Protein 8CP3 (pdb70)

InterPro domains:
  IPR005232 Pyridinium-3,5-bisthiocarboxylic acid mononucleotide synthase LarE-like [PIRSF006661] (9-256)
  IPR005232 Pyridinium-3,5-bisthiocarboxylic acid mononucleotide synthase LarE-like [TIGR00268] (10-256)
  IPR005232 Pyridinium-3,5-bisthiocarboxylic acid mononucleotide synthase LarE-like [cd01990] (23-239)
  IPR014729 Rossmann-like alpha/beta/alpha sandwich fold [G3DSA:3.40.50.620] (5-169)
  IPR022310 NAD/GMP synthase [PF02540] (20-117)
  IPR052188 Pyridinium-3,5-bisthiocarboxylic acid mononucleotide synthase-like [PTHR43169] (10-255)

Nearest PDB structures (foldseek):
  8cp3-assembly1_B  TM=1.004E+00  e=4.522E-49  Methanococcus maripaludis S2
  8cp3-assembly1_A  TM=7.289E-01  e=1.580E-40  Methanococcus maripaludis S2
  8cnz-assembly3_C  TM=6.609E-01  e=1.778E-40  Methanococcus maripaludis
  8cnz-assembly3_E  TM=6.463E-01  e=8.719E-40  Methanococcus maripaludis
  6utr-assembly1_F  TM=5.889E-01  e=3.364E-17  Lactiplantibacillus plantarum

Foldseek 3Di:
DPDVLLVVLLVVLLVVLAPFQEEEAFQQALQSLLSLLSNQVRHNYEYEYEAAPPDDPVSVVNSVVLCVVSVRHYDYHYDPCVVDDDADDPLRVQQVVLLVVLVVSLVVCVVVVGDAYEYRDALVNVPDDRNNVVSNVVSVHHYSNNVSHPDPVSSVVSCVVVVNDRDDADPPHDDPLVVVLFVVLQVVCCVPQVQVDDWGWDADPLETEIDHDPVSVVRQPDPVNVVVSVVVSCVSPGYYYDPPD/DPDDDDPLLVVLLVVLLVVLAPFQEEEAFQQALQSLLSLLSNVVRHNYEYEYEPQPPDDPVSVVNSVVLCVVSVRHYDYHYDPVVVVQQDDCVSQQRVLLVVLVVSLVVCVVVVGDAYEYRDALVNVVDDRNSVVSNVVSVHHHSNNVSRPDVVSSVVSCVSVPRDRDDDPPPDDDDDCLQVVLQVVLVVVCCVPLVQPFDWFHDPLETEIAAADVSVVSCPPVVNVVVSAVVSCVSPRPYYYYDPPHDD

Organism: Methanococcus maripaludis (strain DSM 14266 / JCM 13030 / NBRC 101832 / S2 / LL) (NCBI:txid267377)

Sequence (495 aa):
IMEKGLLEKYNSLLEFFKNKKVIVAYSGGVDSTLISKIASDNAQTLAVTIDNGFFSENVIKKAENRAKKYNIPQKTIKIDYLNEITSKDLENRCYNCKKRIAEELKRIKNELNYDIIVDGTIYDDIFEDRPGIKAFNESNIISPLSNLKFSKNDVFELSNYLKIDIPKKDTCMISKENMAKSNLAEEFIKLNFHIESYLRVRYLENIAIIELTKNESEKIFDNDSIERINTELKKIGFVVLDLNFPMIIMEKGLLEKYNSLLEFFKNKKVIVAYSGGVDSTLISKIASDNAQTLAVTIDNGFFSENVIKKAENRAKKYNIPQKTIKIDYLNEITDLENRCYNCKKRIAEELKRIKNELNYDIIVDGTIYDDIFEDRPGIKAFNESNIISPLSNLKFSKNDVFELSNYLKIDIPKKDTCTRIPISENMAKSNLAEEFIKLNFHIESYLVRLENIAIIELTKNESEKIFDNDSIERINTELKKIGFEKVVLDLNFKG

Solvent-accessible surface area: 25808 Å² total; per-residue (Å²): 60,167,77,181,41,12,74,123,48,44,58,39,1,47,134,69,0,142,136,60,82,0,0,0,13,5,55,10,34,30,26,6,2,0,0,0,28,2,0,24,90,54,21,99,8,26,0,2,7,10,19,5,3,60,76,11,83,15,55,17,99,73,1,53,85,54,1,170,122,21,126,6,69,20,124,40,54,134,14,116,20,50,134,46,164,83,31,204,43,94,56,81,56,1,42,27,13,77,66,59,21,0,49,24,1,70,115,17,47,95,138,83,114,34,76,25,5,0,7,12,23,1,65,53,12,74,136,44,100,114,28,4,38,126,0,28,85,102,7,126,4,50,15,5,0,10,107,51,121,0,28,84,59,29,0,72,51,0,0,85,71,44,177,6,83,69,45,165,58,47,39,58,101,171,45,114,131,53,50,48,51,20,20,102,6,10,55,38,10,59,132,106,46,68,2,93,40,15,9,16,7,86,56,58,90,78,39,4,45,14,39,22,24,143,85,8,24,80,86,32,44,74,56,115,8,18,60,46,16,16,84,102,7,50,80,52,38,36,30,14,40,23,15,112,88,131,189,53,160,12,130,136,38,9,27,96,47,33,72,51,0,49,119,65,0,117,139,65,74,0,0,0,14,5,58,12,34,14,26,7,0,0,0,0,31,2,0,26,90,61,20,100,7,26,0,2,10,10,20,2,2,53,71,10,72,16,57,17,94,80,4,54,95,24,0,168,126,17,127,6,68,21,123,41,60,128,10,104,18,50,91,54,91,91,92,160,68,73,33,2,52,25,9,68,59,54,20,0,60,25,0,92,111,18,42,87,132,78,112,32,73,25,2,0,7,10,24,1,52,6,12,85,79,43,136,110,44,6,41,133,0,27,85,101,9,123,4,56,17,6,0,12,104,47,117,0,18,32,10,18,0,28,51,0,0,109,79,33,175,6,76,36,46,70,31,45,93,62,111,68,114,157,72,89,124,41,57,66,61,33,97,48,12,52,51,40,42,115,86,131,56,90,12,103,53,85,50,16,64,85,109,65,28,8,48,28,89,19,21,44,96,26,5,71,63,43,35,63,35,70,34,29,98,59,33,16,90,49,15,43,90,60,37,11,92,35,3,10,35,21,12,102,44,61,123

B-factor: mean 102.15, std 39.98, range [51.73, 219.01]

Secondary structure (DSSP, 8-state):
---HHHHHHHHHHHHHHTT-EEEEE--SSHHHHHHHHHHHHHSEEEEEEEE-SSS-HHHHHHHHHHHHHTT--EEEEE---TT-----SHHHHHHHHHHHHHHHHHHHHHHTT-SEEE----GGGGGS--THHHHHHTTT-B-HHHHTT--HHHHHHHHHHTTPPPP-PPTT---HHHHHHHHHHHHHHHHHHT--S-EEEEEETTEEEEEE-HHHHHHH-SHHHHHHHHHHHHHTT--EEES--/--S---HHHHHHHHHHHHHHTT-EEEEE--SSHHHHHHHHHHHHHSEEEEEEEE-SSS-HHHHHHHHHHHHHTT--EEEEE--TTTS---TTHHHHHHHHHHHHHHHHHHHHTT-SEEE----GGGGGS--THHHHHHTTT-B-HHHHTT--HHHHHHHHHHTTPPPPPP----------HHHHHHHHHHHHHHHHT--S-----TTEEEE--BHHHHHHHTSHHHHHHHHHHHHHTT-SEEEEES--B-

Radius of gyration: 25.43 Å; Cα contacts (8 Å, |Δi|>4): 821; chains: 2; bounding box: 72×48×63 Å

Structure (mmCIF, N/CA/C/O backbone):
data_8CP3
#
_entry.id   8CP3
#
_cell.length_a   144.810
_cell.length_b   144.810
_cell.length_c   193.640
_cell.angle_alpha   90.000
_cell.angle_beta   90.000
_cell.angle_gamma   120.000
#
_symmetry.space_group_name_H-M   'H 3 2'
#
loop_
_entity.id
_entity.type
_entity.pdbx_description
1 polymer 'NAD_synthase domain-containing protein'
2 non-polymer 'PHOSPHOAMINOPHOSPHONIC ACID-ADENYLATE ESTER'
3 non-polymer BETA-MERCAPTOETHANOL
4 non-polymer 'SULFATE ION'
5 non-polymer GLYCEROL
6 water water
#
loop_
_atom_site.group_PDB
_atom_site.id
_atom_site.type_symbol
_atom_site.label_atom_id
_atom_site.label_alt_id
_atom_site.label_comp_id
_atom_site.label_asym_id
_atom_site.label_entity_id
_atom_site.label_seq_id
_atom_site.pdbx_PDB_ins_code
_atom_site.Cartn_x
_atom_site.Cartn_y
_atom_site.Cartn_z
_atom_site.occupancy
_atom_site.B_iso_or_equiv
_atom_site.auth_seq_id
_atom_site.auth_comp_id
_atom_site.auth_asym_id
_atom_site.auth_atom_id
_atom_site.pdbx_PDB_model_num
ATOM 1 N N . ILE A 1 14 ? -96.85596 4.21000 31.83628 1.000 107.56844 3 ILE A N 1
ATOM 2 C CA . ILE A 1 14 ? -96.11473 5.44362 32.07961 1.000 96.58557 3 ILE A CA 1
ATOM 3 C C . ILE A 1 14 ? -96.69812 6.10842 33.29299 1.000 103.49963 3 ILE A C 1
ATOM 4 O O . ILE A 1 14 ? -97.88092 6.46071 33.29616 1.000 97.21020 3 ILE A O 1
ATOM 9 N N . MET A 1 15 ? -95.86267 6.30728 34.31006 1.000 115.07857 4 MET A N 1
ATOM 10 C CA . MET A 1 15 ? -96.31381 6.90583 35.55763 1.000 119.40857 4 MET A CA 1
ATOM 11 C C . MET A 1 15 ? -96.62805 8.38817 35.43631 1.000 116.64877 4 MET A C 1
ATOM 12 O O . MET A 1 15 ? -97.11268 8.97891 36.41882 1.000 111.55960 4 MET A O 1
ATOM 17 N N . GLU A 1 16 ? -96.38726 9.01109 34.28464 1.000 92.02103 5 GLU A N 1
ATOM 18 C CA . GLU A 1 16 ? -96.60092 10.44624 34.14849 1.000 92.53406 5 GLU A CA 1
ATOM 19 C C . GLU A 1 16 ? -97.61217 10.71917 33.04182 1.000 84.02052 5 GLU A C 1
ATOM 20 O O . GLU A 1 16 ? -97.38586 10.34960 31.88000 1.000 77.28584 5 GLU A O 1
ATOM 26 N N . LYS A 1 17 ? -98.68018 11.44077 33.39410 1.000 79.25193 6 LYS A N 1
ATOM 27 C CA . LYS A 1 17 ? -99.74565 11.74546 32.44260 1.000 81.07779 6 LYS A CA 1
ATOM 28 C C . LYS A 1 17 ? -99.23378 12.60052 31.27591 1.000 74.20020 6 LYS A C 1
ATOM 29 O O . LYS A 1 17 ? -99.67113 12.42891 30.13084 1.000 72.30225 6 LYS A O 1
ATOM 35 N N . GLY A 1 18 ? -98.31932 13.53268 31.54461 1.000 74.42980 7 GLY A N 1
ATOM 36 C CA . GLY A 1 18 ? -97.74897 14.32469 30.46048 1.000 72.36105 7 GLY A CA 1
ATOM 37 C C . GLY A 1 18 ? -97.09461 13.46763 29.39722 1.000 70.35821 7 GLY A C 1
ATOM 38 O O . GLY A 1 18 ? -97.36897 13.60829 28.19961 1.000 68.51431 7 GLY A O 1
ATOM 39 N N . LEU A 1 19 ? -96.24801 12.53537 29.82243 1.000 70.04625 8 LEU A N 1
ATOM 40 C CA . LEU A 1 19 ? -95.57704 11.67301 28.85901 1.000 70.08130 8 LEU A CA 1
ATOM 41 C C . LEU A 1 19 ? -96.57125 10.69879 28.23235 1.000 67.09915 8 LEU A C 1
ATOM 42 O O . LEU A 1 19 ? -96.49247 10.39753 27.04179 1.000 66.33623 8 LEU A O 1
ATOM 47 N N . LEU A 1 20 ? -97.54661 10.24124 29.00551 1.000 68.84868 9 LEU A N 1
ATOM 48 C CA . LEU A 1 20 ? -98.57328 9.36989 28.45032 1.000 69.07109 9 LEU A CA 1
ATOM 49 C C . LEU A 1 20 ? -99.34965 10.06627 27.33557 1.000 70.47603 9 LEU A C 1
ATOM 50 O O . LEU A 1 20 ? -99.62993 9.46072 26.29443 1.000 67.55795 9 LEU A O 1
ATOM 55 N N . GLU A 1 21 ? -99.67277 11.35005 27.51636 1.000 67.71181 10 GLU A N 1
ATOM 56 C CA . GLU A 1 21 ? -100.38106 12.09179 26.47957 1.000 66.83432 10 GLU A CA 1
ATOM 57 C C . GLU A 1 21 ? -99.55912 12.20223 25.20356 1.000 65.59049 10 GLU A C 1
ATOM 58 O O . GLU A 1 21 ? -100.07096 11.97358 24.10499 1.000 64.39663 10 GLU A O 1
ATOM 64 N N . LYS A 1 22 ? -98.27055 12.53137 25.32312 1.000 64.69164 11 LYS A N 1
ATOM 65 C CA . LYS A 1 22 ? -97.42879 12.58079 24.13349 1.000 63.74518 11 LYS A CA 1
ATOM 66 C C . LYS A 1 22 ? -97.42085 11.23338 23.43516 1.000 66.90215 11 LYS A C 1
ATOM 67 O O . LYS A 1 22 ? -97.59078 11.14468 22.21291 1.000 62.43460 11 LYS A O 1
ATOM 73 N N . TYR A 1 23 ? -97.26313 10.16326 24.20536 1.000 63.50824 12 TYR A N 1
ATOM 74 C CA . TYR A 1 23 ? -97.22691 8.84170 23.60145 1.000 65.51801 12 TYR A CA 1
ATOM 75 C C . TYR A 1 23 ? -98.52985 8.54892 22.87106 1.000 62.76208 12 TYR A C 1
ATOM 76 O O . TYR A 1 23 ? -98.53036 8.08788 21.71994 1.000 61.79495 12 TYR A O 1
ATOM 85 N N . ASN A 1 24 ? -99.65586 8.80720 23.53522 1.000 62.10160 13 ASN A N 1
ATOM 86 C CA . ASN A 1 24 ? -100.95872 8.59211 22.91706 1.000 64.37481 13 ASN A CA 1
ATOM 87 C C . ASN A 1 24 ? -101.16501 9.46537 21.68594 1.000 67.63247 13 ASN A C 1
ATOM 88 O O . ASN A 1 24 ? -101.81572 9.03035 20.72488 1.000 68.05337 13 ASN A O 1
ATOM 93 N N . SER A 1 25 ? -100.69230 10.71748 21.71769 1.000 61.14137 14 SER A N 1
ATOM 94 C CA . SER A 1 25 ? -100.78807 11.54974 20.52245 1.000 64.68605 14 SER A CA 1
ATOM 95 C C . SER A 1 25 ? -100.06853 10.88914 19.34628 1.000 63.60685 14 SER A C 1
ATOM 96 O O . SER A 1 25 ? -100.57052 10.89232 18.21884 1.000 61.74332 14 SER A O 1
ATOM 99 N N . LEU A 1 26 ? -98.88535 10.31997 19.59687 1.000 61.73026 15 LEU A N 1
ATOM 100 C CA . LEU A 1 26 ? -98.15019 9.59387 18.56679 1.000 62.44188 15 LEU A CA 1
ATOM 101 C C . LEU A 1 26 ? -98.93539 8.38009 18.06199 1.000 69.33862 15 LEU A C 1
ATOM 102 O O . LEU A 1 26 ? -99.04813 8.16380 16.84740 1.000 64.24602 15 LEU A O 1
ATOM 107 N N . LEU A 1 27 ? -99.49132 7.57089 18.97752 1.000 63.55870 16 LEU A N 1
ATOM 108 C CA . LEU A 1 27 ? -100.21085 6.38396 18.52188 1.000 68.75784 16 LEU A CA 1
ATOM 109 C C . LEU A 1 27 ? -101.37039 6.77496 17.62517 1.000 67.87775 16 LEU A C 1
ATOM 110 O O . LEU A 1 27 ? -101.61092 6.14325 16.58987 1.000 69.51311 16 LEU A O 1
ATOM 115 N N . GLU A 1 28 ? -102.10346 7.81099 18.02351 1.000 66.45662 17 GLU A N 1
ATOM 116 C CA . GLU A 1 28 ? -103.27204 8.27084 17.28394 1.000 70.99607 17 GLU A CA 1
ATOM 117 C C . GLU A 1 28 ? -102.88534 8.82495 15.91263 1.000 67.60457 17 GLU A C 1
ATOM 118 O O . GLU A 1 28 ? -103.60555 8.63028 14.92642 1.000 69.01546 17 GLU A O 1
ATOM 124 N N . PHE A 1 29 ? -101.76145 9.52986 15.83518 1.000 63.64796 18 PHE A N 1
ATOM 125 C CA . PHE A 1 29 ? -101.35321 10.13460 14.57955 1.000 66.35013 18 PHE A CA 1
ATOM 126 C C . PHE A 1 29 ? -100.86536 9.08102 13.59577 1.000 68.44319 18 PHE A C 1
ATOM 127 O O . PHE A 1 29 ? -101.05886 9.23381 12.38722 1.000 63.10734 18 PHE A O 1
ATOM 135 N N . PHE A 1 30 ? -100.20484 8.02052 14.08666 1.000 68.15461 19 PHE A N 1
ATOM 136 C CA . PHE A 1 30 ? -99.61980 7.03034 13.18823 1.000 66.20978 19 PHE A CA 1
ATOM 137 C C . PHE A 1 30 ? -100.62840 5.99334 12.70278 1.000 70.70033 19 PHE A C 1
ATOM 138 O O . PHE A 1 30 ? -100.35959 5.32036 11.70290 1.000 69.16241 19 PHE A O 1
ATOM 146 N N . LYS A 1 31 ? -101.76853 5.84874 13.37386 1.000 62.68937 20 LYS A N 1
ATOM 147 C CA . LYS A 1 31 ? -102.71361 4.78848 13.04200 1.000 68.34982 20 LYS A CA 1
ATOM 148 C C . LYS A 1 31 ? -103.15285 4.90440 11.58368 1.000 70.52608 20 LYS A C 1
ATOM 149 O O . LYS A 1 31 ? -103.55888 5.97563 11.13323 1.000 67.71620 20 LYS A O 1
ATOM 155 N N . ASN A 1 32 ? -103.04847 3.80136 10.84276 1.000 69.10330 21 ASN A N 1
ATOM 156 C CA . ASN A 1 32 ? -103.50935 3.70123 9.45946 1.000 68.41917 21 ASN A CA 1
ATOM 157 C C . ASN A 1 32 ? -102.65978 4.50787 8.47930 1.000 66.75784 21 ASN A C 1
ATOM 158 O O . ASN A 1 32 ? -103.07697 4.74344 7.34755 1.000 72.59502 21 ASN A O 1
ATOM 163 N N . LYS A 1 33 ? -101.45314 4.90540 8.84064 1.000 63.39079 22 LYS A N 1
ATOM 164 C CA . LYS A 1 33 ? -100.59676 5.60485 7.89760 1.000 68.25238 22 LYS A CA 1
ATOM 165 C C . LYS A 1 33 ? -99.43089 4.72156 7.50378 1.000 63.74759 22 LYS A C 1
ATOM 166 O O . LYS A 1 33 ? -99.01727 3.83928 8.25626 1.000 62.33062 22 LYS A O 1
ATOM 172 N N . LYS A 1 34 ? -98.91851 4.95793 6.30031 1.000 63.80417 23 LYS A N 1
ATOM 173 C CA . LYS A 1 34 ? -97.67166 4.35449 5.85971 1.000 64.57675 23 LYS A CA 1
ATOM 174 C C . LYS A 1 34 ? -96.58565 5.37966 6.10609 1.000 63.72571 23 LYS A C 1
ATOM 175 O O . LYS A 1 34 ? -96.68261 6.51307 5.63362 1.000 66.10006 23 LYS A O 1
ATOM 181 N N . VAL A 1 35 ? -95.59611 5.00457 6.90381 1.000 60.09371 24 VAL A N 1
ATOM 182 C CA . VAL A 1 35 ? -94.70232 5.95954 7.52936 1.000 60.46390 24 VAL A CA 1
ATOM 183 C C . VAL A 1 35 ? -93.27744 5.65456 7.09078 1.000 60.17091 24 VAL A C 1
ATOM 184 O O . VAL A 1 35 ? -92.78389 4.53381 7.28919 1.000 57.81544 24 VAL A O 1
ATOM 188 N N . ILE A 1 36 ? -92.62423 6.64653 6.49904 1.000 60.54717 25 ILE A N 1
ATOM 189 C CA . ILE A 1 36 ? -91.19384 6.62596 6.25473 1.000 57.20495 25 ILE A CA 1
ATOM 190 C C . ILE A 1 36 ? -90.53806 7.35146 7.41306 1.000 59.55787 25 ILE A C 1
ATOM 191 O O . ILE A 1 36 ? -90.91200 8.48949 7.73151 1.000 63.78900 25 ILE A O 1
ATOM 196 N N . VAL A 1 37 ? -89.56967 6.71285 8.05077 1.000 56.68077 26 VAL A N 1
ATOM 197 C CA . VAL A 1 37 ? -88.84096 7.33860 9.14192 1.000 55.98375 26 VAL A CA 1
ATOM 198 C C . VAL A 1 37 ? -87.41158 7.59688 8.70932 1.000 61.30615 26 VAL A C 1
ATOM 199 O O . VAL A 1 37 ? -86.67491 6.66520 8.32387 1.000 57.16653 26 VAL A O 1
ATOM 203 N N . ALA A 1 38 ? -87.00726 8.86126 8.82432 1.000 55.06399 27 ALA A N 1
ATOM 204 C CA . ALA A 1 38 ? -85.62288 9.24908 8.61428 1.000 59.30125 27 ALA A CA 1
ATOM 205 C C . ALA A 1 38 ? -84.85008 8.76779 9.83601 1.000 59.32451 27 ALA A C 1
ATOM 206 O O . ALA A 1 38 ? -84.94619 9.36008 10.91336 1.000 60.95287 27 ALA A O 1
ATOM 208 N N . TYR A 1 39 ? -84.09697 7.67690 9.69378 1.000 62.38606 28 TYR A N 1
ATOM 209 C CA . TYR A 1 39 ? -83.52691 6.94890 10.83548 1.000 58.81979 28 TYR A CA 1
ATOM 210 C C . TYR A 1 39 ? -82.00452 7.00168 10.78578 1.000 66.01927 28 TYR A C 1
ATOM 211 O O . TYR A 1 39 ? -81.38713 6.54851 9.80855 1.000 61.91808 28 TYR A O 1
ATOM 220 N N . SER A 1 40 ? -81.39619 7.50918 11.85622 1.000 65.59250 29 SER A N 1
ATOM 221 C CA . SER A 1 40 ? -79.95082 7.62698 11.93444 1.000 67.59563 29 SER A CA 1
ATOM 222 C C . SER A 1 40 ? -79.32325 6.64107 12.90648 1.000 67.08506 29 SER A C 1
ATOM 223 O O . SER A 1 40 ? -78.09548 6.58169 12.98509 1.000 68.79438 29 SER A O 1
ATOM 226 N N . GLY A 1 41 ? -80.12589 5.88568 13.65909 1.000 65.19182 30 GLY A N 1
ATOM 227 C CA . GLY A 1 41 ? -79.62320 5.03172 14.70645 1.000 64.49008 30 GLY A CA 1
ATOM 228 C C . GLY A 1 41 ? -79.50079 5.69445 16.05359 1.000 66.89251 30 GLY A C 1
ATOM 229 O O . GLY A 1 41 ? -79.29813 4.99449 17.05505 1.000 63.82735 30 GLY A O 1
ATOM 230 N N . GLY A 1 42 ? -79.58650 7.01834 16.12079 1.000 63.93299 31 GLY A N 1
ATOM 231 C CA . GLY A 1 42 ? -79.48019 7.67151 17.40569 1.000 61.85175 31 GLY A CA 1
ATOM 232 C C . GLY A 1 42 ? -80.73556 7.42823 18.21773 1.000 65.33990 31 GLY A C 1
ATOM 233 O O . GLY A 1 42 ? -81.76369 6.95766 17.71841 1.000 61.15955 31 GLY A O 1
ATOM 234 N N . VAL A 1 43 ? -80.63792 7.78700 19.49601 1.000 62.16587 32 VAL A N 1
ATOM 235 C CA . VAL A 1 43 ? -81.72597 7.57168 20.43905 1.000 67.04790 32 VAL A CA 1
ATOM 236 C C . VAL A 1 43 ? -83.03777 8.17674 19.92884 1.000 67.04328 32 VAL A C 1
ATOM 237 O O . VAL A 1 43 ? -84.09533 7.54347 20.00743 1.000 65.42799 32 VAL A O 1
ATOM 241 N N . ASP A 1 44 ? -82.99236 9.39784 19.38803 1.000 62.36006 33 ASP A N 1
ATOM 242 C CA . ASP A 1 44 ? -84.22841 10.11645 19.08513 1.000 64.55494 33 ASP A CA 1
ATOM 243 C C . ASP A 1 44 ? -85.00497 9.45331 17.96252 1.000 65.93504 33 ASP A C 1
ATOM 244 O O . ASP A 1 44 ? -86.20806 9.18200 18.10177 1.000 64.22834 33 ASP A O 1
ATOM 249 N N . SER A 1 45 ? -84.34126 9.19326 16.83326 1.000 63.53957 34 SER A N 1
ATOM 250 C CA . SER A 1 45 ? -85.01481 8.57510 15.69970 1.000 63.03233 34 SER A CA 1
ATOM 251 C C . SER A 1 45 ? -85.25014 7.08877 15.91578 1.000 62.06690 34 SER A C 1
ATOM 252 O O . SER A 1 45 ? -86.15901 6.52787 15.29346 1.000 60.75362 34 SER A O 1
ATOM 255 N N . THR A 1 46 ? -84.48053 6.43564 16.78921 1.000 62.47186 35 THR A N 1
ATOM 256 C CA . THR A 1 46 ? -84.87377 5.08215 17.18612 1.000 67.76976 35 THR A CA 1
ATOM 257 C C . THR A 1 46 ? -86.20166 5.12281 17.92645 1.000 67.82398 35 THR A C 1
ATOM 258 O O . THR A 1 46 ? -87.08128 4.29058 17.67705 1.000 64.90612 35 THR A O 1
ATOM 262 N N . LEU A 1 47 ? -86.38764 6.11591 18.80990 1.000 58.60041 36 LEU A N 1
ATOM 263 C CA . LEU A 1 47 ? -87.61708 6.15771 19.60199 1.000 65.73503 36 LEU A CA 1
ATOM 264 C C . LEU A 1 47 ? -88.83537 6.27223 18.69213 1.000 63.80677 36 LEU A C 1
ATOM 265 O O . LEU A 1 47 ? -89.80037 5.50698 18.81798 1.000 63.33070 36 LEU A O 1
ATOM 270 N N . ILE A 1 48 ? -88.80311 7.21225 17.75210 1.000 61.78487 37 ILE A N 1
ATOM 271 C CA . ILE A 1 48 ? -89.98614 7.37930 16.93447 1.000 59.04424 37 ILE A CA 1
ATOM 272 C C . ILE A 1 48 ? -90.11138 6.25821 15.89329 1.000 63.70599 37 ILE A C 1
ATOM 273 O O . ILE A 1 48 ? -91.23321 5.89744 15.50726 1.000 64.13991 37 ILE A O 1
ATOM 278 N N . SER A 1 49 ? -88.99622 5.65384 15.44825 1.000 59.34070 38 SER A N 1
ATOM 279 C CA . SER A 1 49 ? -89.12056 4.50604 14.55057 1.000 62.46422 38 SER A CA 1
ATOM 280 C C . SER A 1 49 ? -89.85833 3.37179 15.23577 1.000 64.37389 38 SER A C 1
ATOM 281 O O . SER A 1 49 ? -90.74285 2.74467 14.64252 1.000 62.51467 38 SER A O 1
ATOM 284 N N . LYS A 1 50 ? -89.49439 3.09616 16.48961 1.000 63.53120 39 LYS A N 1
ATOM 285 C CA . LYS A 1 50 ? -90.08477 1.99157 17.23139 1.000 64.40112 39 LYS A CA 1
ATOM 286 C C . LYS A 1 50 ? -91.57780 2.23332 17.47740 1.000 62.79533 39 LYS A C 1
ATOM 287 O O . LYS A 1 50 ? -92.39329 1.32041 17.33193 1.000 64.79044 39 LYS A O 1
ATOM 293 N N . ILE A 1 51 ? -91.95899 3.46461 17.80664 1.000 61.60541 40 ILE A N 1
ATOM 294 C CA . ILE A 1 51 ? -93.36739 3.74682 18.04433 1.000 65.14891 40 ILE A CA 1
ATOM 295 C C . ILE A 1 51 ? -94.13711 3.66360 16.73332 1.000 67.26151 40 ILE A C 1
ATOM 296 O O . ILE A 1 51 ? -95.21713 3.07015 16.66658 1.000 68.38417 40 ILE A O 1
ATOM 301 N N . ALA A 1 52 ? -93.59494 4.25061 15.66301 1.000 64.08093 41 ALA A N 1
ATOM 302 C CA . ALA A 1 52 ? -94.23902 4.10234 14.36307 1.000 65.90839 41 ALA A CA 1
ATOM 303 C C . ALA A 1 52 ? -94.36183 2.62848 14.00075 1.000 63.02418 41 ALA A C 1
ATOM 304 O O . ALA A 1 52 ? -95.43428 2.14407 13.63324 1.000 64.89120 41 ALA A O 1
ATOM 306 N N . SER A 1 53 ? -93.26676 1.89607 14.12438 1.000 65.03658 42 SER A N 1
ATOM 307 C CA . SER A 1 53 ? -93.23115 0.52055 13.66191 1.000 68.24735 42 SER A CA 1
ATOM 308 C C . SER A 1 53 ? -94.17645 -0.38833 14.44675 1.000 67.15402 42 SER A C 1
ATOM 309 O O . SER A 1 53 ? -94.73292 -1.32499 13.87357 1.000 65.50261 42 SER A O 1
ATOM 312 N N . ASP A 1 54 ? -94.38073 -0.14314 15.74754 1.000 68.00181 43 ASP A N 1
ATOM 313 C CA . ASP A 1 54 ? -95.28687 -1.01193 16.50565 1.000 71.98588 43 ASP A CA 1
ATOM 314 C C . ASP A 1 54 ? -96.75283 -0.78476 16.14726 1.000 74.35153 43 ASP A C 1
ATOM 315 O O . ASP A 1 54 ? -97.58693 -1.64669 16.45996 1.000 70.38554 43 ASP A O 1
ATOM 320 N N . ASN A 1 55 ? -97.07908 0.35830 15.51387 1.000 66.90840 44 ASN A N 1
ATOM 321 C CA . ASN A 1 55 ? -98.45163 0.82614 15.34315 1.000 74.50543 44 ASN A CA 1
ATOM 322 C C . ASN A 1 55 ? -98.86540 1.14434 13.91579 1.000 76.47268 44 ASN A C 1
ATOM 323 O O . ASN A 1 55 ? -100.00618 1.57771 13.70688 1.000 67.57389 44 ASN A O 1
ATOM 328 N N . ALA A 1 56 ? -97.97445 0.99932 12.94393 1.000 70.73216 45 ALA A N 1
ATOM 329 C CA . ALA A 1 56 ? -98.29512 1.37870 11.58114 1.000 64.11055 45 ALA A CA 1
ATOM 330 C C . ALA A 1 56 ? -97.30113 0.71227 10.66494 1.000 66.59424 45 ALA A C 1
ATOM 331 O O . ALA A 1 56 ? -96.24300 0.25842 11.10077 1.000 63.52079 45 ALA A O 1
ATOM 333 N N . GLN A 1 57 ? -97.66936 0.64401 9.38757 1.000 63.82827 46 GLN A N 1
ATOM 334 C CA . GLN A 1 57 ? -96.76594 0.14944 8.36863 1.000 60.91022 46 GLN A CA 1
ATOM 335 C C . GLN A 1 57 ? -95.63234 1.16152 8.23030 1.000 63.10747 46 GLN A C 1
ATOM 336 O O . GLN A 1 57 ? -95.87449 2.33022 7.92004 1.000 62.06134 46 GLN A O 1
ATOM 342 N N . THR A 1 58 ? -94.40125 0.73226 8.49897 1.000 57.28378 47 THR A N 1
ATOM 343 C CA . THR A 1 58 ? -93.32104 1.67516 8.73339 1.000 59.45652 47 THR A CA 1
ATOM 344 C C . THR A 1 58 ? -92.07784 1.19768 8.01883 1.000 62.24251 47 THR A C 1
ATOM 345 O O . THR A 1 58 ? -91.83839 -0.00724 7.96549 1.000 59.28282 47 THR A O 1
ATOM 349 N N . LEU A 1 59 ? -91.30321 2.13301 7.43703 1.000 60.28685 48 LEU A N 1
ATOM 350 C CA . LEU A 1 59 ? -89.97711 1.79641 6.93124 1.000 58.42133 48 LEU A CA 1
ATOM 351 C C . LEU A 1 59 ? -88.99210 2.85764 7.41177 1.000 63.00447 48 LEU A C 1
ATOM 352 O O . LEU A 1 59 ? -89.13482 4.05505 7.08797 1.000 56.48025 48 LEU A O 1
ATOM 357 N N . ALA A 1 60 ? -87.99491 2.41756 8.18188 1.000 51.72945 49 ALA A N 1
ATOM 358 C CA . ALA A 1 60 ? -86.94705 3.30374 8.66323 1.000 55.48055 49 ALA A CA 1
ATOM 359 C C . ALA A 1 60 ? -85.88875 3.40019 7.57721 1.000 54.51370 49 ALA A C 1
ATOM 360 O O . ALA A 1 60 ? -85.37606 2.38033 7.12306 1.000 62.06979 49 ALA A O 1
ATOM 362 N N . VAL A 1 61 ? -85.56772 4.60505 7.13983 1.000 55.30498 50 VAL A N 1
ATOM 363 C CA . VAL A 1 61 ? -84.66235 4.78047 6.00966 1.000 64.43961 50 VAL A CA 1
ATOM 364 C C . VAL A 1 61 ? -83.41463 5.49927 6.50924 1.000 61.46061 50 VAL A C 1
ATOM 365 O O . VAL A 1 61 ? -83.50922 6.57867 7.10858 1.000 62.40569 50 VAL A O 1
ATOM 369 N N . THR A 1 62 ? -82.24866 4.86753 6.32755 1.000 61.39413 51 THR A N 1
ATOM 370 C CA . THR A 1 62 ? -80.96029 5.47377 6.66866 1.000 59.22518 51 THR A CA 1
ATOM 371 C C . THR A 1 62 ? -80.26818 5.82666 5.36359 1.000 60.34526 51 THR A C 1
ATOM 372 O O . THR A 1 62 ? -80.07712 4.94992 4.51189 1.000 65.95077 51 THR A O 1
ATOM 376 N N . ILE A 1 63 ? -79.92764 7.10553 5.18177 1.000 61.04535 52 ILE A N 1
ATOM 377 C CA . ILE A 1 63 ? -79.22481 7.55559 3.98652 1.000 61.98253 52 ILE A CA 1
ATOM 378 C C . ILE A 1 63 ? -77.73330 7.52599 4.26348 1.000 67.76782 52 ILE A C 1
ATOM 379 O O . ILE A 1 63 ? -77.22840 8.27257 5.11382 1.000 66.33221 52 ILE A O 1
ATOM 384 N N . ASP A 1 64 ? -77.01731 6.73362 3.48272 1.000 65.89814 53 ASP A N 1
ATOM 385 C CA . ASP A 1 64 ? -75.56514 6.63351 3.55792 1.000 68.47636 53 ASP A CA 1
ATOM 386 C C . ASP A 1 64 ? -74.94415 7.57857 2.52523 1.000 72.09990 53 ASP A C 1
ATOM 387 O O . ASP A 1 64 ? -74.84064 7.25853 1.34063 1.000 66.49103 53 ASP A O 1
ATOM 392 N N . ASN A 1 65 ? -74.57164 8.77700 2.97539 1.000 69.93017 54 ASN A N 1
ATOM 393 C CA . ASN A 1 65 ? -74.00926 9.80963 2.11015 1.000 73.73512 54 ASN A CA 1
ATOM 394 C C . ASN A 1 65 ? -72.50033 9.96116 2.24001 1.000 78.66665 54 ASN A C 1
ATOM 395 O O . ASN A 1 65 ? -71.95645 10.93021 1.71592 1.000 75.72280 54 ASN A O 1
ATOM 400 N N . GLY A 1 66 ? -71.83005 9.08247 2.97906 1.000 76.86316 55 GLY A N 1
ATOM 401 C CA . GLY A 1 66 ? -70.40791 9.17013 3.22904 1.000 82.71797 55 GLY A CA 1
ATOM 402 C C . GLY A 1 66 ? -69.98800 9.94180 4.46900 1.000 83.81888 55 GLY A C 1
ATOM 403 O O . GLY A 1 66 ? -68.79324 9.97790 4.77785 1.000 84.22468 55 GLY A O 1
ATOM 404 N N . PHE A 1 67 ? -70.91900 10.50402 5.23039 1.000 85.30390 56 PHE A N 1
ATOM 405 C CA . PHE A 1 67 ? -70.54119 11.17586 6.46718 1.000 84.72736 56 PHE A CA 1
ATOM 406 C C . PHE A 1 67 ? -70.74120 10.30580 7.69861 1.000 83.47610 56 PHE A C 1
ATOM 407 O O . PHE A 1 67 ? -70.38312 10.72578 8.80114 1.000 86.38122 56 PHE A O 1
ATOM 415 N N . PHE A 1 68 ? -71.23758 9.08781 7.53078 1.000 77.68002 57 PHE A N 1
ATOM 416 C CA . PHE A 1 68 ? -71.37961 8.12927 8.61485 1.000 80.75869 57 PHE A CA 1
ATOM 417 C C . PHE A 1 68 ? -70.48691 6.92574 8.34905 1.000 79.74475 57 PHE A C 1
ATOM 418 O O . PHE A 1 68 ? -70.51884 6.36656 7.25133 1.000 80.47062 57 PHE A O 1
ATOM 426 N N . SER A 1 69 ? -69.72214 6.50872 9.35749 1.000 86.29223 58 SER A N 1
ATOM 427 C CA . SER A 1 69 ? -68.85117 5.35728 9.19555 1.000 74.24638 58 SER A CA 1
ATOM 428 C C . SER A 1 69 ? -69.67240 4.08818 9.01646 1.000 81.34537 58 SER A C 1
ATOM 429 O O . SER A 1 69 ? -70.85848 4.02620 9.35093 1.000 77.35204 58 SER A O 1
ATOM 432 N N . GLU A 1 70 ? -69.01195 3.05934 8.49084 1.000 74.38613 59 GLU A N 1
ATOM 433 C CA . GLU A 1 70 ? -69.63815 1.75042 8.37084 1.000 80.79229 59 GLU A CA 1
ATOM 434 C C . GLU A 1 70 ? -70.12868 1.25835 9.72912 1.000 83.34042 59 GLU A C 1
ATOM 435 O O . GLU A 1 70 ? -71.22846 0.70273 9.84210 1.000 81.97601 59 GLU A O 1
ATOM 441 N N . ASN A 1 71 ? -69.31560 1.45014 10.77112 1.000 84.50704 60 ASN A N 1
ATOM 442 C CA . ASN A 1 71 ? -69.67998 1.00305 12.11390 1.000 83.80177 60 ASN A CA 1
ATOM 443 C C . ASN A 1 71 ? -70.99742 1.62125 12.56440 1.000 79.18766 60 ASN A C 1
ATOM 444 O O . ASN A 1 71 ? -71.85507 0.93244 13.11985 1.000 81.77039 60 ASN A O 1
ATOM 449 N N . VAL A 1 72 ? -71.17592 2.91715 12.32403 1.000 85.59619 61 VAL A N 1
ATOM 450 C CA . VAL A 1 72 ? -72.42797 3.59592 12.65784 1.000 80.61096 61 VAL A CA 1
ATOM 451 C C . VAL A 1 72 ? -73.59464 3.02753 11.84549 1.000 82.57872 61 VAL A C 1
ATOM 452 O O . VAL A 1 72 ? -74.69831 2.82785 12.37279 1.000 80.63446 61 VAL A O 1
ATOM 456 N N . ILE A 1 73 ? -73.38954 2.80605 10.53931 1.000 79.43679 62 ILE A N 1
ATOM 457 C CA . ILE A 1 73 ? -74.45093 2.22159 9.71571 1.000 80.87518 62 ILE A CA 1
ATOM 458 C C . ILE A 1 73 ? -74.80418 0.83420 10.23508 1.000 77.16024 62 ILE A C 1
ATOM 459 O O . ILE A 1 73 ? -75.97611 0.50002 10.42898 1.000 72.73318 62 ILE A O 1
ATOM 464 N N . LYS A 1 74 ? -73.78586 0.01126 10.48937 1.000 78.26841 63 LYS A N 1
ATOM 465 C CA . LYS A 1 74 ? -74.04649 -1.33544 10.98139 1.000 77.33710 63 LYS A CA 1
ATOM 466 C C . LYS A 1 74 ? -74.79557 -1.29796 12.30130 1.000 76.17115 63 LYS A C 1
ATOM 467 O O . LYS A 1 74 ? -75.75375 -2.05071 12.49686 1.000 77.66959 63 LYS A O 1
ATOM 473 N N . LYS A 1 75 ? -74.40911 -0.39627 13.20425 1.000 77.74211 64 LYS A N 1
ATOM 474 C CA . LYS A 1 75 ? -75.09376 -0.34269 14.48887 1.000 76.71849 64 LYS A CA 1
ATOM 475 C C . LYS A 1 75 ? -76.53635 0.10845 14.32866 1.000 75.23165 64 LYS A C 1
ATOM 476 O O . LYS A 1 75 ? -77.41479 -0.37102 15.05273 1.000 79.50199 64 LYS A O 1
ATOM 482 N N . ALA A 1 76 ? -76.81439 1.01886 13.38826 1.000 69.30711 65 ALA A N 1
ATOM 483 C CA . ALA A 1 76 ? -78.19786 1.41418 13.18578 1.000 72.62069 65 ALA A CA 1
ATOM 484 C C . ALA A 1 76 ? -79.00328 0.25802 12.61036 1.000 74.10154 65 ALA A C 1
ATOM 485 O O . ALA A 1 76 ? -80.13416 -0.00062 13.05129 1.000 71.65942 65 ALA A O 1
ATOM 487 N N . GLU A 1 77 ? -78.42937 -0.45681 11.63617 1.000 68.34546 66 GLU A N 1
ATOM 488 C CA . GLU A 1 77 ? -79.11822 -1.60216 11.05133 1.000 70.65574 66 GLU A CA 1
ATOM 489 C C . GLU A 1 77 ? -79.36953 -2.67455 12.10550 1.000 73.24082 66 GLU A C 1
ATOM 490 O O . GLU A 1 77 ? -80.46901 -3.23524 12.18640 1.000 68.66255 66 GLU A O 1
ATOM 496 N N . ASN A 1 78 ? -78.34801 -2.99930 12.91012 1.000 68.35815 67 ASN A N 1
ATOM 497 C CA . ASN A 1 78 ? -78.54165 -4.02577 13.93778 1.000 71.98619 67 ASN A CA 1
ATOM 498 C C . ASN A 1 78 ? -79.53533 -3.58378 15.00518 1.000 74.55059 67 ASN A C 1
ATOM 499 O O . ASN A 1 78 ? -80.26292 -4.41513 15.56103 1.000 73.26920 67 ASN A O 1
ATOM 504 N N . ARG A 1 79 ? -79.57188 -2.29201 15.30385 1.000 68.50188 68 ARG A N 1
ATOM 505 C CA . ARG A 1 79 ? -80.49928 -1.77564 16.29769 1.000 71.52670 68 ARG A CA 1
ATOM 506 C C . ARG A 1 79 ? -81.93448 -1.84345 15.76726 1.000 70.64952 68 ARG A C 1
ATOM 507 O O . ARG A 1 79 ? -82.87484 -2.13379 16.52398 1.000 67.31188 68 ARG A O 1
ATOM 515 N N . ALA A 1 80 ? -82.12360 -1.60520 14.46263 1.000 66.84890 69 ALA A N 1
ATOM 516 C CA . ALA A 1 80 ? -83.44877 -1.79843 13.86983 1.000 68.78316 69 ALA A CA 1
ATOM 517 C C . ALA A 1 80 ? -83.87001 -3.26226 13.92182 1.000 68.75218 69 ALA A C 1
ATOM 518 O O . ALA A 1 80 ? -85.01038 -3.56823 14.27222 1.000 65.63048 69 ALA A O 1
ATOM 520 N N . LYS A 1 81 ? -82.96916 -4.18462 13.57458 1.000 65.86073 70 LYS A N 1
ATOM 521 C CA . LYS A 1 81 ? -83.34317 -5.59001 13.61767 1.000 72.37518 70 LYS A CA 1
ATOM 522 C C . LYS A 1 81 ? -83.73897 -6.00524 15.02772 1.000 76.42583 70 LYS A C 1
ATOM 523 O O . LYS A 1 81 ? -84.71619 -6.73533 15.21798 1.000 80.18921 70 LYS A O 1
ATOM 529 N N . LYS A 1 82 ? -83.01834 -5.50495 16.02780 1.000 74.54577 71 LYS A N 1
ATOM 530 C CA . LYS A 1 82 ? -83.26808 -5.88719 17.40924 1.000 70.97286 71 LYS A CA 1
ATOM 531 C C . LYS A 1 82 ? -84.67735 -5.51158 17.86614 1.000 74.97284 71 LYS A C 1
ATOM 532 O O . LYS A 1 82 ? -85.29917 -6.24350 18.64509 1.000 75.90527 71 LYS A O 1
ATOM 538 N N . TYR A 1 83 ? -85.19008 -4.36609 17.42416 1.000 68.84707 72 TYR A N 1
ATOM 539 C CA . TYR A 1 83 ? -86.49734 -3.89770 17.87082 1.000 73.06374 72 TYR A CA 1
ATOM 540 C C . TYR A 1 83 ? -87.60225 -4.14574 16.83272 1.000 75.25953 72 TYR A C 1
ATOM 541 O O . TYR A 1 83 ? -88.65952 -3.51146 16.90826 1.000 67.66547 72 TYR A O 1
ATOM 550 N N . ASN A 1 84 ? -87.36328 -5.06587 15.87820 1.000 70.22215 73 ASN A N 1
ATOM 551 C CA . ASN A 1 84 ? -88.29751 -5.43054 14.80201 1.000 70.97824 73 ASN A CA 1
ATOM 552 C C . ASN A 1 84 ? -88.76907 -4.23574 13.97168 1.000 76.62244 73 ASN A C 1
ATOM 553 O O . ASN A 1 84 ? -89.91246 -4.21644 13.50606 1.000 70.52226 73 ASN A O 1
ATOM 558 N N . ILE A 1 85 ? -87.87853 -3.27516 13.72290 1.000 64.26245 74 ILE A N 1
ATOM 559 C CA . ILE A 1 85 ? -88.17530 -2.12982 12.86787 1.000 67.07046 74 ILE A CA 1
ATOM 560 C C . ILE A 1 85 ? -87.69785 -2.44749 11.45006 1.000 65.12860 74 ILE A C 1
ATOM 561 O O . ILE A 1 85 ? -86.49207 -2.58050 11.24299 1.000 64.42101 74 ILE A O 1
ATOM 566 N N . PRO A 1 86 ? -88.58104 -2.51633 10.45203 1.000 66.30482 75 PRO A N 1
ATOM 567 C CA . PRO A 1 86 ? -88.10438 -2.64503 9.05798 1.000 64.05151 75 PRO A CA 1
ATOM 568 C C . PRO A 1 86 ? -87.20529 -1.47076 8.67500 1.000 68.65587 75 PRO A C 1
ATOM 569 O O . PRO A 1 86 ? -87.52978 -0.30161 8.92954 1.000 63.90116 75 PRO A O 1
ATOM 573 N N . GLN A 1 87 ? -86.05425 -1.78618 8.06683 1.000 63.98926 76 GLN A N 1
ATOM 574 C CA . GLN A 1 87 ? -85.02874 -0.78115 7.85129 1.000 58.38727 76 GLN A CA 1
ATOM 575 C C . GLN A 1 87 ? -84.28818 -1.02692 6.55745 1.000 62.51716 76 GLN A C 1
ATOM 576 O O . GLN A 1 87 ? -83.95906 -2.16635 6.21268 1.000 64.05089 76 GLN A O 1
ATOM 582 N N . LYS A 1 88 ? -84.02148 0.04775 5.84049 1.000 59.75351 77 LYS A N 1
ATOM 583 C CA . LYS A 1 88 ? -83.14621 -0.04423 4.68190 1.000 67.62589 77 LYS A CA 1
ATOM 584 C C . LYS A 1 88 ? -82.12552 1.09466 4.66742 1.000 65.13028 77 LYS A C 1
ATOM 585 O O . LYS A 1 88 ? -82.45107 2.26061 4.94015 1.000 59.25333 77 LYS A O 1
ATOM 591 N N . THR A 1 89 ? -80.90743 0.76552 4.26278 1.000 67.53199 78 THR A N 1
ATOM 592 C CA . THR A 1 89 ? -79.84225 1.74734 4.12254 1.000 63.49114 78 THR A CA 1
ATOM 593 C C . THR A 1 89 ? -79.72361 2.08113 2.64496 1.000 67.72235 78 THR A C 1
ATOM 594 O O . THR A 1 89 ? -79.49978 1.18763 1.82411 1.000 68.00585 78 THR A O 1
ATOM 598 N N . ILE A 1 90 ? -79.91661 3.34573 2.28754 1.000 66.56641 79 ILE A N 1
ATOM 599 C CA . ILE A 1 90 ? -79.82458 3.75805 0.89148 1.000 66.27549 79 ILE A CA 1
ATOM 600 C C . ILE A 1 90 ? -78.55139 4.56519 0.73418 1.000 65.29987 79 ILE A C 1
ATOM 601 O O . ILE A 1 90 ? -78.36053 5.57683 1.42210 1.000 67.64988 79 ILE A O 1
ATOM 606 N N . LYS A 1 91 ? -77.70184 4.15487 -0.18989 1.000 66.24147 80 LYS A N 1
ATOM 607 C CA . LYS A 1 91 ? -76.42091 4.81441 -0.38336 1.000 75.42853 80 LYS A CA 1
ATOM 608 C C . LYS A 1 91 ? -76.54849 5.81744 -1.52940 1.000 78.34412 80 LYS A C 1
ATOM 609 O O . LYS A 1 91 ? -77.14736 5.51368 -2.56637 1.000 77.29874 80 LYS A O 1
ATOM 615 N N . ILE A 1 92 ? -76.04860 7.03015 -1.31334 1.000 76.71754 81 ILE A N 1
ATOM 616 C CA . ILE A 1 92 ? -75.92130 8.02861 -2.36500 1.000 82.15032 81 ILE A CA 1
ATOM 617 C C . ILE A 1 92 ? -74.46965 8.47954 -2.38776 1.000 84.20378 81 ILE A C 1
ATOM 618 O O . ILE A 1 92 ? -73.78281 8.48096 -1.35773 1.000 80.82638 81 ILE A O 1
ATOM 623 N N . ASP A 1 93 ? -73.97053 8.77013 -3.57477 1.000 81.21459 82 ASP A N 1
ATOM 624 C CA . ASP A 1 93 ? -72.62425 9.29990 -3.66767 1.000 89.67972 82 ASP A CA 1
ATOM 625 C C . ASP A 1 93 ? -72.70450 10.81965 -3.69346 1.000 101.01858 82 ASP A C 1
ATOM 626 O O . ASP A 1 93 ? -72.55747 11.46970 -4.73122 1.000 108.36764 82 ASP A O 1
ATOM 631 N N . TYR A 1 94 ? -72.97868 11.36951 -2.50430 1.000 98.89780 83 TYR A N 1
ATOM 632 C CA . TYR A 1 94 ? -73.07742 12.81689 -2.33848 1.000 107.44067 83 TYR A CA 1
ATOM 633 C C . TYR A 1 94 ? -71.70861 13.49720 -2.47791 1.000 112.93431 83 TYR A C 1
ATOM 634 O O . TYR A 1 94 ? -71.61120 14.59537 -3.03889 1.000 108.44824 83 TYR A O 1
ATOM 643 N N . LEU A 1 95 ? -70.64249 12.85893 -1.98062 1.000 112.99290 84 LEU A N 1
ATOM 644 C CA . LEU A 1 95 ? -69.32633 13.49332 -1.96223 1.000 116.17325 84 LEU A CA 1
ATOM 645 C C . LEU A 1 95 ? -68.90140 13.97283 -3.34437 1.000 129.66680 84 LEU A C 1
ATOM 646 O O . LEU A 1 95 ? -68.17949 14.97132 -3.45893 1.000 139.36126 84 LEU A O 1
ATOM 651 N N . ASN A 1 96 ? -69.32095 13.26722 -4.39875 1.000 132.64907 85 ASN A N 1
ATOM 652 C CA . ASN A 1 96 ? -68.96132 13.61038 -5.76975 1.000 135.98183 85 ASN A CA 1
ATOM 653 C C . ASN A 1 96 ? -69.69551 14.83979 -6.29763 1.000 135.89133 85 ASN A C 1
ATOM 654 O O . ASN A 1 96 ? -69.34428 15.31319 -7.38287 1.000 140.11749 85 ASN A O 1
ATOM 659 N N . GLU A 1 97 ? -70.71123 15.34251 -5.58615 1.000 140.58466 86 GLU A N 1
ATOM 660 C CA . GLU A 1 97 ? -71.49821 16.51186 -5.99102 1.000 141.20140 86 GLU A CA 1
ATOM 661 C C . GLU A 1 97 ? -71.09481 17.79009 -5.24167 1.000 146.66432 86 GLU A C 1
ATOM 662 O O . GLU A 1 97 ? -71.16855 17.83945 -4.00673 1.000 138.89612 86 GLU A O 1
ATOM 664 N N . ILE A 1 98 ? -70.63475 18.80362 -5.98590 1.000 148.32099 87 ILE A N 1
ATOM 665 C CA . ILE A 1 98 ? -70.30359 20.12226 -5.42965 1.000 152.59169 87 ILE A CA 1
ATOM 666 C C . ILE A 1 98 ? -71.52393 21.03721 -5.55523 1.000 159.17707 87 ILE A C 1
ATOM 667 O O . ILE A 1 98 ? -71.76888 21.61469 -6.61833 1.000 151.46873 87 ILE A O 1
ATOM 672 N N . THR A 1 99 ? -72.27017 21.21787 -4.45320 1.000 180.32647 88 THR A N 1
ATOM 673 C CA . THR A 1 99 ? -73.46774 22.06037 -4.47206 1.000 180.02563 88 THR A CA 1
ATOM 674 C C . THR A 1 99 ? -73.47415 23.18310 -3.43640 1.000 178.08404 88 THR A C 1
ATOM 675 O O . THR A 1 99 ? -74.33149 24.07084 -3.52785 1.000 175.57047 88 THR A O 1
ATOM 679 N N . SER A 1 100 ? -72.54762 23.19450 -2.47490 1.000 162.84396 89 SER A N 1
ATOM 680 C CA . SER A 1 100 ? -72.59110 24.16720 -1.38882 1.000 150.80498 89 SER A CA 1
ATOM 681 C C . SER A 1 100 ? -71.18992 24.59330 -0.97051 1.000 147.46984 89 SER A C 1
ATOM 682 O O . SER A 1 100 ? -70.22476 23.83682 -1.10766 1.000 140.98787 89 SER A O 1
ATOM 684 N N . LYS A 1 101 ? -71.08681 25.80362 -0.41998 1.000 145.69527 90 LYS A N 1
ATOM 685 C CA . LYS A 1 101 ? -69.77125 26.30102 -0.03516 1.000 160.68299 90 LYS A CA 1
ATOM 686 C C . LYS A 1 101 ? -69.75941 27.10419 1.26561 1.000 171.36143 90 LYS A C 1
ATOM 687 O O . LYS A 1 101 ? -68.70280 27.63627 1.63625 1.000 165.17846 90 LYS A O 1
ATOM 693 N N . ASP A 1 102 ? -70.87397 27.22727 1.98237 1.000 189.78894 91 ASP A N 1
ATOM 694 C CA . ASP A 1 102 ? -70.80364 27.83098 3.30786 1.000 191.34329 91 ASP A CA 1
ATOM 695 C C . ASP A 1 102 ? -70.99320 26.74679 4.35718 1.000 196.29680 91 ASP A C 1
ATOM 696 O O . ASP A 1 102 ? -71.74148 25.79586 4.14023 1.000 197.54958 91 ASP A O 1
ATOM 698 N N . LEU A 1 103 ? -70.38427 26.93182 5.53180 1.000 161.79136 92 LEU A N 1
ATOM 699 C CA . LEU A 1 103 ? -70.49879 25.89828 6.55978 1.000 153.99488 92 LEU A CA 1
ATOM 700 C C . LEU A 1 103 ? -71.93703 25.74569 7.03492 1.000 142.78662 92 LEU A C 1
ATOM 701 O O . LEU A 1 103 ? -72.31361 24.66326 7.49975 1.000 136.44897 92 LEU A O 1
ATOM 706 N N . GLU A 1 104 ? -72.75529 26.79865 6.90952 1.000 148.91827 93 GLU A N 1
ATOM 707 C CA . GLU A 1 104 ? -74.18397 26.64753 7.15072 1.000 144.93710 93 GLU A CA 1
ATOM 708 C C . GLU A 1 104 ? -74.94811 26.29366 5.87873 1.000 133.94657 93 GLU A C 1
ATOM 709 O O . GLU A 1 104 ? -75.95114 25.58058 5.95665 1.000 118.93899 93 GLU A O 1
ATOM 711 N N . ASN A 1 105 ? -74.47611 26.73874 4.69986 1.000 147.38866 94 ASN A N 1
ATOM 712 C CA . ASN A 1 105 ? -75.04478 26.26829 3.43637 1.000 137.59631 94 ASN A CA 1
ATOM 713 C C . ASN A 1 105 ? -74.51761 24.90254 3.01472 1.000 121.13151 94 ASN A C 1
ATOM 714 O O . ASN A 1 105 ? -75.21156 24.18962 2.28798 1.000 111.33986 94 ASN A O 1
ATOM 719 N N . ARG A 1 106 ? -73.30821 24.51281 3.42627 1.000 133.14763 95 ARG A N 1
ATOM 720 C CA . ARG A 1 106 ? -72.89088 23.13733 3.17861 1.000 129.08828 95 ARG A CA 1
ATOM 721 C C . ARG A 1 106 ? -73.76687 22.17422 3.96187 1.000 119.79107 95 ARG A C 1
ATOM 722 O O . ARG A 1 106 ? -74.18654 21.14650 3.43008 1.000 109.22342 95 ARG A O 1
ATOM 730 N N . CYS A 1 107 ? -74.03607 22.48848 5.23449 1.000 115.66795 96 CYS A N 1
ATOM 731 C CA . CYS A 1 107 ? -74.96004 21.68940 6.02814 1.000 111.71789 96 CYS A CA 1
ATOM 732 C C . CYS A 1 107 ? -76.33998 21.67358 5.40742 1.000 100.79141 96 CYS A C 1
ATOM 733 O O . CYS A 1 107 ? -76.91304 20.60528 5.17821 1.000 97.87996 96 CYS A O 1
ATOM 736 N N . TYR A 1 108 ? -76.88050 22.85578 5.11400 1.000 96.95015 97 TYR A N 1
ATOM 737 C CA . TYR A 1 108 ? -78.22290 22.93206 4.56485 1.000 96.72073 97 TYR A CA 1
ATOM 738 C C . TYR A 1 108 ? -78.31345 22.13633 3.27078 1.000 93.71062 97 TYR A C 1
ATOM 739 O O . TYR A 1 108 ? -79.18781 21.27836 3.10936 1.000 81.76594 97 TYR A O 1
ATOM 748 N N . ASN A 1 109 ? -77.38347 22.36177 2.35324 1.000 97.29439 98 ASN A N 1
ATOM 749 C CA . ASN A 1 109 ? -77.52157 21.68482 1.07369 1.000 101.21867 98 ASN A CA 1
ATOM 750 C C . ASN A 1 109 ? -77.31221 20.18897 1.23246 1.000 96.73622 98 ASN A C 1
ATOM 751 O O . ASN A 1 109 ? -77.98279 19.38023 0.57727 1.000 97.02656 98 ASN A O 1
ATOM 756 N N . CYS A 1 110 ? -76.39936 19.80719 2.11535 1.000 88.67088 99 CYS A N 1
ATOM 757 C CA . CYS A 1 110 ? -76.15820 18.39701 2.36507 1.000 94.98674 99 CYS A CA 1
ATOM 758 C C . CYS A 1 110 ? -77.37075 17.70221 2.98083 1.000 89.88016 99 CYS A C 1
ATOM 759 O O . CYS A 1 110 ? -77.66745 16.54185 2.66478 1.000 80.48957 99 CYS A O 1
ATOM 762 N N . LYS A 1 111 ? -77.98630 18.33103 3.97638 1.000 89.25891 100 LYS A N 1
ATOM 763 C CA . LYS A 1 111 ? -79.19476 17.75729 4.56168 1.000 86.28376 100 LYS A CA 1
ATOM 764 C C . LYS A 1 111 ? -80.34833 17.75605 3.56233 1.000 81.33348 100 LYS A C 1
ATOM 765 O O . LYS A 1 111 ? -81.22034 16.87982 3.62293 1.000 72.56789 100 LYS A O 1
ATOM 771 N N . LYS A 1 112 ? -80.39196 18.75499 2.67138 1.000 78.99870 101 LYS A N 1
ATOM 772 C CA . LYS A 1 112 ? -81.39033 18.76641 1.60903 1.000 78.26057 101 LYS A CA 1
ATOM 773 C C . LYS A 1 112 ? -81.23838 17.53917 0.72879 1.000 78.95234 101 LYS A C 1
ATOM 774 O O . LYS A 1 112 ? -82.23042 16.93883 0.29968 1.000 77.92444 101 LYS A O 1
ATOM 780 N N . ARG A 1 113 ? -80.00001 17.11280 0.49826 1.000 77.22827 102 ARG A N 1
ATOM 781 C CA . ARG A 1 113 ? -79.79839 15.96301 -0.36360 1.000 77.69396 102 ARG A CA 1
ATOM 782 C C . ARG A 1 113 ? -80.33769 14.69164 0.28984 1.000 74.84269 102 ARG A C 1
ATOM 783 O O . ARG A 1 113 ? -80.92765 13.84103 -0.38618 1.000 74.01957 102 ARG A O 1
ATOM 791 N N . ILE A 1 114 ? -80.19479 14.57397 1.60965 1.000 72.27873 103 ILE A N 1
ATOM 792 C CA . ILE A 1 114 ? -80.79475 13.45358 2.32702 1.000 75.71147 103 ILE A CA 1
ATOM 793 C C . ILE A 1 114 ? -82.31372 13.54585 2.27655 1.000 72.89030 103 ILE A C 1
ATOM 794 O O . ILE A 1 114 ? -82.99783 12.56622 1.95055 1.000 65.41642 103 ILE A O 1
ATOM 799 N N . ALA A 1 115 ? -82.85680 14.74319 2.56435 1.000 72.07428 104 ALA A N 1
ATOM 800 C CA . ALA A 1 115 ? -84.30395 14.95008 2.55573 1.000 73.85604 104 ALA A CA 1
ATOM 801 C C . ALA A 1 115 ? -84.89861 14.60310 1.19870 1.000 72.24784 104 ALA A C 1
ATOM 802 O O . ALA A 1 115 ? -85.92619 13.91524 1.11361 1.000 66.96753 104 ALA A O 1
ATOM 804 N N . GLU A 1 116 ? -84.22335 15.01805 0.12858 1.000 71.49903 105 GLU A N 1
ATOM 805 C CA . GLU A 1 116 ? -84.70498 14.75896 -1.21929 1.000 73.01380 105 GLU A CA 1
ATOM 806 C C . GLU A 1 116 ? -84.71397 13.26840 -1.51602 1.000 69.19353 105 GLU A C 1
ATOM 807 O O . GLU A 1 116 ? -85.62748 12.77320 -2.18656 1.000 72.01349 105 GLU A O 1
ATOM 813 N N . GLU A 1 117 ? -83.70590 12.53955 -1.02979 1.000 62.04269 106 GLU A N 1
ATOM 814 C CA . GLU A 1 117 ? -83.70682 11.09235 -1.19705 1.000 69.61586 106 GLU A CA 1
ATOM 815 C C . GLU A 1 117 ? -84.84066 10.44911 -0.41946 1.000 69.85638 106 GLU A C 1
ATOM 816 O O . GLU A 1 117 ? -85.44487 9.47828 -0.88277 1.000 66.56879 106 GLU A O 1
ATOM 822 N N . LEU A 1 118 ? -85.12594 10.95985 0.77853 1.000 70.05466 107 LEU A N 1
ATOM 823 C CA . LEU A 1 118 ? -86.20814 10.40925 1.56893 1.000 64.39003 107 LEU A CA 1
ATOM 824 C C . LEU A 1 118 ? -87.54244 10.62034 0.86578 1.000 70.61556 107 LEU A C 1
ATOM 825 O O . LEU A 1 118 ? -88.41736 9.74337 0.88670 1.000 68.43691 107 LEU A O 1
ATOM 830 N N . LYS A 1 119 ? -87.72751 11.80287 0.28452 1.000 64.97855 108 LYS A N 1
ATOM 831 C CA . LYS A 1 119 ? -88.94358 12.11780 -0.45474 1.000 68.83716 108 LYS A CA 1
ATOM 832 C C . LYS A 1 119 ? -89.09195 11.25266 -1.70620 1.000 67.22095 108 LYS A C 1
ATOM 833 O O . LYS A 1 119 ? -90.20713 10.83636 -2.04575 1.000 66.10804 108 LYS A O 1
ATOM 839 N N . ARG A 1 120 ? -87.99387 10.98261 -2.41767 1.000 64.30097 109 ARG A N 1
ATOM 840 C CA . ARG A 1 120 ? -88.06992 10.06658 -3.55307 1.000 63.63692 109 ARG A CA 1
ATOM 841 C C . ARG A 1 120 ? -88.57087 8.69388 -3.13073 1.000 68.05278 109 ARG A C 1
ATOM 842 O O . ARG A 1 120 ? -89.37569 8.07559 -3.83772 1.000 63.48841 109 ARG A O 1
ATOM 850 N N . ILE A 1 121 ? -88.09169 8.19057 -1.99273 1.000 61.26239 110 ILE A N 1
ATOM 851 C CA . ILE A 1 121 ? -88.48797 6.85445 -1.55575 1.000 69.35031 110 ILE A CA 1
ATOM 852 C C . ILE A 1 121 ? -89.95631 6.83969 -1.13713 1.000 64.08574 110 ILE A C 1
ATOM 853 O O . ILE A 1 121 ? -90.68872 5.88395 -1.42683 1.000 62.96885 110 ILE A O 1
ATOM 858 N N . LYS A 1 122 ? -90.41636 7.90821 -0.48100 1.000 62.54830 111 LYS A N 1
ATOM 859 C CA . LYS A 1 122 ? -91.80592 7.98440 -0.04653 1.000 60.62299 111 LYS A CA 1
ATOM 860 C C . LYS A 1 122 ? -92.75738 7.92309 -1.23849 1.000 66.49229 111 LYS A C 1
ATOM 861 O O . LYS A 1 122 ? -93.75712 7.19500 -1.20869 1.000 63.05526 111 LYS A O 1
ATOM 867 N N . ASN A 1 123 ? -92.45423 8.67132 -2.30566 1.000 65.83640 112 ASN A N 1
ATOM 868 C CA . ASN A 1 123 ? -93.29932 8.66541 -3.49829 1.000 66.73781 112 ASN A CA 1
ATOM 869 C C . ASN A 1 123 ? -93.21624 7.33305 -4.24445 1.000 65.43716 112 ASN A C 1
ATOM 870 O O . ASN A 1 123 ? -94.24204 6.79383 -4.67582 1.000 64.17517 112 ASN A O 1
ATOM 875 N N . GLU A 1 124 ? -91.99802 6.80469 -4.43891 1.000 66.17852 113 GLU A N 1
ATOM 876 C CA . GLU A 1 124 ? -91.83994 5.51953 -5.13092 1.000 63.58862 113 GLU A CA 1
ATOM 877 C C . GLU A 1 124 ? -92.64354 4.40929 -4.45181 1.000 63.18241 113 GLU A C 1
ATOM 878 O O . GLU A 1 124 ? -93.24682 3.57882 -5.12472 1.000 63.82079 113 GLU A O 1
ATOM 884 N N . LEU A 1 125 ? -92.65800 4.37526 -3.12804 1.000 60.54908 114 LEU A N 1
ATOM 885 C CA . LEU A 1 125 ? -93.36319 3.33191 -2.39037 1.000 63.25108 114 LEU A CA 1
ATOM 886 C C . LEU A 1 125 ? -94.80805 3.69822 -2.09307 1.000 68.45636 114 LEU A C 1
ATOM 887 O O . LEU A 1 125 ? -95.51336 2.92543 -1.43027 1.000 63.26229 114 LEU A O 1
ATOM 892 N N . ASN A 1 126 ? -95.23808 4.88326 -2.51304 1.000 61.19840 115 ASN A N 1
ATOM 893 C CA . ASN A 1 126 ? -96.57938 5.36646 -2.25800 1.000 62.13666 115 ASN A CA 1
ATOM 894 C C . ASN A 1 126 ? -96.92007 5.37913 -0.76580 1.000 65.44638 115 ASN A C 1
ATOM 895 O O . ASN A 1 126 ? -98.02835 5.01533 -0.36636 1.000 68.05327 115 ASN A O 1
ATOM 900 N N . TYR A 1 127 ? -95.97720 5.83301 0.05507 1.000 60.55856 116 TYR A N 1
ATOM 901 C CA . TYR A 1 127 ? -96.21651 6.02306 1.47739 1.000 62.91107 116 TYR A CA 1
ATOM 902 C C . TYR A 1 127 ? -96.82855 7.40850 1.71776 1.000 65.63514 116 TYR A C 1
ATOM 903 O O . TYR A 1 127 ? -96.86666 8.26923 0.83213 1.000 63.38765 116 TYR A O 1
ATOM 912 N N . ASP A 1 128 ? -97.30077 7.63149 2.94023 1.000 60.53086 117 ASP A N 1
ATOM 913 C CA . ASP A 1 128 ? -98.08291 8.82212 3.25330 1.000 67.53824 117 ASP A CA 1
ATOM 914 C C . ASP A 1 128 ? -97.25425 9.95789 3.84577 1.000 64.25434 117 ASP A C 1
ATOM 915 O O . ASP A 1 128 ? -97.46731 11.10880 3.49373 1.000 68.77524 117 ASP A O 1
ATOM 920 N N . ILE A 1 129 ? -96.36058 9.68215 4.78725 1.000 62.79747 118 ILE A N 1
ATOM 921 C CA . ILE A 1 129 ? -95.64805 10.73543 5.49595 1.000 57.40858 118 ILE A CA 1
ATOM 922 C C . ILE A 1 129 ? -94.20221 10.29439 5.69000 1.000 61.63680 118 ILE A C 1
ATOM 923 O O . ILE A 1 129 ? -93.88377 9.09626 5.70309 1.000 59.83444 118 ILE A O 1
ATOM 928 N N . ILE A 1 130 ? -93.33297 11.29690 5.85128 1.000 58.90133 119 ILE A N 1
ATOM 929 C CA . ILE A 1 130 ? -91.95736 11.14564 6.31139 1.000 66.45901 119 ILE A CA 1
ATOM 930 C C . ILE A 1 130 ? -91.85541 11.86221 7.64122 1.000 58.85668 119 ILE A C 1
ATOM 931 O O . ILE A 1 130 ? -92.21826 13.03587 7.72742 1.000 59.28095 119 ILE A O 1
ATOM 936 N N . VAL A 1 131 ? -91.30993 11.18695 8.65686 1.000 59.97533 120 VAL A N 1
ATOM 937 C CA . VAL A 1 131 ? -91.06172 11.80145 9.95955 1.000 56.12645 120 VAL A CA 1
ATOM 938 C C . VAL A 1 131 ? -89.57708 11.69256 10.30946 1.000 62.15790 120 VAL A C 1
ATOM 939 O O . VAL A 1 131 ? -88.86706 10.79376 9.85865 1.000 57.19138 120 VAL A O 1
ATOM 943 N N . ASP A 1 132 ? -89.11633 12.59450 11.17217 1.000 55.42544 121 ASP A N 1
ATOM 944 C CA . ASP A 1 132 ? -87.72741 12.50483 11.58670 1.000 63.16037 121 ASP A CA 1
ATOM 945 C C . ASP A 1 132 ? -87.65314 12.52884 13.10382 1.000 65.09256 121 ASP A C 1
ATOM 946 O O . ASP A 1 132 ? -88.68888 12.47660 13.77509 1.000 61.13089 121 ASP A O 1
ATOM 951 N N . GLY A 1 133 ? -86.43901 12.58904 13.64776 1.000 61.12668 122 GLY A N 1
ATOM 952 C CA . GLY A 1 133 ? -86.22570 12.45843 15.06579 1.000 62.18793 122 GLY A CA 1
ATOM 953 C C . GLY A 1 133 ? -85.82434 13.73889 15.75060 1.000 64.00498 122 GLY A C 1
ATOM 954 O O . GLY A 1 133 ? -85.35433 13.68522 16.89542 1.000 68.66172 122 GLY A O 1
ATOM 955 N N . THR A 1 134 ? -85.98096 14.88847 15.09935 1.000 60.97064 123 THR A N 1
ATOM 956 C CA . THR A 1 134 ? -85.68877 16.16861 15.73314 1.000 67.57972 123 THR A CA 1
ATOM 957 C C . THR A 1 134 ? -86.59267 16.37750 16.93895 1.000 71.39524 123 THR A C 1
ATOM 958 O O . THR A 1 134 ? -87.81653 16.23748 16.84915 1.000 65.15026 123 THR A O 1
ATOM 962 N N . ILE A 1 135 ? -86.00958 16.78523 18.05864 1.000 71.43478 124 ILE A N 1
ATOM 963 C CA . ILE A 1 135 ? -86.78621 17.00294 19.25708 1.000 68.77709 124 ILE A CA 1
ATOM 964 C C . ILE A 1 135 ? -86.89331 18.49767 19.50759 1.000 69.68715 124 ILE A C 1
ATOM 965 O O . ILE A 1 135 ? -86.23524 19.31026 18.86381 1.000 72.37959 124 ILE A O 1
ATOM 970 N N . TYR A 1 136 ? -87.76638 18.85362 20.44765 1.000 69.60856 125 TYR A N 1
ATOM 971 C CA . TYR A 1 136 ? -88.04747 20.25601 20.72360 1.000 72.84101 125 TYR A CA 1
ATOM 972 C C . TYR A 1 136 ? -86.79003 21.01440 21.13400 1.000 77.58755 125 TYR A C 1
ATOM 973 O O . TYR A 1 136 ? -86.59410 22.16558 20.71926 1.000 81.93687 125 TYR A O 1
ATOM 982 N N . ASP A 1 137 ? -85.93782 20.40432 21.96748 1.000 74.07486 126 ASP A N 1
ATOM 983 C CA . ASP A 1 137 ? -84.69242 21.06651 22.36796 1.000 76.76281 126 ASP A CA 1
ATOM 984 C C . ASP A 1 137 ? -83.87565 21.47206 21.15197 1.000 80.09951 126 ASP A C 1
ATOM 985 O O . ASP A 1 137 ? -83.26244 22.54318 21.14255 1.000 84.09272 126 ASP A O 1
ATOM 990 N N . ASP A 1 138 ? -83.89320 20.63729 20.09601 1.000 77.92386 127 ASP A N 1
ATOM 991 C CA . ASP A 1 138 ? -83.03434 20.85108 18.93033 1.000 79.08693 127 ASP A CA 1
ATOM 992 C C . ASP A 1 138 ? -83.33943 22.17019 18.22453 1.000 84.81278 127 ASP A C 1
ATOM 993 O O . ASP A 1 138 ? -82.43533 22.79643 17.66602 1.000 91.75430 127 ASP A O 1
ATOM 998 N N . ILE A 1 139 ? -84.60388 22.59628 18.19728 1.000 87.15006 128 ILE A N 1
ATOM 999 C CA . ILE A 1 139 ? -84.96362 23.72154 17.34650 1.000 87.24537 128 ILE A CA 1
ATOM 1000 C C . ILE A 1 139 ? -84.50401 25.04301 17.92655 1.000 89.81478 128 ILE A C 1
ATOM 1001 O O . ILE A 1 139 ? -84.50107 26.04801 17.21374 1.000 86.94664 128 ILE A O 1
ATOM 1006 N N . PHE A 1 140 ? -84.09472 25.06061 19.19516 1.000 91.62781 129 PHE A N 1
ATOM 1007 C CA . PHE A 1 140 ? -83.51465 26.24772 19.81375 1.000 90.77869 129 PHE A CA 1
ATOM 1008 C C . PHE A 1 140 ? -82.01311 26.32669 19.61758 1.000 91.71092 129 PHE A C 1
ATOM 1009 O O . PHE A 1 140 ? -81.42131 27.35856 19.92059 1.000 100.25121 129 PHE A O 1
ATOM 1017 N N . GLU A 1 141 ? -81.37530 25.24016 19.20567 1.000 96.17668 130 GLU A N 1
ATOM 1018 C CA . GLU A 1 141 ? -79.96550 25.25855 18.86097 1.000 103.19100 130 GLU A CA 1
ATOM 1019 C C . GLU A 1 141 ? -79.86238 25.63911 17.38797 1.000 104.76473 130 GLU A C 1
ATOM 1020 O O . GLU A 1 141 ? -80.86682 25.70833 16.68263 1.000 109.09692 130 GLU A O 1
ATOM 1026 N N . ASP A 1 142 ? -78.66676 25.94941 16.91804 1.000 103.22626 131 ASP A N 1
ATOM 1027 C CA . ASP A 1 142 ? -78.52073 26.32798 15.51252 1.000 110.77580 131 ASP A CA 1
ATOM 1028 C C . ASP A 1 142 ? -78.03574 25.13493 14.68284 1.000 110.55348 131 ASP A C 1
ATOM 1029 O O . ASP A 1 142 ? -76.83530 24.85021 14.62954 1.000 115.23442 131 ASP A O 1
ATOM 1034 N N . ARG A 1 143 ? -78.97133 24.43337 14.05002 1.000 104.48272 132 ARG A N 1
ATOM 1035 C CA . ARG A 1 143 ? -78.66290 23.34584 13.12315 1.000 103.99123 132 ARG A CA 1
ATOM 1036 C C . ARG A 1 143 ? -79.25591 23.63724 11.75038 1.000 108.99865 132 ARG A C 1
ATOM 1037 O O . ARG A 1 143 ? -80.48685 23.52296 11.58751 1.000 112.95758 132 ARG A O 1
ATOM 1045 N N . PRO A 1 144 ? -78.45323 23.92591 10.71728 1.000 106.33554 133 PRO A N 1
ATOM 1046 C CA . PRO A 1 144 ? -79.04253 24.40137 9.44832 1.000 102.53662 133 PRO A CA 1
ATOM 1047 C C . PRO A 1 144 ? -79.99488 23.42113 8.77583 1.000 105.98645 133 PRO A C 1
ATOM 1048 O O . PRO A 1 144 ? -80.98158 23.83609 8.16088 1.000 101.59824 133 PRO A O 1
ATOM 1052 N N . GLY A 1 145 ? -79.73738 22.12526 8.87092 1.000 100.16389 134 GLY A N 1
ATOM 1053 C CA . GLY A 1 145 ? -80.50992 21.13863 8.13449 1.000 102.50523 134 GLY A CA 1
ATOM 1054 C C . GLY A 1 145 ? -81.94803 20.97671 8.58000 1.000 102.29517 134 GLY A C 1
ATOM 1055 O O . GLY A 1 145 ? -82.68850 20.21409 7.93961 1.000 98.77858 134 GLY A O 1
ATOM 1056 N N . ILE A 1 146 ? -82.33200 21.57939 9.70963 1.000 96.52384 135 ILE A N 1
ATOM 1057 C CA . ILE A 1 146 ? -83.73550 21.52268 10.10155 1.000 88.86551 135 ILE A CA 1
ATOM 1058 C C . ILE A 1 146 ? -84.58360 22.27242 9.08353 1.000 85.27492 135 ILE A C 1
ATOM 1059 O O . ILE A 1 146 ? -85.66534 21.81259 8.69860 1.000 85.37194 135 ILE A O 1
ATOM 1064 N N . LYS A 1 147 ? -84.08765 23.41587 8.59547 1.000 84.66440 136 LYS A N 1
ATOM 1065 C CA . LYS A 1 147 ? -84.76336 24.08966 7.48778 1.000 83.62163 136 LYS A CA 1
ATOM 1066 C C . LYS A 1 147 ? -84.91730 23.15644 6.29242 1.000 82.34617 136 LYS A C 1
ATOM 1067 O O . LYS A 1 147 ? -85.97794 23.10521 5.66605 1.000 79.38074 136 LYS A O 1
ATOM 1073 N N . ALA A 1 148 ? -83.86990 22.40310 5.96819 1.000 77.97077 137 ALA A N 1
ATOM 1074 C CA . ALA A 1 148 ? -83.88691 21.59407 4.75822 1.000 77.90708 137 ALA A CA 1
ATOM 1075 C C . ALA A 1 148 ? -84.94191 20.48755 4.83197 1.000 81.85123 137 ALA A C 1
ATOM 1076 O O . ALA A 1 148 ? -85.59165 20.17851 3.82922 1.000 81.88780 137 ALA A O 1
ATOM 1078 N N . PHE A 1 149 ? -85.10464 19.85345 5.99627 1.000 77.84703 138 PHE A N 1
ATOM 1079 C CA . PHE A 1 149 ? -86.12121 18.81103 6.13047 1.000 75.62053 138 PHE A CA 1
ATOM 1080 C C . PHE A 1 149 ? -87.52596 19.40483 6.07111 1.000 76.05335 138 PHE A C 1
ATOM 1081 O O . PHE A 1 149 ? -88.42985 18.82927 5.45254 1.000 70.81809 138 PHE A O 1
ATOM 1089 N N . ASN A 1 150 ? -87.73814 20.53708 6.74320 1.000 69.26471 139 ASN A N 1
ATOM 1090 C CA . ASN A 1 150 ? -89.02351 21.21278 6.64386 1.000 77.00598 139 ASN A CA 1
ATOM 1091 C C . ASN A 1 150 ? -89.39015 21.50307 5.18377 1.000 76.84967 139 ASN A C 1
ATOM 1092 O O . ASN A 1 150 ? -90.53669 21.30211 4.76812 1.000 77.37640 139 ASN A O 1
ATOM 1097 N N . GLU A 1 151 ? -88.42100 21.92085 4.37434 1.000 77.76200 140 GLU A N 1
ATOM 1098 C CA . GLU A 1 151 ? -88.71742 22.24626 2.98236 1.000 82.55167 140 GLU A CA 1
ATOM 1099 C C . GLU A 1 151 ? -89.06137 21.01612 2.15322 1.000 77.20103 140 GLU A C 1
ATOM 1100 O O . GLU A 1 151 ? -89.54867 21.17121 1.03417 1.000 88.26138 140 GLU A O 1
ATOM 1106 N N . SER A 1 152 ? -88.80640 19.81401 2.65314 1.000 71.74106 141 SER A N 1
ATOM 1107 C CA . SER A 1 152 ? -89.27772 18.59468 2.02166 1.000 78.98058 141 SER A CA 1
ATOM 1108 C C . SER A 1 152 ? -90.52022 18.04064 2.70737 1.000 77.98794 141 SER A C 1
ATOM 1109 O O . SER A 1 152 ? -90.86386 16.87392 2.48614 1.000 75.53126 141 SER A O 1
ATOM 1112 N N . ASN A 1 153 ? -91.16435 18.83590 3.57172 1.000 70.31516 142 ASN A N 1
ATOM 1113 C CA . ASN A 1 153 ? -92.37006 18.42831 4.29397 1.000 76.56490 142 ASN A CA 1
ATOM 1114 C C . ASN A 1 153 ? -92.10292 17.23191 5.20525 1.000 76.41501 142 ASN A C 1
ATOM 1115 O O . ASN A 1 153 ? -93.00783 16.45545 5.51552 1.000 66.32773 142 ASN A O 1
ATOM 1120 N N . ILE A 1 154 ? -90.87228 17.10492 5.69166 1.000 67.50123 143 ILE A N 1
ATOM 1121 C CA . ILE A 1 154 ? -90.54528 16.05405 6.64429 1.000 67.52835 143 ILE A CA 1
ATOM 1122 C C . ILE A 1 154 ? -90.94479 16.54345 8.02631 1.000 65.42930 143 ILE A C 1
ATOM 1123 O O . ILE A 1 154 ? -90.53124 17.62804 8.44126 1.000 67.92248 143 ILE A O 1
ATOM 1128 N N . ILE A 1 155 ? -91.83511 15.79228 8.69327 1.000 59.76421 144 ILE A N 1
ATOM 1129 C CA . ILE A 1 155 ? -92.38484 16.16125 9.99875 1.000 57.84104 144 ILE A CA 1
ATOM 1130 C C . ILE A 1 155 ? -91.47256 15.79609 11.15969 1.000 60.70859 144 ILE A C 1
ATOM 1131 O O . ILE A 1 155 ? -90.89295 14.69518 11.20646 1.000 61.39854 144 ILE A O 1
ATOM 1136 N N . SER A 1 156 ? -91.47435 16.65927 12.20072 1.000 58.04388 145 SER A N 1
ATOM 1137 C CA . SER A 1 156 ? -90.79883 16.35860 13.45842 1.000 56.78402 145 SER A CA 1
ATOM 1138 C C . SER A 1 156 ? -91.78852 16.17000 14.60841 1.000 61.79110 145 SER A C 1
ATOM 1139 O O . SER A 1 156 ? -92.00487 17.10022 15.41122 1.000 63.18444 145 SER A O 1
ATOM 1142 N N . PRO A 1 157 ? -92.36727 14.96832 14.74738 1.000 60.12914 146 PRO A N 1
ATOM 1143 C CA . PRO A 1 157 ? -93.40107 14.75725 15.77708 1.000 62.16217 146 PRO A CA 1
ATOM 1144 C C . PRO A 1 157 ? -92.89633 14.95811 17.20081 1.000 66.50178 146 PRO A C 1
ATOM 1145 O O . PRO A 1 157 ? -93.64632 15.47201 18.04027 1.000 68.85988 146 PRO A O 1
ATOM 1149 N N . LEU A 1 158 ? -91.65403 14.57673 17.50229 1.000 60.10642 147 LEU A N 1
ATOM 1150 C CA . LEU A 1 158 ? -91.14139 14.78828 18.85075 1.000 59.08234 147 LEU A CA 1
ATOM 1151 C C . LEU A 1 158 ? -91.02248 16.26547 19.15598 1.000 61.85005 147 LEU A C 1
ATOM 1152 O O . LEU A 1 158 ? -91.22679 16.68139 20.30437 1.000 65.05980 147 LEU A O 1
ATOM 1157 N N . SER A 1 159 ? -90.67195 17.07058 18.15471 1.000 60.92546 148 SER A N 1
ATOM 1158 C CA . SER A 1 159 ? -90.63941 18.51284 18.35631 1.000 63.10093 148 SER A CA 1
ATOM 1159 C C . SER A 1 159 ? -92.04031 19.08660 18.44916 1.000 63.10810 148 SER A C 1
ATOM 1160 O 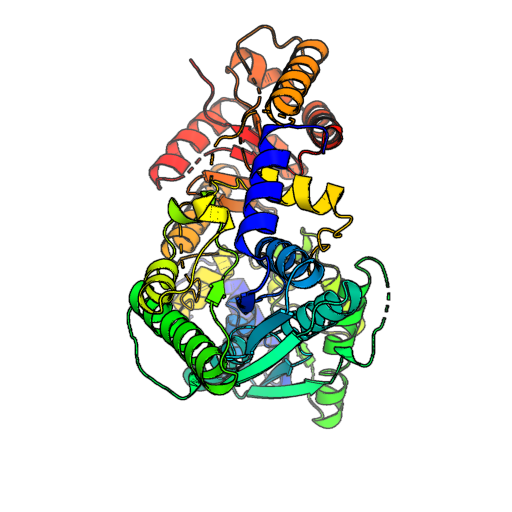O . SER A 1 159 ? -92.31790 19.90629 19.33406 1.000 64.95435 148 SER A O 1
ATOM 1163 N N . ASN A 1 160 ? -92.94607 18.66734 17.54960 1.000 65.18166 149 ASN A N 1
ATOM 1164 C CA . ASN A 1 160 ? -94.31187 19.18534 17.60867 1.000 64.19186 149 ASN A CA 1
ATOM 1165 C C . ASN A 1 160 ? -94.94509 18.88952 18.96133 1.000 67.91917 149 ASN A C 1
ATOM 1166 O O . ASN A 1 160 ? -95.73014 19.69548 19.46799 1.000 67.58316 149 ASN A O 1
ATOM 1171 N N . LEU A 1 161 ? -94.62462 17.74747 19.56702 1.000 61.46180 150 LEU A N 1
ATOM 1172 C CA . LEU A 1 161 ? -95.19922 17.41926 20.86322 1.000 63.44761 150 LEU A CA 1
ATOM 1173 C C . LEU A 1 161 ? -94.32665 17.88331 22.01870 1.000 69.58974 150 LEU A C 1
ATOM 1174 O O . LEU A 1 161 ? -94.60219 17.53572 23.17285 1.000 66.83273 150 LEU A O 1
ATOM 1179 N N . LYS A 1 162 ? -93.25722 18.62468 21.72086 1.000 69.02977 151 LYS A N 1
ATOM 1180 C CA . LYS A 1 162 ? -92.42180 19.27680 22.72728 1.000 69.41429 151 LYS A CA 1
ATOM 1181 C C . LYS A 1 162 ? -91.67336 18.27042 23.61396 1.000 68.81337 151 LYS A C 1
ATOM 1182 O O . LYS A 1 162 ? -91.59409 18.42326 24.82948 1.000 66.75402 151 LYS A O 1
ATOM 1188 N N . PHE A 1 163 ? -91.10924 17.23957 23.00118 1.000 68.51996 152 PHE A N 1
ATOM 1189 C CA . PHE A 1 163 ? -90.27634 16.29586 23.73556 1.000 68.08705 152 PHE A CA 1
ATOM 1190 C C . PHE A 1 163 ? -88.98581 16.97998 24.14520 1.000 73.63831 152 PHE A C 1
ATOM 1191 O O . PHE A 1 163 ? -88.25383 17.48936 23.28828 1.000 71.86143 152 PHE A O 1
ATOM 1199 N N . SER A 1 164 ? -88.68117 16.97307 25.43785 1.000 69.65822 153 SER A N 1
ATOM 1200 C CA . SER A 1 164 ? -87.32563 17.30856 25.84986 1.000 70.89557 153 SER A CA 1
ATOM 1201 C C . SER A 1 164 ? -86.41991 16.08212 25.72502 1.000 71.97001 153 SER A C 1
ATOM 1202 O O . SER A 1 164 ? -86.86372 14.96673 25.44558 1.000 72.20492 153 SER A O 1
ATOM 1205 N N . LYS A 1 165 ? -85.13026 16.27750 25.98084 1.000 73.46516 154 LYS A N 1
ATOM 1206 C CA . LYS A 1 165 ? -84.22197 15.14196 25.98665 1.000 73.40440 154 LYS A CA 1
ATOM 1207 C C . LYS A 1 165 ? -84.61242 14.14884 27.07751 1.000 76.93319 154 LYS A C 1
ATOM 1208 O O . LYS A 1 165 ? -84.58080 12.93540 26.85348 1.000 73.29196 154 LYS A O 1
ATOM 1214 N N . ASN A 1 166 ? -85.04552 14.64000 28.24770 1.000 75.07707 155 ASN A N 1
ATOM 1215 C CA . ASN A 1 166 ? -85.48553 13.72106 29.30494 1.000 78.43687 155 ASN A CA 1
ATOM 1216 C C . ASN A 1 166 ? -86.72902 12.92092 28.90571 1.000 74.38098 155 ASN A C 1
ATOM 1217 O O . ASN A 1 166 ? -86.86560 11.75539 29.29519 1.000 77.05174 155 ASN A O 1
ATOM 1222 N N . ASP A 1 167 ? -87.66206 13.52501 28.15588 1.000 73.31274 156 ASP A N 1
ATOM 1223 C CA . ASP A 1 167 ? -88.84669 12.77663 27.71812 1.000 69.25206 156 ASP A CA 1
ATOM 1224 C C . ASP A 1 167 ? -88.47024 11.59746 26.84147 1.000 66.65298 156 ASP A C 1
ATOM 1225 O O . ASP A 1 167 ? -89.08614 10.52745 26.92609 1.000 67.86527 156 ASP A O 1
ATOM 1230 N N . VAL A 1 168 ? -87.46042 11.77834 25.99292 1.000 68.82386 157 VAL A N 1
ATOM 1231 C CA . VAL A 1 168 ? -87.00229 10.71135 25.11093 1.000 70.57133 157 VAL A CA 1
ATOM 1232 C C . VAL A 1 168 ? -86.41980 9.56674 25.92411 1.000 73.31025 157 VAL A C 1
ATOM 1233 O O . VAL A 1 168 ? -86.72223 8.38980 25.68308 1.000 70.31364 157 VAL A O 1
ATOM 1237 N N . PHE A 1 169 ? -85.55212 9.89411 26.88232 1.000 73.26380 158 PHE A N 1
ATOM 1238 C CA . PHE A 1 169 ? -84.93504 8.86736 27.71065 1.000 75.82574 158 PHE A CA 1
ATOM 1239 C C . PHE A 1 169 ? -86.00219 8.10750 28.49099 1.000 72.38449 158 PHE A C 1
ATOM 1240 O O . PHE A 1 169 ? -86.00489 6.87162 28.51592 1.000 77.77933 158 PHE A O 1
ATOM 1248 N N . GLU A 1 170 ? -86.93580 8.83516 29.11294 1.000 74.56959 159 GLU A N 1
ATOM 1249 C CA . GLU A 1 170 ? -87.98247 8.19176 29.90758 1.000 79.12305 159 GLU A CA 1
ATOM 1250 C C . GLU A 1 170 ? -88.89688 7.33130 29.04003 1.000 75.58025 159 GLU A C 1
ATOM 1251 O O . GLU A 1 170 ? -89.24167 6.20768 29.42325 1.000 73.20986 159 GLU A O 1
ATOM 1257 N N . LEU A 1 171 ? -89.34052 7.84969 27.88627 1.000 66.56262 160 LEU A N 1
ATOM 1258 C CA . LEU A 1 171 ? -90.23596 7.03917 27.06781 1.000 71.66622 160 LEU A CA 1
ATOM 1259 C C . LEU A 1 171 ? -89.51380 5.80154 26.56500 1.000 71.25960 160 LEU A C 1
ATOM 1260 O O . LEU A 1 171 ? -90.06125 4.69248 26.61043 1.000 66.40179 160 LEU A O 1
ATOM 1265 N N . SER A 1 172 ? -88.24627 5.96501 26.17322 1.000 68.11421 161 SER A N 1
ATOM 1266 C CA . SER A 1 172 ? -87.43292 4.83123 25.75485 1.000 69.02670 161 SER A CA 1
ATOM 1267 C C . SER A 1 172 ? -87.37063 3.77831 26.84566 1.000 72.97795 161 SER A C 1
ATOM 1268 O O . SER A 1 172 ? -87.49463 2.58165 26.56531 1.000 69.88152 161 SER A O 1
ATOM 1271 N N . ASN A 1 173 ? -87.15996 4.18809 28.09416 1.000 69.40079 162 ASN A N 1
ATOM 1272 C CA . ASN A 1 173 ? -87.07939 3.16863 29.12536 1.000 77.00492 162 ASN A CA 1
ATOM 1273 C C . ASN A 1 173 ? -88.41653 2.46163 29.28578 1.000 79.63575 162 ASN A C 1
ATOM 1274 O O . ASN A 1 173 ? -88.45588 1.22598 29.33561 1.000 75.46518 162 ASN A O 1
ATOM 1279 N N . TYR A 1 174 ? -89.52755 3.21470 29.27794 1.000 74.71021 163 TYR A N 1
ATOM 1280 C CA . TYR A 1 174 ? -90.83719 2.57663 29.43258 1.000 79.00136 163 TYR A CA 1
ATOM 1281 C C . TYR A 1 174 ? -91.12422 1.58912 28.30768 1.000 75.70787 163 TYR A C 1
ATOM 1282 O O . TYR A 1 174 ? -91.76863 0.56091 28.54263 1.000 77.76095 163 TYR A O 1
ATOM 1291 N N . LEU A 1 175 ? -90.63634 1.85850 27.10052 1.000 69.14481 164 LEU A N 1
ATOM 1292 C CA . LEU A 1 175 ? -90.82816 0.96128 25.97043 1.000 73.35942 164 LEU A CA 1
ATOM 1293 C C . LEU A 1 175 ? -89.69552 -0.03467 25.84254 1.000 76.46890 164 LEU A C 1
ATOM 1294 O O . LEU A 1 175 ? -89.62109 -0.73954 24.83083 1.000 72.72428 164 LEU A O 1
ATOM 1299 N N . LYS A 1 176 ? -88.79756 -0.07768 26.82546 1.000 70.98532 165 LYS A N 1
ATOM 1300 C CA . LYS A 1 176 ? -87.72358 -1.07006 26.86345 1.000 80.37625 165 LYS A CA 1
ATOM 1301 C C . LYS A 1 176 ? -86.79776 -0.94295 25.65269 1.000 79.17065 165 LYS A C 1
ATOM 1302 O O . LYS A 1 176 ? -86.36785 -1.93194 25.06129 1.000 75.51065 165 LYS A O 1
ATOM 1308 N N . ILE A 1 177 ? -86.50562 0.28980 25.25976 1.000 76.05503 166 ILE A N 1
ATOM 1309 C CA . ILE A 1 177 ? -85.46788 0.55155 24.27775 1.000 77.97208 166 ILE A CA 1
ATOM 1310 C C . ILE A 1 177 ? -84.18784 0.88570 25.01843 1.000 80.70218 166 ILE A C 1
ATOM 1311 O O . ILE A 1 177 ? -84.13798 1.86987 25.76854 1.000 82.56354 166 ILE A O 1
ATOM 1316 N N . ASP A 1 178 ? -83.15044 0.08665 24.79278 1.000 79.29216 167 ASP A N 1
ATOM 1317 C CA . ASP A 1 178 ? -81.86343 0.34950 25.41314 1.000 85.98768 167 ASP A CA 1
ATOM 1318 C C . ASP A 1 178 ? -81.26285 1.63023 24.86526 1.000 85.14101 167 ASP A C 1
ATOM 1319 O O . ASP A 1 178 ? -81.29482 1.87098 23.65483 1.000 87.42336 167 ASP A O 1
ATOM 1324 N N . ILE A 1 179 ? -80.74001 2.46091 25.76168 1.000 90.60224 168 ILE A N 1
ATOM 1325 C CA . ILE A 1 179 ? -79.94485 3.62366 25.37104 1.000 101.86810 168 ILE A CA 1
ATOM 1326 C C . ILE A 1 179 ? -78.56130 3.10737 24.99438 1.000 101.33987 168 ILE A C 1
ATOM 1327 O O . ILE A 1 179 ? -77.91201 2.44145 25.81359 1.000 94.76836 168 ILE A O 1
ATOM 1332 N N . PRO A 1 180 ? -78.07250 3.39101 23.78585 1.000 101.22552 169 PRO A N 1
ATOM 1333 C CA . PRO A 1 180 ? -76.80543 2.79790 23.35118 1.000 111.26765 169 PRO A CA 1
ATOM 1334 C C . PRO A 1 180 ? -75.64462 3.27414 24.20971 1.000 126.33407 169 PRO A C 1
ATOM 1335 O O . PRO A 1 180 ? -75.62251 4.40662 24.70343 1.000 123.95209 169 PRO A O 1
ATOM 1339 N N . LYS A 1 181 ? -74.67963 2.37310 24.38529 1.000 140.36663 170 LYS A N 1
ATOM 1340 C CA . LYS A 1 181 ? -73.45821 2.62674 25.13521 1.000 143.13242 170 LYS A CA 1
ATOM 1341 C C . LYS A 1 181 ? -72.53991 3.53546 24.30518 1.000 148.23899 170 LYS A C 1
ATOM 1342 O O . LYS A 1 181 ? -72.85240 3.90828 23.17048 1.000 147.57216 170 LYS A O 1
ATOM 1348 N N . LYS A 1 182 ? -71.38383 3.89124 24.85959 1.000 162.69690 171 LYS A N 1
ATOM 1349 C CA . LYS A 1 182 ? -70.49263 4.83208 24.19610 1.000 164.69233 171 LYS A CA 1
ATOM 1350 C C . LYS A 1 182 ? -69.74462 4.14619 23.05901 1.000 165.52528 171 LYS A C 1
ATOM 1351 O O . LYS A 1 182 ? -69.32285 2.99117 23.17187 1.000 169.03503 171 LYS A O 1
ATOM 1353 N N . ASP A 1 183 ? -69.59575 4.86865 21.95109 1.000 159.67173 172 ASP A N 1
ATOM 1354 C CA . ASP A 1 183 ? -68.89754 4.33038 20.79474 1.000 156.79660 172 ASP A CA 1
ATOM 1355 C C . ASP A 1 183 ? -67.43082 4.09335 21.12556 1.000 159.99071 172 ASP A C 1
ATOM 1356 O O . ASP A 1 183 ? -66.81936 4.82776 21.90956 1.000 159.73835 172 ASP A O 1
ATOM 1358 N N . THR A 1 184 ? -66.87728 3.04416 20.51036 1.000 150.27414 173 THR A N 1
ATOM 1359 C CA . THR A 1 184 ? -65.52694 2.56688 20.81349 1.000 149.54603 173 THR A CA 1
ATOM 1360 C C . THR A 1 184 ? -64.49398 3.68571 20.77859 1.000 146.33033 173 THR A C 1
ATOM 1361 O O . THR A 1 184 ? -64.39885 4.43077 19.79621 1.000 147.09450 173 THR A O 1
ATOM 1365 N N . CYS A 1 185 ? -63.73825 3.80683 21.87478 1.000 148.53497 174 CYS A N 1
ATOM 1366 C CA . CYS A 1 185 ? -62.69029 4.80531 22.04752 1.000 143.11229 174 CYS A CA 1
ATOM 1367 C C . CYS A 1 185 ? -63.23985 6.23154 22.03923 1.000 146.38418 174 CYS A C 1
ATOM 1368 O O . CYS A 1 185 ? -62.51153 7.18279 21.72913 1.000 146.79970 174 CYS A O 1
ATOM 1371 N N . MET A 1 186 ? -64.51022 6.39674 22.39167 1.000 144.88421 175 MET A N 1
ATOM 1372 C CA . MET A 1 186 ? -65.15609 7.70215 22.38235 1.000 149.55809 175 MET A CA 1
ATOM 1373 C C . MET A 1 186 ? -66.31401 7.73131 23.36798 1.000 151.08674 175 MET A C 1
ATOM 1374 O O . MET A 1 186 ? -66.51323 6.78687 24.12803 1.000 153.62268 175 MET A O 1
ATOM 1376 N N . ILE A 1 195 ? -65.66714 22.29598 17.78606 1.000 131.32200 184 ILE A N 1
ATOM 1377 C CA . ILE A 1 195 ? -64.21960 22.26499 17.62258 1.000 134.78370 184 ILE A CA 1
ATOM 1378 C C . ILE A 1 195 ? -63.80069 23.22593 16.51000 1.000 135.29846 184 ILE A C 1
ATOM 1379 O O . ILE A 1 195 ? -63.11872 22.82838 15.56692 1.000 134.48309 184 ILE A O 1
ATOM 1384 N N . SER A 1 196 ? -64.21185 24.48886 16.61557 1.000 130.69270 185 SER A N 1
ATOM 1385 C CA . SER A 1 196 ? -63.83761 25.46369 15.60161 1.000 138.02847 185 SER A CA 1
ATOM 1386 C C . SER A 1 196 ? -62.42392 25.98606 15.85344 1.000 140.66312 185 SER A C 1
ATOM 1387 O O . SER A 1 196 ? -61.82145 25.75602 16.90797 1.000 138.80564 185 SER A O 1
ATOM 1390 N N . LYS A 1 197 ? -61.88978 26.69771 14.85313 1.000 140.76768 186 LYS A N 1
ATOM 1391 C CA . LYS A 1 197 ? -60.53860 27.24264 14.97073 1.000 140.07541 186 LYS A CA 1
ATOM 1392 C C . LYS A 1 197 ? -60.46136 28.32937 16.03533 1.000 138.07031 186 LYS A C 1
ATOM 1393 O O . LYS A 1 197 ? -59.42492 28.46873 16.69575 1.000 132.36777 186 LYS A O 1
ATOM 1399 N N . GLU A 1 198 ? -61.53455 29.11199 16.20226 1.000 139.61322 187 GLU A N 1
ATOM 1400 C CA . GLU A 1 198 ? -61.56016 30.12165 17.25589 1.000 138.85371 187 GLU A CA 1
ATOM 1401 C C . GLU A 1 198 ? -61.49123 29.47902 18.63437 1.000 136.65622 187 GLU A C 1
ATOM 1402 O O . GLU A 1 198 ? -60.86452 30.01948 19.55235 1.000 133.48656 187 GLU A O 1
ATOM 1408 N N . ASN A 1 199 ? -62.13247 28.32744 18.80153 1.000 138.64843 188 ASN A N 1
ATOM 1409 C CA . ASN A 1 199 ? -62.14482 27.68668 20.10783 1.000 139.60981 188 ASN A CA 1
ATOM 1410 C C . ASN A 1 199 ? -60.88317 26.86102 20.33606 1.000 137.94725 188 ASN A C 1
ATOM 1411 O O . ASN A 1 199 ? -60.41253 26.76127 21.47563 1.000 135.32466 188 ASN A O 1
ATOM 1416 N N . MET A 1 200 ? -60.33261 26.25569 19.27701 1.000 137.30281 189 MET A N 1
ATOM 1417 C CA . MET A 1 200 ? -58.97374 25.72232 19.35654 1.000 135.31185 189 MET A CA 1
ATOM 1418 C C . MET A 1 200 ? -57.98397 26.82378 19.71117 1.000 136.50494 189 MET A C 1
ATOM 1419 O O . MET A 1 200 ? -57.05928 26.60437 20.50319 1.000 137.13049 189 MET A O 1
ATOM 1424 N N . ALA A 1 201 ? -58.14991 28.00945 19.11017 1.000 144.97198 190 ALA A N 1
ATOM 1425 C CA . ALA A 1 201 ? -57.26818 29.13137 19.40916 1.000 136.58779 190 ALA A CA 1
ATOM 1426 C C . ALA A 1 201 ? -57.46271 29.61575 20.84002 1.000 137.30981 190 ALA A C 1
ATOM 1427 O O . ALA A 1 201 ? -56.48998 29.78377 21.58231 1.000 133.46136 190 ALA A O 1
ATOM 1429 N N . LYS A 1 202 ? -58.71507 29.84417 21.24668 1.000 134.15785 191 LYS A N 1
ATOM 1430 C CA . LYS A 1 202 ? -58.98158 30.28587 22.61491 1.000 138.17794 191 LYS A CA 1
ATOM 1431 C C . LYS A 1 202 ? -58.40448 29.31197 23.63930 1.000 137.61840 191 LYS A C 1
ATOM 1432 O O . LYS A 1 202 ? -57.71846 29.72056 24.58408 1.000 136.51197 191 LYS A O 1
ATOM 1438 N N . SER A 1 203 ? -58.69126 28.01829 23.47333 1.000 136.13593 192 SER A N 1
ATOM 1439 C CA . SER A 1 203 ? -58.16308 26.99741 24.37344 1.000 138.03605 192 SER A CA 1
ATOM 1440 C C . SER A 1 203 ? -56.64423 27.07257 24.46080 1.000 135.94129 192 SER A C 1
ATOM 1441 O O . SER A 1 203 ? -56.06555 27.03604 25.55432 1.000 133.76264 192 SER A O 1
ATOM 1444 N N . ASN A 1 204 ? -55.98585 27.14523 23.29981 1.000 132.14414 193 ASN A N 1
ATOM 1445 C CA . ASN A 1 204 ? -54.53031 27.11389 23.24366 1.000 127.01443 193 ASN A CA 1
ATOM 1446 C C . ASN A 1 204 ? -53.94289 28.30040 24.00653 1.000 128.76027 193 ASN A C 1
ATOM 1447 O O . ASN A 1 204 ? -52.96491 28.14697 24.74770 1.000 127.47629 193 ASN A O 1
ATOM 1452 N N . LEU A 1 205 ? -54.53169 29.49407 23.83736 1.000 131.89988 194 LEU A N 1
ATOM 1453 C CA . LEU A 1 205 ? -54.07870 30.67194 24.57635 1.000 134.84370 194 LEU A CA 1
ATOM 1454 C C . LEU A 1 205 ? -54.28851 30.51221 26.07677 1.000 135.53191 194 LEU A C 1
ATOM 1455 O O . LEU A 1 205 ? -53.50335 31.04160 26.87569 1.000 135.31757 194 LEU A O 1
ATOM 1460 N N . ALA A 1 206 ? -55.34723 29.80201 26.47683 1.000 138.80801 195 ALA A N 1
ATOM 1461 C CA . ALA A 1 206 ? -55.60242 29.56986 27.89598 1.000 139.71458 195 ALA A CA 1
ATOM 1462 C C . ALA A 1 206 ? -54.55010 28.65071 28.50425 1.000 134.90405 195 ALA A C 1
ATOM 1463 O O . ALA A 1 206 ? -54.05774 28.90050 29.61048 1.000 136.49814 195 ALA A O 1
ATOM 1465 N N . GLU A 1 207 ? -54.21100 27.56811 27.80328 1.000 131.09027 196 GLU A N 1
ATOM 1466 C CA . GLU A 1 207 ? -53.12995 26.69421 28.24954 1.000 133.98901 196 GLU A CA 1
ATOM 1467 C C . GLU A 1 207 ? -51.82520 27.46594 28.37869 1.000 140.83870 196 GLU A C 1
ATOM 1468 O O . GLU A 1 207 ? -51.13375 27.37352 29.40002 1.000 141.71743 196 GLU A O 1
ATOM 1474 N N . GLU A 1 208 ? -51.46635 28.21753 27.33138 1.000 133.61736 197 GLU A N 1
ATOM 1475 C CA . GLU A 1 208 ? -50.23860 29.00271 27.34485 1.000 132.63816 197 GLU A CA 1
ATOM 1476 C C . GLU A 1 208 ? -50.19317 29.95173 28.53409 1.000 137.98143 197 GLU A C 1
ATOM 1477 O O . GLU A 1 208 ? -49.14445 30.10591 29.17355 1.000 142.67390 197 GLU A O 1
ATOM 1483 N N . PHE A 1 209 ? -51.32252 30.59567 28.84578 1.000 134.67845 198 PHE A N 1
ATOM 1484 C CA . PHE A 1 209 ? -51.36239 31.53708 29.96068 1.000 137.33300 198 PHE A CA 1
ATOM 1485 C C . PHE A 1 209 ? -51.07426 30.83518 31.28062 1.000 141.16453 198 PHE A C 1
ATOM 1486 O O . PHE A 1 209 ? -50.20152 31.25901 32.04725 1.000 150.31297 198 PHE A O 1
ATOM 1488 N N . ILE A 1 210 ? -51.79832 29.75128 31.55815 1.000 145.50054 199 ILE A N 1
ATOM 1489 C CA . ILE A 1 210 ? -51.69802 29.10399 32.85980 1.000 149.45176 199 ILE A CA 1
ATOM 1490 C C . ILE A 1 210 ? -50.35107 28.40896 33.02045 1.000 150.92111 199 ILE A C 1
ATOM 1491 O O . ILE A 1 210 ? -49.73804 28.46108 34.09430 1.000 159.01476 199 ILE A O 1
ATOM 1496 N N . LYS A 1 211 ? -49.86215 27.76569 31.95502 1.000 141.69226 200 LYS A N 1
ATOM 1497 C CA . LYS A 1 211 ? -48.57620 27.07084 32.01236 1.000 149.31139 200 LYS A CA 1
ATOM 1498 C C . LYS A 1 211 ? -47.44381 28.03555 32.34491 1.000 157.76474 200 LYS A C 1
ATOM 1499 O O . LYS A 1 211 ? -46.64164 27.78438 33.25329 1.000 160.68685 200 LYS A O 1
ATOM 1505 N N . LEU A 1 212 ? -47.37687 29.15824 31.62189 1.000 163.00211 201 LEU A N 1
ATOM 1506 C CA . LEU A 1 212 ? -46.27757 30.10087 31.78632 1.000 162.44453 201 LEU A CA 1
ATOM 1507 C C . LEU A 1 212 ? -46.32269 30.80047 33.13796 1.000 162.99547 201 LEU A C 1
ATOM 1508 O O . LEU A 1 212 ? 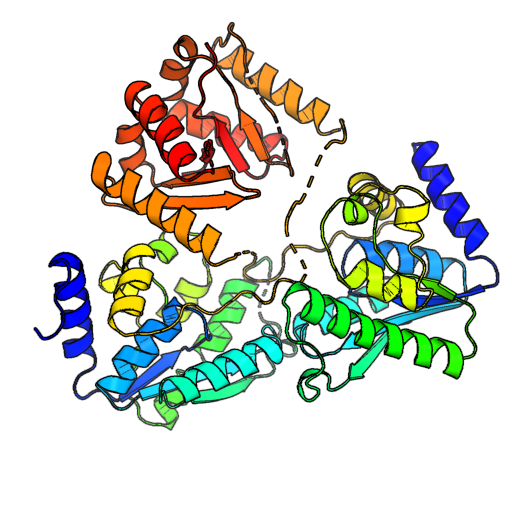-45.27194 31.13333 33.69608 1.000 168.29903 201 LEU A O 1
ATOM 1513 N N . ASN A 1 213 ? -47.51567 31.04287 33.67350 1.000 158.29230 202 ASN A N 1
ATOM 1514 C CA . ASN A 1 213 ? -47.64947 31.88461 34.85447 1.000 161.20197 202 ASN A CA 1
ATOM 1515 C C . ASN A 1 213 ? -47.49874 31.13386 36.17244 1.000 163.47504 202 ASN A C 1
ATOM 1516 O O . ASN A 1 213 ? -47.00008 31.71146 37.14430 1.000 168.10672 202 ASN A O 1
ATOM 1521 N N . PHE A 1 214 ? -47.92897 29.87570 36.24499 1.000 165.48563 203 PHE A N 1
ATOM 1522 C CA . PHE A 1 214 ? -47.97079 29.14126 37.50669 1.000 167.66156 203 PHE A CA 1
ATOM 1523 C C . PHE A 1 214 ? -46.96690 27.99475 37.59662 1.000 171.97634 203 PHE A C 1
ATOM 1524 O O . PHE A 1 214 ? -47.04640 27.19008 38.53102 1.000 167.83981 203 PHE A O 1
ATOM 1532 N N . HIS A 1 215 ? -46.02846 27.90523 36.65288 1.000 188.21643 204 HIS A N 1
ATOM 1533 C CA . HIS A 1 215 ? -44.99872 26.86228 36.63973 1.000 187.69859 204 HIS A CA 1
ATOM 1534 C C . HIS A 1 215 ? -45.60448 25.45961 36.54557 1.000 184.18235 204 HIS A C 1
ATOM 1535 O O . HIS A 1 215 ? -45.23213 24.54205 37.28161 1.000 182.94757 204 HIS A O 1
ATOM 1537 N N . ILE A 1 216 ? -46.54861 25.30081 35.62244 1.000 163.97166 205 ILE A N 1
ATOM 1538 C CA . ILE A 1 216 ? -47.24577 24.01557 35.43626 1.000 158.45275 205 ILE A CA 1
ATOM 1539 C C . ILE A 1 216 ? -46.44226 23.25191 34.39137 1.000 154.23585 205 ILE A C 1
ATOM 1540 O O . ILE A 1 216 ? -46.77623 23.20800 33.20410 1.000 155.13434 205 ILE A O 1
ATOM 1545 N N . GLU A 1 217 ? -45.33864 22.64226 34.84118 1.000 148.22626 206 GLU A N 1
ATOM 1546 C CA . GLU A 1 217 ? -44.48043 21.89857 33.91731 1.000 147.12174 206 GLU A CA 1
ATOM 1547 C C . GLU A 1 217 ? -45.21466 20.70377 33.30852 1.000 139.67257 206 GLU A C 1
ATOM 1548 O O . GLU A 1 217 ? -45.14464 20.46227 32.09620 1.000 131.96846 206 GLU A O 1
ATOM 1550 N N . SER A 1 218 ? -45.93591 19.95180 34.13386 1.000 139.69159 207 SER A N 1
ATOM 1551 C CA . SER A 1 218 ? -46.59205 18.72677 33.69259 1.000 130.77158 207 SER A CA 1
ATOM 1552 C C . SER A 1 218 ? -47.87193 19.05224 32.92387 1.000 136.15595 207 SER A C 1
ATOM 1553 O O . SER A 1 218 ? -48.05850 20.18415 32.45458 1.000 133.20392 207 SER A O 1
ATOM 1556 N N . TYR A 1 219 ? -48.74036 18.04783 32.78047 1.000 122.80914 208 TYR A N 1
ATOM 1557 C CA . TYR A 1 219 ? -49.91645 18.12283 31.91675 1.000 118.54483 208 TYR A CA 1
ATOM 1558 C C . TYR A 1 219 ? -50.86378 19.23823 32.34291 1.000 120.53018 208 TYR A C 1
ATOM 1559 O O . TYR A 1 219 ? -51.24679 19.33051 33.51255 1.000 129.10810 208 TYR A O 1
ATOM 1568 N N . LEU A 1 220 ? -51.22093 20.09871 31.38365 1.000 125.31841 209 LEU A N 1
ATOM 1569 C CA . LEU A 1 220 ? -52.22789 21.14366 31.55316 1.000 127.67464 209 LEU A CA 1
ATOM 1570 C C . LEU A 1 220 ? -52.99297 21.33127 30.24807 1.000 130.98975 209 LEU A C 1
ATOM 1571 O O . LEU A 1 220 ? -52.38315 21.56490 29.19867 1.000 127.59278 209 LEU A O 1
ATOM 1576 N N . ARG A 1 221 ? -54.32466 21.25094 30.31828 1.000 131.87390 210 ARG A N 1
ATOM 1577 C CA . ARG A 1 221 ? -55.18931 21.44678 29.16030 1.000 128.05283 210 ARG A CA 1
ATOM 1578 C C . ARG A 1 221 ? -56.42332 22.23531 29.56303 1.000 129.09346 210 ARG A C 1
ATOM 1579 O O . ARG A 1 221 ? -56.86700 22.18190 30.71347 1.000 130.54924 210 ARG A O 1
ATOM 1587 N N . VAL A 1 222 ? -56.99781 22.93355 28.58992 1.000 136.67765 211 VAL A N 1
ATOM 1588 C CA . VAL A 1 222 ? -58.17440 23.76676 28.80348 1.000 138.71675 211 VAL A CA 1
ATOM 1589 C C . VAL A 1 222 ? -59.24476 23.31109 27.81951 1.000 143.10652 211 VAL A C 1
ATOM 1590 O O . VAL A 1 222 ? -59.19312 23.64676 26.62715 1.000 140.27156 211 VAL A O 1
ATOM 1594 N N . ARG A 1 223 ? -60.21759 22.54812 28.31632 1.000 142.10285 212 ARG A N 1
ATOM 1595 C CA . ARG A 1 223 ? -61.33480 22.08929 27.50210 1.000 137.39098 212 ARG A CA 1
ATOM 1596 C C . ARG A 1 223 ? -62.40859 23.16608 27.44297 1.000 139.91147 212 ARG A C 1
ATOM 1597 O O . ARG A 1 223 ? -62.60665 23.92862 28.39514 1.000 140.22530 212 ARG A O 1
ATOM 1605 N N . TYR A 1 224 ? -63.11330 23.21380 26.31403 1.000 146.65151 213 TYR A N 1
ATOM 1606 C CA . TYR A 1 224 ? -64.13829 24.21881 26.05939 1.000 138.31945 213 TYR A CA 1
ATOM 1607 C C . TYR A 1 224 ? -65.44975 23.51352 25.76604 1.000 141.12647 213 TYR A C 1
ATOM 1608 O O . TYR A 1 224 ? -65.52000 22.68827 24.84980 1.000 141.00989 213 TYR A O 1
ATOM 1610 N N . LEU A 1 225 ? -66.47525 23.82106 26.55632 1.000 135.97588 214 LEU A N 1
ATOM 1611 C CA . LEU A 1 225 ? -67.85254 23.45742 26.23960 1.000 138.76380 214 LEU A CA 1
ATOM 1612 C C . LEU A 1 225 ? -68.71561 24.70093 26.38552 1.000 141.50894 214 LEU A C 1
ATOM 1613 O O . LEU A 1 225 ? -68.79983 25.27116 27.47968 1.000 139.37486 214 LEU A O 1
ATOM 1615 N N . GLU A 1 226 ? -69.36062 25.10767 25.28683 1.000 141.98683 215 GLU A N 1
ATOM 1616 C CA . GLU A 1 226 ? -70.29085 26.24071 25.28079 1.000 138.42869 215 GLU A CA 1
ATOM 1617 C C . GLU A 1 226 ? -69.63591 27.51463 25.81813 1.000 142.29901 215 GLU A C 1
ATOM 1618 O O . GLU A 1 226 ? -70.23257 28.25921 26.59867 1.000 141.70745 215 GLU A O 1
ATOM 1620 N N . ASN A 1 227 ? -68.38860 27.75895 25.39881 1.000 140.53214 216 ASN A N 1
ATOM 1621 C CA . ASN A 1 227 ? -67.61512 28.93967 25.80056 1.000 141.62299 216 ASN A CA 1
ATOM 1622 C C . ASN A 1 227 ? -67.32202 28.95633 27.30541 1.000 141.06325 216 ASN A C 1
ATOM 1623 O O . ASN A 1 227 ? -67.20385 30.02273 27.91674 1.000 136.21886 216 ASN A O 1
ATOM 1628 N N . ILE A 1 228 ? -67.20718 27.77722 27.91296 1.000 145.26865 217 ILE A N 1
ATOM 1629 C CA . ILE A 1 228 ? -66.78725 27.62429 29.30296 1.000 140.72235 217 ILE A CA 1
ATOM 1630 C C . ILE A 1 228 ? -65.44204 26.90920 29.31709 1.000 140.87500 217 ILE A C 1
ATOM 1631 O O . ILE A 1 228 ? -65.27284 25.87961 28.65037 1.000 139.60393 217 ILE A O 1
ATOM 1633 N N . ALA A 1 229 ? -64.48400 27.46217 30.05624 1.000 135.14082 218 ALA A N 1
ATOM 1634 C CA . ALA A 1 229 ? -63.14083 26.89787 30.13047 1.000 128.19096 218 ALA A CA 1
ATOM 1635 C C . ALA A 1 229 ? -63.08921 25.79699 31.19072 1.000 127.10373 218 ALA A C 1
ATOM 1636 O O . ALA A 1 229 ? -63.30854 26.06477 32.37741 1.000 131.07261 218 ALA A O 1
ATOM 1638 N N . ILE A 1 230 ? -62.84459 24.55447 30.76740 1.000 134.05536 219 ILE A N 1
ATOM 1639 C CA . ILE A 1 230 ? -62.60618 23.43433 31.67833 1.000 126.82048 219 ILE A CA 1
ATOM 1640 C C . ILE A 1 230 ? -61.10288 23.19229 31.75537 1.000 140.36561 219 ILE A C 1
ATOM 1641 O O . ILE A 1 230 ? -60.48322 22.75550 30.77795 1.000 145.60873 219 ILE A O 1
ATOM 1646 N N . ILE A 1 231 ? -60.50965 23.44547 32.91658 1.000 131.40095 220 ILE A N 1
ATOM 1647 C CA . ILE A 1 231 ? -59.07457 23.27460 33.10309 1.000 126.09472 220 ILE A CA 1
ATOM 1648 C C . ILE A 1 231 ? -58.79635 21.87178 33.62666 1.000 130.63642 220 ILE A C 1
ATOM 1649 O O . ILE A 1 231 ? -59.44352 21.41041 34.57679 1.000 132.35777 220 ILE A O 1
ATOM 1654 N N . GLU A 1 232 ? -57.82748 21.19514 33.01105 1.000 124.41766 221 GLU A N 1
ATOM 1655 C CA . GLU A 1 232 ? -57.37833 19.87899 33.43951 1.000 125.58717 221 GLU A CA 1
ATOM 1656 C C . GLU A 1 232 ? -55.89740 19.92432 33.79042 1.000 129.05361 221 GLU A C 1
ATOM 1657 O O . GLU A 1 232 ? -55.12035 20.65131 33.15991 1.000 128.27576 221 GLU A O 1
ATOM 1663 N N . LEU A 1 233 ? -55.50695 19.12094 34.78311 1.000 132.75578 222 LEU A N 1
ATOM 1664 C CA . LEU A 1 233 ? -54.11694 19.05764 35.23137 1.000 131.99974 222 LEU A CA 1
ATOM 1665 C C . LEU A 1 233 ? -53.94029 17.89890 36.21695 1.000 137.42885 222 LEU A C 1
ATOM 1666 O O . LEU A 1 233 ? -54.90979 17.27294 36.65888 1.000 140.21386 222 LEU A O 1
ATOM 1671 N N . THR A 1 234 ? -52.67821 17.62939 36.55764 1.000 143.46624 223 THR A N 1
ATOM 1672 C CA . THR A 1 234 ? -52.27241 16.51756 37.40677 1.000 148.42421 223 THR A CA 1
ATOM 1673 C C . THR A 1 234 ? -52.31064 16.89351 38.88421 1.000 156.72356 223 THR A C 1
ATOM 1674 O O . THR A 1 234 ? -52.35553 18.06963 39.24859 1.000 156.00340 223 THR A O 1
ATOM 1678 N N . LYS A 1 235 ? -52.26171 15.86842 39.74655 1.000 158.85234 224 LYS A N 1
ATOM 1679 C CA . LYS A 1 235 ? -52.31866 16.12321 41.18472 1.000 159.07219 224 LYS A CA 1
ATOM 1680 C C . LYS A 1 235 ? -51.12568 16.95802 41.63316 1.000 157.94017 224 LYS A C 1
ATOM 1681 O O . LYS A 1 235 ? -51.28576 17.94242 42.36262 1.000 162.42939 224 LYS A O 1
ATOM 1687 N N . ASN A 1 236 ? -49.92042 16.59443 41.18095 1.000 153.41811 225 ASN A N 1
ATOM 1688 C CA . ASN A 1 236 ? -48.71670 17.25544 41.67602 1.000 159.63390 225 ASN A CA 1
ATOM 1689 C C . ASN A 1 236 ? -48.72784 18.74257 41.34435 1.000 159.42558 225 ASN A C 1
ATOM 1690 O O . ASN A 1 236 ? -48.36720 19.57947 42.18236 1.000 155.46871 225 ASN A O 1
ATOM 1692 N N . GLU A 1 237 ? -49.15096 19.08673 40.12506 1.000 158.33485 226 GLU A N 1
ATOM 1693 C CA . GLU A 1 237 ? -49.27423 20.48647 39.73645 1.000 158.08721 226 GLU A CA 1
ATOM 1694 C C . GLU A 1 237 ? -50.37446 21.19529 40.51471 1.000 157.41613 226 GLU A C 1
ATOM 1695 O O . GLU A 1 237 ? -50.28909 22.41098 40.72626 1.000 155.82185 226 GLU A O 1
ATOM 1701 N N . SER A 1 238 ? -51.39948 20.44994 40.95569 1.000 156.00922 227 SER A N 1
ATOM 1702 C CA . SER A 1 238 ? -52.60281 21.05364 41.53507 1.000 156.82124 227 SER A CA 1
ATOM 1703 C C . SER A 1 238 ? -52.28489 21.91967 42.74689 1.000 158.78991 227 SER A C 1
ATOM 1704 O O . SER A 1 238 ? -53.00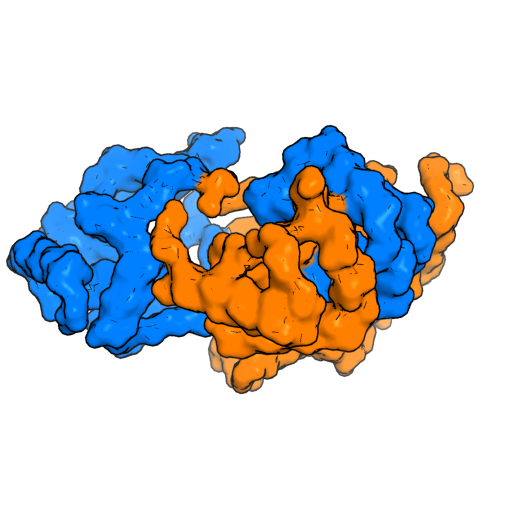068 22.89253 43.01925 1.000 161.08158 227 SER A O 1
ATOM 1707 N N . GLU A 1 239 ? -51.22575 21.58054 43.48558 1.000 166.05924 228 GLU A N 1
ATOM 1708 C CA . GLU A 1 239 ? -50.86725 22.35467 44.66631 1.000 163.15542 228 GLU A CA 1
ATOM 1709 C C . GLU A 1 239 ? -50.59226 23.81287 44.31665 1.000 164.60904 228 GLU A C 1
ATOM 1710 O O . GLU A 1 239 ? -50.76903 24.69646 45.16236 1.000 162.64541 228 GLU A O 1
ATOM 1712 N N . LYS A 1 240 ? -50.19241 24.08426 43.07193 1.000 161.07345 229 LYS A N 1
ATOM 1713 C CA . LYS A 1 240 ? -49.75708 25.42560 42.70477 1.000 161.67256 229 LYS A CA 1
ATOM 1714 C C . LYS A 1 240 ? -50.91718 26.41858 42.67431 1.000 162.70723 229 LYS A C 1
ATOM 1715 O O . LYS A 1 240 ? -50.77228 27.55477 43.14042 1.000 165.61136 229 LYS A O 1
ATOM 1721 N N . ILE A 1 241 ? -52.07463 26.01105 42.13888 1.000 178.41337 230 ILE A N 1
ATOM 1722 C CA . ILE A 1 241 ? -53.19573 26.92415 41.91626 1.000 176.30074 230 ILE A CA 1
ATOM 1723 C C . ILE A 1 241 ? -54.14575 27.06786 43.10834 1.000 185.49776 230 ILE A C 1
ATOM 1724 O O . ILE A 1 241 ? -55.10299 27.85108 43.02447 1.000 183.43695 230 ILE A O 1
ATOM 1726 N N . PHE A 1 242 ? -53.92652 26.33484 44.20523 1.000 187.33479 231 PHE A N 1
ATOM 1727 C CA . PHE A 1 242 ? -54.94655 26.21432 45.25563 1.000 186.35431 231 PHE A CA 1
ATOM 1728 C C . PHE A 1 242 ? -55.30384 27.55061 45.91326 1.000 187.48535 231 PHE A C 1
ATOM 1729 O O . PHE A 1 242 ? -56.45771 27.75695 46.31021 1.000 181.67209 231 PHE A O 1
ATOM 1731 N N . ASP A 1 243 ? -54.33611 28.45648 46.05950 1.000 175.79068 232 ASP A N 1
ATOM 1732 C CA . ASP A 1 243 ? -54.58423 29.73628 46.72229 1.000 174.31258 232 ASP A CA 1
ATOM 1733 C C . ASP A 1 243 ? -55.59757 30.59422 45.96777 1.000 171.02366 232 ASP A C 1
ATOM 1734 O O . ASP A 1 243 ? -55.60617 30.63198 44.73449 1.000 169.30392 232 ASP A O 1
ATOM 1739 N N . ASN A 1 244 ? -56.45836 31.28857 46.72944 1.000 177.96752 233 ASN A N 1
ATOM 1740 C CA . ASN A 1 244 ? -57.51250 32.11989 46.14020 1.000 172.55975 233 ASN A CA 1
ATOM 1741 C C . ASN A 1 244 ? -56.95835 33.10895 45.12037 1.000 176.83409 233 ASN A C 1
ATOM 1742 O O . ASN A 1 244 ? -57.60710 33.38983 44.10484 1.000 172.57598 233 ASN A O 1
ATOM 1747 N N . ASP A 1 245 ? -55.79507 33.69988 45.41710 1.000 170.84868 234 ASP A N 1
ATOM 1748 C CA . ASP A 1 245 ? -55.14296 34.64175 44.51040 1.000 171.50612 234 ASP A CA 1
ATOM 1749 C C . ASP A 1 245 ? -55.05975 34.10637 43.08333 1.000 170.79337 234 ASP A C 1
ATOM 1750 O O . ASP A 1 245 ? -55.50242 34.76348 42.13134 1.000 167.76376 234 ASP A O 1
ATOM 1755 N N . SER A 1 246 ? -54.46208 32.91894 42.92117 1.000 184.78723 235 SER A N 1
ATOM 1756 C CA . SER A 1 246 ? -54.35057 32.28688 41.60549 1.000 184.12067 235 SER A CA 1
ATOM 1757 C C . SER A 1 246 ? -55.70447 32.20161 40.90307 1.000 186.23460 235 SER A C 1
ATOM 1758 O O . SER A 1 246 ? -55.84016 32.59451 39.73675 1.000 183.94795 235 SER A O 1
ATOM 1760 N N . ILE A 1 247 ? -56.71805 31.68101 41.60222 1.000 180.89217 236 ILE A N 1
ATOM 1761 C CA . ILE A 1 247 ? -58.02826 31.48889 40.98849 1.000 171.29398 236 ILE A CA 1
ATOM 1762 C C . ILE A 1 247 ? -58.62502 32.82525 40.55981 1.000 170.87323 236 ILE A C 1
ATOM 1763 O O . ILE A 1 247 ? -59.24974 32.92620 39.49659 1.000 167.35985 236 ILE A O 1
ATOM 1765 N N . GLU A 1 248 ? -58.44574 33.87080 41.37555 1.000 169.54918 237 GLU A N 1
ATOM 1766 C CA . GLU A 1 248 ? -58.96582 35.18909 41.01529 1.000 165.02760 237 GLU A CA 1
ATOM 1767 C C . GLU A 1 248 ? -58.33321 35.69636 39.72525 1.000 165.68147 237 GLU A C 1
ATOM 1768 O O . GLU A 1 248 ? -59.02732 36.24331 38.85828 1.000 158.84004 237 GLU A O 1
ATOM 1770 N N . ARG A 1 249 ? -57.01215 35.53227 39.58839 1.000 165.02200 238 ARG A N 1
ATOM 1771 C CA . ARG A 1 249 ? -56.32337 35.91889 38.35873 1.000 159.98774 238 ARG A CA 1
ATOM 1772 C C . ARG A 1 249 ? -56.71679 35.01807 37.19398 1.000 157.70581 238 ARG A C 1
ATOM 1773 O O . ARG A 1 249 ? -56.95532 35.49757 36.07981 1.000 155.41315 238 ARG A O 1
ATOM 1775 N N . ILE A 1 250 ? -56.75760 33.70314 37.42120 1.000 162.68463 239 ILE A N 1
ATOM 1776 C CA . ILE A 1 250 ? -57.07255 32.79190 36.32615 1.000 162.14615 239 ILE A CA 1
ATOM 1777 C C . ILE A 1 250 ? -58.51954 32.96926 35.87818 1.000 161.52304 239 ILE A C 1
ATOM 1778 O O . ILE A 1 250 ? -58.82878 32.82758 34.68696 1.000 160.04106 239 ILE A O 1
ATOM 1783 N N . ASN A 1 251 ? -59.42062 33.32458 36.80036 1.000 156.50351 240 ASN A N 1
ATOM 1784 C CA . ASN A 1 251 ? -60.82445 33.46084 36.42499 1.000 160.23305 240 ASN A CA 1
ATOM 1785 C C . ASN A 1 251 ? -61.05054 34.72015 35.60323 1.000 163.72071 240 ASN A C 1
ATOM 1786 O O . ASN A 1 251 ? -61.85115 34.71618 34.66082 1.000 162.43180 240 ASN A O 1
ATOM 1788 N N . THR A 1 252 ? -60.35596 35.80867 35.94086 1.000 156.37699 241 THR A N 1
ATOM 1789 C CA . THR A 1 252 ? -60.52003 37.04176 35.17596 1.000 156.71092 241 THR A CA 1
ATOM 1790 C C . THR A 1 252 ? -59.84935 36.94415 33.80502 1.000 158.48733 241 THR A C 1
ATOM 1791 O O . THR A 1 252 ? -60.41426 37.39687 32.80053 1.000 155.91987 241 THR A O 1
ATOM 1795 N N . GLU A 1 253 ? -58.65550 36.34258 33.73575 1.000 155.56874 242 GLU A N 1
ATOM 1796 C CA . GLU A 1 253 ? -57.89229 36.37997 32.49362 1.000 152.76978 242 GLU A CA 1
ATOM 1797 C C . GLU A 1 253 ? -58.43243 35.39589 31.46193 1.000 149.43840 242 GLU A C 1
ATOM 1798 O O . GLU A 1 253 ? -58.46922 35.71250 30.26752 1.000 148.94461 242 GLU A O 1
ATOM 1804 N N . LEU A 1 254 ? -58.88225 34.21224 31.89354 1.000 160.98211 243 LEU A N 1
ATOM 1805 C CA . LEU A 1 254 ? -59.49214 33.28951 30.94118 1.000 158.00364 243 LEU A CA 1
ATOM 1806 C C . LEU A 1 254 ? -60.84335 33.79535 30.45579 1.000 155.54452 243 LEU A C 1
ATOM 1807 O O . LEU A 1 254 ? -61.38566 33.24692 29.48991 1.000 152.32959 243 LEU A O 1
ATOM 1809 N N . LYS A 1 255 ? -61.37593 34.84124 31.08634 1.000 144.85150 244 LYS A N 1
ATOM 1810 C CA . LYS A 1 255 ? -62.53314 35.54978 30.57391 1.000 146.13838 244 LYS A CA 1
ATOM 1811 C C . LYS A 1 255 ? -62.13001 36.70063 29.66905 1.000 147.85128 244 LYS A C 1
ATOM 1812 O O . LYS A 1 255 ? -62.95978 37.17126 28.88297 1.000 149.70522 244 LYS A O 1
ATOM 1814 N N . LYS A 1 256 ? -60.87578 37.16316 29.76881 1.000 154.26030 245 LYS A N 1
ATOM 1815 C CA . LYS A 1 256 ? -60.36526 38.14044 28.81138 1.000 154.82115 245 LYS A CA 1
ATOM 1816 C C . LYS A 1 256 ? -60.35777 37.55827 27.40641 1.000 149.01616 245 LYS A C 1
ATOM 1817 O O . LYS A 1 256 ? -60.60611 38.27452 26.42949 1.000 149.11136 245 LYS A O 1
ATOM 1819 N N . ILE A 1 257 ? -60.07225 36.25752 27.28441 1.000 147.88239 246 ILE A N 1
ATOM 1820 C CA . ILE A 1 257 ? -60.19465 35.58521 25.99702 1.000 147.21634 246 ILE A CA 1
ATOM 1821 C C . ILE A 1 257 ? -61.65412 35.43585 25.58876 1.000 149.31917 246 ILE A C 1
ATOM 1822 O O . ILE A 1 257 ? -61.94478 35.18844 24.41332 1.000 150.97303 246 ILE A O 1
ATOM 1827 N N . GLY A 1 258 ? -62.58588 35.66789 26.51300 1.000 146.22386 247 GLY A N 1
ATOM 1828 C CA . GLY A 1 258 ? -64.00126 35.59021 26.22525 1.000 146.60514 247 GLY A CA 1
ATOM 1829 C C . GLY A 1 258 ? -64.68582 34.29231 26.59888 1.000 144.02147 247 GLY A C 1
ATOM 1830 O O . GLY A 1 258 ? -65.88744 34.15954 26.34450 1.000 148.51514 247 GLY A O 1
ATOM 1831 N N . PHE A 1 259 ? -63.97589 33.33964 27.19544 1.000 150.54997 248 PHE A N 1
ATOM 1832 C CA . PHE A 1 259 ? -64.61164 32.13352 27.72118 1.000 144.91640 248 PHE A CA 1
ATOM 1833 C C . PHE A 1 259 ? -65.63801 32.46928 28.81134 1.000 147.23220 248 PHE A C 1
ATOM 1834 O O . PHE A 1 259 ? -65.57694 33.52983 29.44834 1.000 143.84544 248 PHE A O 1
ATOM 1836 N N . VAL A 1 262 ? -65.24061 30.22605 33.96944 1.000 130.20862 251 VAL A N 1
ATOM 1837 C CA . VAL A 1 262 ? -63.99070 29.48811 34.13124 1.000 136.34310 251 VAL A CA 1
ATOM 1838 C C . VAL A 1 262 ? -64.11026 28.50377 35.28641 1.000 132.99847 251 VAL A C 1
ATOM 1839 O O . VAL A 1 262 ? -64.51765 28.87031 36.38979 1.000 136.73420 251 VAL A O 1
ATOM 1843 N N . VAL A 1 263 ? -63.74936 27.24635 35.02882 1.000 130.10095 252 VAL A N 1
ATOM 1844 C CA . VAL A 1 263 ? -64.05782 26.14892 35.93742 1.000 131.60987 252 VAL A CA 1
ATOM 1845 C C . VAL A 1 263 ? -62.93882 25.11350 35.86673 1.000 129.96528 252 VAL A C 1
ATOM 1846 O O . VAL A 1 263 ? -62.27072 24.97035 34.83966 1.000 131.98476 252 VAL A O 1
ATOM 1850 N N . LEU A 1 264 ? -62.71712 24.40204 36.97687 1.000 128.89227 253 LEU A N 1
ATOM 1851 C CA . LEU A 1 264 ? -61.62721 23.43755 37.09655 1.000 130.76910 253 LEU A CA 1
ATOM 1852 C C . LEU A 1 264 ? -62.20029 22.04458 37.32159 1.000 134.68422 253 LEU A C 1
ATOM 1853 O O . LEU A 1 264 ? -62.92092 21.81690 38.29857 1.000 136.98622 253 LEU A O 1
ATOM 1855 N N . ASP A 1 265 ? -61.86536 21.11491 36.42919 1.000 133.11782 254 ASP A N 1
ATOM 1856 C CA . ASP A 1 265 ? -62.30066 19.73264 36.57518 1.000 136.72645 254 ASP A CA 1
ATOM 1857 C C . ASP A 1 265 ? -61.66131 19.12733 37.81576 1.000 142.83874 254 ASP A C 1
ATOM 1858 O O . ASP A 1 265 ? -60.43453 19.06798 37.91651 1.000 149.90916 254 ASP A O 1
ATOM 1863 N N . LEU A 1 266 ? -62.48811 18.64846 38.74800 1.000 151.88110 255 LEU A N 1
ATOM 1864 C CA . LEU A 1 266 ? -61.97432 18.12843 40.01072 1.000 155.31192 255 LEU A CA 1
ATOM 1865 C C . LEU A 1 266 ? -61.44454 16.70313 39.90441 1.000 163.26268 255 LEU A C 1
ATOM 1866 O O . LEU A 1 266 ? -60.86245 16.20285 40.87325 1.000 163.20924 255 LEU A O 1
ATOM 1868 N N . ASN A 1 267 ? -61.63107 16.04370 38.76262 1.000 162.57115 256 ASN A N 1
ATOM 1869 C CA . ASN A 1 267 ? -61.05477 14.72455 38.49918 1.000 164.95975 256 ASN A CA 1
ATOM 1870 C C . ASN A 1 267 ? -59.67467 14.92316 37.87618 1.000 165.73178 256 ASN A C 1
ATOM 1871 O O . ASN A 1 267 ? -59.53712 15.08733 36.66430 1.000 169.02401 256 ASN A O 1
ATOM 1876 N N . PHE A 1 268 ? -58.63914 14.90961 38.71369 1.000 164.74224 257 PHE A N 1
ATOM 1877 C CA . PHE A 1 268 ? -57.25220 15.08732 38.26391 1.000 157.23005 257 PHE A CA 1
ATOM 1878 C C . PHE A 1 268 ? -56.61168 13.81986 37.70218 1.000 152.88101 257 PHE A C 1
ATOM 1879 O O . PHE A 1 268 ? -55.39344 13.76993 37.50133 1.000 149.26194 257 PHE A O 1
ATOM 1887 N N . PRO B 1 11 ? -29.93413 27.32255 12.17264 1.000 84.40822 0 PRO B N 1
ATOM 1888 C CA . PRO B 1 11 ? -31.40641 27.20149 12.12681 1.000 82.39026 0 PRO B CA 1
ATOM 1889 C C . PRO B 1 11 ? -32.03666 28.20733 11.15259 1.000 79.93435 0 PRO B C 1
ATOM 1890 O O . PRO B 1 11 ? -31.62663 29.37507 11.06842 1.000 80.82799 0 PRO B O 1
ATOM 1894 N N . MET B 1 12 ? -33.01018 27.73502 10.38584 1.000 79.24941 1 MET B N 1
ATOM 1895 C CA . MET B 1 12 ? -33.62439 28.56176 9.36233 1.000 84.35241 1 MET B CA 1
ATOM 1896 C C . MET B 1 12 ? -34.94811 29.16097 9.80857 1.000 81.54133 1 MET B C 1
ATOM 1897 O O . MET B 1 12 ? -35.40119 30.15162 9.22233 1.000 81.34120 1 MET B O 1
ATOM 1902 N N . ILE B 1 13 ? -35.55241 28.61206 10.85002 1.000 78.40964 2 ILE B N 1
ATOM 1903 C CA . ILE B 1 13 ? -36.69448 29.22226 11.50594 1.000 76.59470 2 ILE B CA 1
ATOM 1904 C C . ILE B 1 13 ? -36.23339 29.69818 12.87124 1.000 73.78648 2 ILE B C 1
ATOM 1905 O O . ILE B 1 13 ? -35.43013 29.01881 13.51919 1.000 76.61875 2 ILE B O 1
ATOM 1910 N N . ILE B 1 14 ? -36.71285 30.86691 13.29733 1.000 73.47072 3 ILE B N 1
ATOM 1911 C CA . ILE B 1 14 ? -36.52809 31.31989 14.67140 1.000 74.53246 3 ILE B CA 1
ATOM 1912 C C . ILE B 1 14 ? -37.75569 30.90936 15.48499 1.000 77.71108 3 ILE B C 1
ATOM 1913 O O . ILE B 1 14 ? -38.89059 31.28067 15.15811 1.000 77.15814 3 ILE B O 1
ATOM 1918 N N . MET B 1 15 ? -37.52466 30.11927 16.53411 1.000 77.42089 4 MET B N 1
ATOM 1919 C CA . MET B 1 15 ? -38.55813 29.64336 17.43499 1.000 72.25330 4 MET B CA 1
ATOM 1920 C C . MET B 1 15 ? -37.91986 29.43669 18.79996 1.000 73.35197 4 MET B C 1
ATOM 1921 O O . MET B 1 15 ? -36.69931 29.35620 18.91579 1.000 74.26577 4 MET B O 1
ATOM 1926 N N . GLU B 1 16 ? -38.76097 29.38023 19.83717 1.000 73.55596 5 GLU B N 1
ATOM 1927 C CA . GLU B 1 16 ? -38.28495 29.15513 21.19718 1.000 74.83660 5 GLU B CA 1
ATOM 1928 C C . GLU B 1 16 ? -37.39738 27.91945 21.27074 1.000 75.07199 5 GLU B C 1
ATOM 1929 O O . GLU B 1 16 ? -37.68177 26.88186 20.64833 1.000 72.58601 5 GLU B O 1
ATOM 1935 N N . LYS B 1 17 ? -36.30912 28.05275 22.05232 1.000 76.10331 6 LYS B N 1
ATOM 1936 C CA . LYS B 1 17 ? -35.27808 27.01512 22.12474 1.000 76.22632 6 LYS B CA 1
ATOM 1937 C C . LYS B 1 17 ? -35.86194 25.65892 22.49547 1.000 75.06710 6 LYS B C 1
ATOM 1938 O O . LYS B 1 17 ? -35.48517 24.63695 21.91098 1.000 78.56733 6 LYS B O 1
ATOM 1944 N N . GLY B 1 18 ? -36.81370 25.63013 23.42850 1.000 76.43859 7 GLY B N 1
ATOM 1945 C CA . GLY B 1 18 ? -37.45216 24.36901 23.78880 1.000 74.44468 7 GLY B CA 1
ATOM 1946 C C . GLY B 1 18 ? -38.07107 23.66411 22.59919 1.000 75.43210 7 GLY B C 1
ATOM 1947 O O . GLY B 1 18 ? -37.87510 22.46118 22.39710 1.000 78.11465 7 GLY B O 1
ATOM 1948 N N . LEU B 1 19 ? -38.82256 24.39886 21.78513 1.000 76.35947 8 LEU B N 1
ATOM 1949 C CA . LEU B 1 19 ? -39.45916 23.76732 20.62845 1.000 78.17860 8 LEU B CA 1
ATOM 1950 C C . LEU B 1 19 ? -38.43177 23.40899 19.55915 1.000 74.73310 8 LEU B C 1
ATOM 1951 O O . LEU B 1 19 ? -38.51999 22.34331 18.93403 1.000 68.08728 8 LEU B O 1
ATOM 1956 N N . LEU B 1 20 ? -37.42410 24.26969 19.38854 1.000 74.84440 9 LEU B N 1
ATOM 1957 C CA . LEU B 1 20 ? -36.36307 24.05330 18.41415 1.000 77.20739 9 LEU B CA 1
ATOM 1958 C C . LEU B 1 20 ? -35.58645 22.78377 18.71078 1.000 75.75436 9 LEU B C 1
ATOM 1959 O O . LEU B 1 20 ? -35.27308 22.01511 17.79383 1.000 76.02542 9 LEU B O 1
ATOM 1964 N N . GLU B 1 21 ? -35.28423 22.53318 19.98700 1.000 72.95387 10 GLU B N 1
ATOM 1965 C CA . GLU B 1 21 ? -34.62390 21.28276 20.34909 1.000 75.65050 10 GLU B CA 1
ATOM 1966 C C . GLU B 1 21 ? -35.50025 20.07405 19.99733 1.000 78.63288 10 GLU B C 1
ATOM 1967 O O . GLU B 1 21 ? -35.01173 19.08412 19.42968 1.000 77.22955 10 GLU B O 1
ATOM 1973 N N . LYS B 1 22 ? -36.79965 20.13744 20.30788 1.000 69.48095 11 LYS B N 1
ATOM 1974 C CA . LYS B 1 22 ? -37.68719 19.02718 19.96655 1.000 69.42964 11 LYS B CA 1
ATOM 1975 C C . LYS B 1 22 ? -37.71562 18.80258 18.46758 1.000 73.16276 11 LYS B C 1
ATOM 1976 O O . LYS B 1 22 ? -37.66345 17.65987 17.99351 1.000 77.13677 11 LYS B O 1
ATOM 1982 N N . TYR B 1 23 ? -37.83913 19.88506 17.70283 1.000 71.28799 12 TYR B N 1
ATOM 1983 C CA . TYR B 1 23 ? -37.87474 19.76751 16.24923 1.000 68.40663 12 TYR B CA 1
ATOM 1984 C C . TYR B 1 23 ? -36.56902 19.18792 15.71699 1.000 72.09587 12 TYR B C 1
ATOM 1985 O O . TYR B 1 23 ? -36.58180 18.30753 14.85002 1.000 69.63440 12 TYR B O 1
ATOM 1994 N N . ASN B 1 24 ? -35.43041 19.65903 16.23177 1.000 70.49059 13 ASN B N 1
ATOM 1995 C CA . ASN B 1 24 ? -34.15133 19.13333 15.77410 1.000 76.76336 13 ASN B CA 1
ATOM 1996 C C . ASN B 1 24 ? -34.01646 17.64270 16.07482 1.000 74.59971 13 ASN B C 1
ATOM 1997 O O . ASN B 1 24 ? -33.49018 16.87851 15.25293 1.000 73.22217 13 ASN B O 1
ATOM 2002 N N . SER B 1 25 ? -34.46240 17.21893 17.25752 1.000 73.90412 14 SER B N 1
ATOM 2003 C CA . SER B 1 25 ? -34.42175 15.80449 17.60718 1.000 74.36186 14 SER B CA 1
ATOM 2004 C C . SER B 1 25 ? -35.20295 14.96998 16.59930 1.000 74.86362 14 SER B C 1
ATOM 2005 O O . SER B 1 25 ? -34.74734 13.90116 16.17747 1.000 75.51283 14 SER B O 1
ATOM 2008 N N . LEU B 1 26 ? -36.37792 15.45423 16.19201 1.000 71.29301 15 LEU B N 1
ATOM 2009 C CA . LEU B 1 26 ? -37.14185 14.77550 15.14902 1.000 76.17991 15 LEU B CA 1
ATOM 2010 C C . LEU B 1 26 ? -36.35530 14.71139 13.84185 1.000 75.55263 15 LEU B C 1
ATOM 2011 O O . LEU B 1 26 ? -36.34169 13.67343 13.17313 1.000 75.49955 15 LEU B O 1
ATOM 2016 N N . LEU B 1 27 ? -35.70628 15.81453 13.45417 1.000 72.28894 16 LEU B N 1
ATOM 2017 C CA . LEU B 1 27 ? -34.95589 15.83008 12.19855 1.000 79.75095 16 LEU B CA 1
ATOM 2018 C C . LEU B 1 27 ? -33.86862 14.76536 12.18675 1.000 79.90504 16 LEU B C 1
ATOM 2019 O O . LEU B 1 27 ? -33.73610 14.01465 11.21416 1.000 84.92759 16 LEU B O 1
ATOM 2024 N N . GLU B 1 28 ? -33.08415 14.67302 13.26110 1.000 78.22294 17 GLU B N 1
ATOM 2025 C CA . GLU B 1 28 ? -32.02084 13.67151 13.29627 1.000 82.96880 17 GLU B CA 1
ATOM 2026 C C . GLU B 1 28 ? -32.58057 12.26209 13.36059 1.000 83.49860 17 GLU B C 1
ATOM 2027 O O . GLU B 1 28 ? -31.98727 11.32732 12.80626 1.000 86.14401 17 GLU B O 1
ATOM 2033 N N . PHE B 1 29 ? -33.70325 12.08287 14.05330 1.000 79.20324 18 PHE B N 1
ATOM 2034 C CA . PHE B 1 29 ? -34.20967 10.73715 14.27450 1.000 79.62329 18 PHE B CA 1
ATOM 2035 C C . PHE B 1 29 ? -34.68627 10.09702 12.98251 1.000 80.95515 18 PHE B C 1
ATOM 2036 O O . PHE B 1 29 ? -34.54595 8.88555 12.80018 1.000 86.28855 18 PHE B O 1
ATOM 2044 N N . PHE B 1 30 ? -35.25026 10.88425 12.07551 1.000 81.93247 19 PHE B N 1
ATOM 2045 C CA . PHE B 1 30 ? -35.77485 10.32890 10.84023 1.000 78.02062 19 PHE B CA 1
ATOM 2046 C C . PHE B 1 30 ? -34.68730 10.10197 9.80973 1.000 79.95607 19 PHE B C 1
ATOM 2047 O O . PHE B 1 30 ? -34.89793 9.32719 8.87812 1.000 80.68060 19 PHE B O 1
ATOM 2055 N N . LYS B 1 31 ? -33.53304 10.74365 9.97378 1.000 77.41870 20 LYS B N 1
ATOM 2056 C CA . LYS B 1 31 ? -32.49256 10.72924 8.95636 1.000 84.19439 20 LYS B CA 1
ATOM 2057 C C . LYS B 1 31 ? -32.06179 9.30167 8.62406 1.000 85.03798 20 LYS B C 1
ATOM 2058 O O . LYS B 1 31 ? -31.71872 8.50830 9.51384 1.000 82.96634 20 LYS B O 1
ATOM 2064 N N . ASN B 1 32 ? -32.09599 8.98607 7.32769 1.000 77.44595 21 ASN B N 1
ATOM 2065 C CA . ASN B 1 32 ? -31.65248 7.71823 6.75694 1.000 78.72001 21 ASN B CA 1
ATOM 2066 C C . ASN B 1 32 ? -32.52461 6.54013 7.16024 1.000 81.56272 21 ASN B C 1
ATOM 2067 O O . ASN B 1 32 ? -32.09826 5.39075 7.04106 1.000 81.05483 21 ASN B O 1
ATOM 2072 N N . LYS B 1 33 ? -33.74971 6.78704 7.60948 1.000 77.57181 22 LYS B N 1
ATOM 2073 C CA . LYS B 1 33 ? -34.66959 5.71759 7.95053 1.000 79.03105 22 LYS B CA 1
ATOM 2074 C C . LYS B 1 33 ? -35.80518 5.66505 6.93527 1.000 79.76541 22 LYS B C 1
ATOM 2075 O O . LYS B 1 33 ? -36.17484 6.67509 6.32272 1.000 76.11683 22 LYS B O 1
ATOM 2081 N N . LYS B 1 34 ? -36.34773 4.46947 6.74427 1.000 76.75893 23 LYS B N 1
ATOM 2082 C CA . LYS B 1 34 ? -37.58928 4.29918 5.99747 1.000 74.83559 23 LYS B CA 1
ATOM 2083 C C . LYS B 1 34 ? -38.71447 4.19155 7.00652 1.000 66.89151 23 LYS B C 1
ATOM 2084 O O . LYS B 1 34 ? -38.73698 3.25334 7.81215 1.000 74.80299 23 LYS B O 1
ATOM 2090 N N . VAL B 1 35 ? -39.66339 5.11246 6.92987 1.000 65.85821 24 VAL B N 1
ATOM 2091 C CA . VAL B 1 35 ? -40.57815 5.39002 8.02256 1.000 67.59825 24 VAL B CA 1
ATOM 2092 C C . VAL B 1 35 ? -41.99238 5.09727 7.55798 1.000 67.40541 24 VAL B C 1
ATOM 2093 O O . VAL B 1 35 ? -42.46946 5.68935 6.57921 1.000 68.60605 24 VAL B O 1
ATOM 2097 N N . ILE B 1 36 ? -42.67269 4.21910 8.27512 1.000 67.40851 25 ILE B N 1
ATOM 2098 C CA . ILE B 1 36 ? -44.10245 4.01822 8.11223 1.000 64.78508 25 ILE B CA 1
ATOM 2099 C C . ILE B 1 36 ? -44.73460 4.91654 9.15155 1.000 65.51829 25 ILE B C 1
ATOM 2100 O O . ILE B 1 36 ? -44.34952 4.85905 10.33117 1.000 71.07556 25 ILE B O 1
ATOM 2105 N N . VAL B 1 37 ? -45.66382 5.77163 8.73205 1.000 62.30100 26 VAL B N 1
ATOM 2106 C CA . VAL B 1 37 ? -46.37301 6.65024 9.65286 1.000 63.26389 26 VAL B CA 1
ATOM 2107 C C . VAL B 1 37 ? -47.80640 6.20001 9.72493 1.000 61.94258 26 VAL B C 1
ATOM 2108 O O . VAL B 1 37 ? -48.51288 6.18507 8.70217 1.000 63.71523 26 VAL B O 1
ATOM 2112 N N . ALA B 1 38 ? -48.26128 5.92318 10.94193 1.000 65.06119 27 ALA B N 1
ATOM 2113 C CA . ALA B 1 38 ? -49.66719 5.62333 11.19169 1.000 66.47392 27 ALA B CA 1
ATOM 2114 C C . ALA B 1 38 ? -50.43199 6.93764 11.12665 1.000 63.72142 27 ALA B C 1
ATOM 2115 O O . ALA B 1 38 ? -50.35074 7.74304 12.06053 1.000 61.61260 27 ALA B O 1
ATOM 2117 N N . TYR B 1 39 ? -51.17922 7.15142 10.04205 1.000 61.53365 28 TYR B N 1
ATOM 2118 C CA . TYR B 1 39 ? -51.72129 8.46592 9.69498 1.000 64.07804 28 TYR B CA 1
ATOM 2119 C C . TYR B 1 39 ? -53.24521 8.45019 9.75097 1.000 67.20158 28 TYR B C 1
ATOM 2120 O O . TYR B 1 39 ? -53.89935 7.71738 8.99284 1.000 69.69655 28 TYR B O 1
ATOM 2129 N N . SER B 1 40 ? -53.81456 9.30727 10.59537 1.000 65.11250 29 SER B N 1
ATOM 2130 C CA . SER B 1 40 ? -55.25805 9.39010 10.74639 1.000 63.02219 29 SER B CA 1
ATOM 2131 C C . SER B 1 40 ? -55.83558 10.63153 10.10154 1.000 66.69253 29 SER B C 1
ATOM 2132 O O . SER B 1 40 ? -57.06121 10.73666 9.98744 1.000 61.74733 29 SER B O 1
ATOM 2135 N N . GLY B 1 41 ? -54.99013 11.54531 9.62979 1.000 65.50598 30 GLY B N 1
ATOM 2136 C CA . GLY B 1 41 ? -55.44321 12.80030 9.09271 1.000 65.44376 30 GLY B CA 1
ATOM 2137 C C . GLY B 1 41 ? -55.55984 13.91989 10.09780 1.000 65.05154 30 GLY B C 1
ATOM 2138 O O . GLY B 1 41 ? -55.75626 15.06206 9.69428 1.000 62.24785 30 GLY B O 1
ATOM 2139 N N . GLY B 1 42 ? -55.49849 13.63253 11.38914 1.000 65.77901 31 GLY B N 1
ATOM 2140 C CA . GLY B 1 42 ? -55.60382 14.68180 12.38022 1.000 72.01387 31 GLY B CA 1
ATOM 2141 C C . GLY B 1 42 ? -54.34004 15.52998 12.45242 1.000 69.50700 31 GLY B C 1
ATOM 2142 O O . GLY B 1 42 ? -53.32083 15.24405 11.82907 1.000 66.54699 31 GLY B O 1
ATOM 2143 N N . VAL B 1 43 ? -54.43736 16.60497 13.23565 1.000 66.58036 32 VAL B N 1
ATOM 2144 C CA . VAL B 1 43 ? -53.34760 17.56345 13.38741 1.000 68.52630 32 VAL B CA 1
ATOM 2145 C C . VAL B 1 43 ? -52.05870 16.88108 13.84458 1.000 68.55162 32 VAL B C 1
ATOM 2146 O O . VAL B 1 43 ? -50.99469 17.11743 13.26389 1.000 66.93695 32 VAL B O 1
ATOM 2150 N N . ASP B 1 44 ? -52.13472 15.98232 14.83936 1.000 69.46730 33 ASP B N 1
ATOM 2151 C CA . ASP B 1 44 ? -50.92215 15.40529 15.44185 1.000 66.77964 33 ASP B CA 1
ATOM 2152 C C . ASP B 1 44 ? -50.17953 14.49306 14.46701 1.000 68.04989 33 ASP B C 1
ATOM 2153 O O . ASP B 1 44 ? -48.95318 14.59642 14.30275 1.000 61.96812 33 ASP B O 1
ATOM 2158 N N . SER B 1 45 ? -50.89458 13.54876 13.84950 1.000 66.36728 34 SER B N 1
ATOM 2159 C CA . SER B 1 45 ? -50.24831 12.63831 12.91759 1.000 63.56928 34 SER B CA 1
ATOM 2160 C C . SER B 1 45 ? -49.95035 13.29224 11.57223 1.000 62.96118 34 SER B C 1
ATOM 2161 O O . SER B 1 45 ? -49.05132 12.81398 10.87356 1.000 61.03497 34 SER B O 1
ATOM 2164 N N . THR B 1 46 ? -50.65635 14.37595 11.20379 1.000 63.33585 35 THR B N 1
ATOM 2165 C CA . THR B 1 46 ? -50.24170 15.17725 10.04049 1.000 67.25707 35 THR B CA 1
ATOM 2166 C C . THR B 1 46 ? -48.89417 15.84280 10.27727 1.000 67.77440 35 THR B C 1
ATOM 2167 O O . THR B 1 46 ? -48.06129 15.93345 9.36451 1.000 66.11406 35 THR B O 1
ATOM 2171 N N . LEU B 1 47 ? -48.67469 16.34808 11.48687 1.000 65.61216 36 LEU B N 1
ATOM 2172 C CA . LEU B 1 47 ? -47.42778 17.04538 11.77214 1.000 58.40268 36 LEU B CA 1
ATOM 2173 C C . LEU B 1 47 ? -46.22950 16.11607 11.59416 1.000 64.90295 36 LEU B C 1
ATOM 2174 O O . LEU B 1 47 ? -45.24286 16.46944 10.93478 1.000 62.23414 36 LEU B O 1
ATOM 2179 N N . ILE B 1 48 ? -46.29316 14.92011 12.18501 1.000 61.83652 37 ILE B N 1
ATOM 2180 C CA . ILE B 1 48 ? -45.14931 14.02013 12.11983 1.000 64.95518 37 ILE B CA 1
ATOM 2181 C C . ILE B 1 48 ? -45.02277 13.36928 10.74443 1.000 66.12168 37 ILE B C 1
ATOM 2182 O O . ILE B 1 48 ? -43.90479 13.05125 10.30420 1.000 65.00226 37 ILE B O 1
ATOM 2187 N N . SER B 1 49 ? -46.13662 13.16709 10.02887 1.000 63.36826 38 SER B N 1
ATOM 2188 C CA . SER B 1 49 ? -46.01914 12.65778 8.65997 1.000 66.85846 38 SER B CA 1
ATOM 2189 C C . SER B 1 49 ? -45.24549 13.64541 7.79436 1.000 61.57999 38 SER B C 1
ATOM 2190 O O . SER B 1 49 ? -44.31635 13.26579 7.07431 1.000 65.96826 38 SER B O 1
ATOM 2193 N N . LYS B 1 50 ? -45.57989 14.92529 7.90194 1.000 60.42741 39 LYS B N 1
ATOM 2194 C CA . LYS B 1 50 ? -44.93157 15.95783 7.09978 1.000 67.55105 39 LYS B CA 1
ATOM 2195 C C . LYS B 1 50 ? -43.44848 16.09079 7.46188 1.000 65.84348 39 LYS B C 1
ATOM 2196 O O . LYS B 1 50 ? -42.58575 16.16855 6.57496 1.000 65.91322 39 LYS B O 1
ATOM 2202 N N . ILE B 1 51 ? -43.11711 16.04350 8.74931 1.000 64.28874 40 ILE B N 1
ATOM 2203 C CA . ILE B 1 51 ? -41.71150 16.13798 9.12948 1.000 65.80846 40 ILE B CA 1
ATOM 2204 C C . ILE B 1 51 ? -40.94922 14.92272 8.62785 1.000 69.13479 40 ILE B C 1
ATOM 2205 O O . ILE B 1 51 ? -39.88014 15.05110 8.01945 1.000 74.47617 40 ILE B O 1
ATOM 2210 N N . ALA B 1 52 ? -41.51250 13.73034 8.81725 1.000 70.50692 41 ALA B N 1
ATOM 2211 C CA . ALA B 1 52 ? -40.86846 12.52979 8.30197 1.000 68.12036 41 ALA B CA 1
ATOM 2212 C C . ALA B 1 52 ? -40.68634 12.60894 6.78932 1.000 68.31900 41 ALA B C 1
ATOM 2213 O O . ALA B 1 52 ? -39.57509 12.42849 6.28167 1.000 69.11249 41 ALA B O 1
ATOM 2215 N N . SER B 1 53 ? -41.76165 12.90467 6.04519 1.000 66.39748 42 SER B N 1
ATOM 2216 C CA . SER B 1 53 ? -41.64658 12.84896 4.58793 1.000 69.18920 42 SER B CA 1
ATOM 2217 C C . SER B 1 53 ? -40.69445 13.90860 4.04815 1.000 69.48723 42 SER B C 1
ATOM 2218 O O . SER B 1 53 ? -40.11486 13.71052 2.97881 1.000 69.65626 42 SER B O 1
ATOM 2221 N N . ASP B 1 54 ? -40.55052 15.05023 4.72756 1.000 66.67474 43 ASP B N 1
ATOM 2222 C CA . ASP B 1 54 ? -39.60509 16.04548 4.22574 1.000 69.38920 43 ASP B CA 1
ATOM 2223 C C . ASP B 1 54 ? -38.16295 15.61149 4.42506 1.000 68.37816 43 ASP B C 1
ATOM 2224 O O . ASP B 1 54 ? -37.26697 16.17948 3.77890 1.000 67.68913 43 ASP B O 1
ATOM 2229 N N . ASN B 1 55 ? -37.91399 14.63310 5.30573 1.000 66.67422 44 ASN B N 1
ATOM 2230 C CA . ASN B 1 55 ? -36.55351 14.28703 5.72712 1.000 69.09831 44 ASN B CA 1
ATOM 2231 C C . ASN B 1 55 ? -36.19347 12.82051 5.53981 1.000 75.41272 44 ASN B C 1
ATOM 2232 O O . ASN B 1 55 ? -35.05824 12.42670 5.82776 1.000 71.15030 44 ASN B O 1
ATOM 2237 N N . ALA B 1 56 ? -37.10951 12.00118 5.05357 1.000 72.38572 45 ALA B N 1
ATOM 2238 C CA . ALA B 1 56 ? -36.82897 10.58287 4.96042 1.000 68.29261 45 ALA B CA 1
ATOM 2239 C C . ALA B 1 56 ? -37.81970 9.95961 4.00912 1.000 71.48717 45 ALA B C 1
ATOM 2240 O O . ALA B 1 56 ? -38.85453 10.55055 3.68556 1.000 76.64035 45 ALA B O 1
ATOM 2242 N N . GLN B 1 57 ? -37.47365 8.76379 3.55124 1.000 74.82349 46 GLN B N 1
ATOM 2243 C CA . GLN B 1 57 ? -38.41058 7.96975 2.78127 1.000 68.72901 46 GLN B CA 1
ATOM 2244 C C . GLN B 1 57 ? -39.54322 7.54640 3.70636 1.000 73.75138 46 GLN B C 1
ATOM 2245 O O . GLN B 1 57 ? -39.31066 6.88674 4.72780 1.000 76.38181 46 GLN B O 1
ATOM 2251 N N . THR B 1 58 ? -40.75877 7.96517 3.38307 1.000 67.75301 47 THR B N 1
ATOM 2252 C CA . THR B 1 58 ? -41.85958 7.86877 4.32315 1.000 69.17948 47 THR B CA 1
ATOM 2253 C C . THR B 1 58 ? -43.09409 7.37629 3.59033 1.000 73.40484 47 THR B C 1
ATOM 2254 O O . THR B 1 58 ? -43.31536 7.74944 2.43286 1.000 69.84557 47 THR B O 1
ATOM 2258 N N . LEU B 1 59 ? -43.90923 6.55630 4.26337 1.000 66.61195 48 LEU B N 1
ATOM 2259 C CA . LEU B 1 59 ? -45.24147 6.23327 3.76827 1.000 61.20877 48 LEU B CA 1
ATOM 2260 C C . LEU B 1 59 ? -46.24089 6.41546 4.89381 1.000 64.99870 48 LEU B C 1
ATOM 2261 O O . LEU B 1 59 ? -46.12655 5.76627 5.94123 1.000 63.75429 48 LEU B O 1
ATOM 2266 N N . ALA B 1 60 ? -47.20011 7.31665 4.69204 1.000 61.39564 49 ALA B N 1
ATOM 2267 C CA . ALA B 1 60 ? -48.28840 7.47869 5.64597 1.000 61.53150 49 ALA B CA 1
ATOM 2268 C C . ALA B 1 60 ? -49.36905 6.44007 5.33682 1.000 61.86349 49 ALA B C 1
ATOM 2269 O O . ALA B 1 60 ? -49.83356 6.32270 4.19310 1.000 64.08820 49 ALA B O 1
ATOM 2271 N N . VAL B 1 61 ? -49.74760 5.65826 6.33691 1.000 59.50054 50 VAL B N 1
ATOM 2272 C CA . VAL B 1 61 ? -50.66776 4.54715 6.13477 1.000 65.42628 50 VAL B CA 1
ATOM 2273 C C . VAL B 1 61 ? -51.91462 4.80809 6.96206 1.000 65.20975 50 VAL B C 1
ATOM 2274 O O . VAL B 1 61 ? -51.83218 5.03743 8.17434 1.000 66.17917 50 VAL B O 1
ATOM 2278 N N . THR B 1 62 ? -53.06490 4.82777 6.30012 1.000 63.29835 51 THR B N 1
ATOM 2279 C CA . THR B 1 62 ? -54.34080 4.94835 6.97603 1.000 60.47424 51 THR B CA 1
ATOM 2280 C C . THR B 1 62 ? -55.01953 3.59741 6.93063 1.000 61.07383 51 THR B C 1
ATOM 2281 O O . THR B 1 62 ? -55.27287 3.06209 5.84781 1.000 65.72615 51 THR B O 1
ATOM 2285 N N . ILE B 1 63 ? -55.32216 3.04600 8.09450 1.000 62.38305 52 ILE B N 1
ATOM 2286 C CA . ILE B 1 63 ? -56.07068 1.80276 8.17402 1.000 63.16545 52 ILE B CA 1
ATOM 2287 C C . ILE B 1 63 ? -57.54915 2.16487 8.22531 1.000 68.87051 52 ILE B C 1
ATOM 2288 O O . ILE B 1 63 ? -58.00195 2.89518 9.11913 1.000 68.34502 52 ILE B O 1
ATOM 2293 N N . ASP B 1 64 ? -58.29077 1.68411 7.24464 1.000 67.25593 53 ASP B N 1
ATOM 2294 C CA . ASP B 1 64 ? -59.73336 1.82625 7.17318 1.000 65.88011 53 ASP B CA 1
ATOM 2295 C C . ASP B 1 64 ? -60.35081 0.55493 7.74036 1.000 70.19024 53 ASP B C 1
ATOM 2296 O O . ASP B 1 64 ? -60.44165 -0.46510 7.04963 1.000 70.42730 53 ASP B O 1
ATOM 2301 N N . ASN B 1 65 ? -60.70885 0.59526 9.02340 1.000 71.54881 54 ASN B N 1
ATOM 2302 C CA . ASN B 1 65 ? -61.30089 -0.53794 9.73085 1.000 77.26286 54 ASN B CA 1
ATOM 2303 C C . ASN B 1 65 ? -62.81212 -0.42718 9.86042 1.000 74.04416 54 ASN B C 1
ATOM 2304 O O . ASN B 1 65 ? -63.40701 -1.16099 10.65338 1.000 80.39394 54 ASN B O 1
ATOM 2309 N N . GLY B 1 66 ? -63.42831 0.53217 9.18050 1.000 77.61184 55 GLY B N 1
ATOM 2310 C CA . GLY B 1 66 ? -64.85329 0.78794 9.26465 1.000 76.46089 55 GLY B CA 1
ATOM 2311 C C . GLY B 1 66 ? -65.30003 1.78159 10.32739 1.000 87.27857 55 GLY B C 1
ATOM 2312 O O . GLY B 1 66 ? -66.49988 2.09418 10.38435 1.000 83.30412 55 GLY B O 1
ATOM 2313 N N . PHE B 1 67 ? -64.37883 2.33887 11.12742 1.000 88.22452 56 PHE B N 1
ATOM 2314 C CA . PHE B 1 67 ? -64.73976 3.33118 12.13589 1.000 85.40502 56 PHE B CA 1
ATOM 2315 C C . PHE B 1 67 ? -64.51574 4.75887 11.67337 1.000 88.06754 56 PHE B C 1
ATOM 2316 O O . PHE B 1 67 ? -64.85280 5.69358 12.40809 1.000 91.37231 56 PHE B O 1
ATOM 2324 N N . PHE B 1 68 ? -64.00341 4.95277 10.46175 1.000 87.20985 57 PHE B N 1
ATOM 2325 C CA . PHE B 1 68 ? -63.84431 6.27638 9.87415 1.000 85.93703 57 PHE B CA 1
ATOM 2326 C C . PHE B 1 68 ? -64.70683 6.35257 8.61968 1.000 84.23411 57 PHE B C 1
ATOM 2327 O O . PHE B 1 68 ? -64.63893 5.46132 7.76843 1.000 83.71038 57 PHE B O 1
ATOM 2335 N N . SER B 1 69 ? -65.50232 7.41273 8.50096 1.000 82.79339 58 SER B N 1
ATOM 2336 C CA . SER B 1 69 ? -66.34570 7.60436 7.32895 1.000 76.48024 58 SER B CA 1
ATOM 2337 C C . SER B 1 69 ? -65.49797 7.89316 6.09218 1.000 81.78344 58 SER B C 1
ATOM 2338 O O . SER B 1 69 ? -64.30927 8.21298 6.18282 1.000 76.95636 58 SER B O 1
ATOM 2341 N N . GLU B 1 70 ? -66.13168 7.76399 4.92046 1.000 76.17190 59 GLU B N 1
ATOM 2342 C CA . GLU B 1 70 ? -65.47633 8.10266 3.65892 1.000 82.51351 59 GLU B CA 1
ATOM 2343 C C . GLU B 1 70 ? -65.01436 9.55604 3.64119 1.000 81.62522 59 GLU B C 1
ATOM 2344 O O . GLU B 1 70 ? -63.88361 9.85399 3.23768 1.000 76.41527 59 GLU B O 1
ATOM 2350 N N . ASN B 1 71 ? -65.86477 10.47562 4.10674 1.000 87.84435 60 ASN B N 1
ATOM 2351 C CA . ASN B 1 71 ? -65.50004 11.89421 4.13059 1.000 85.09910 60 ASN B CA 1
ATOM 2352 C C . ASN B 1 71 ? -64.20194 12.11890 4.91093 1.000 80.90503 60 ASN B C 1
ATOM 2353 O O . ASN B 1 71 ? -63.27971 12.79982 4.43975 1.000 78.00116 60 ASN B O 1
ATOM 2358 N N . VAL B 1 72 ? -64.08597 11.49470 6.07951 1.000 79.36256 61 VAL B N 1
ATOM 2359 C CA . VAL B 1 72 ? -62.87099 11.62319 6.87786 1.000 78.14738 61 VAL B CA 1
ATOM 2360 C C . VAL B 1 72 ? -61.67360 11.02587 6.13728 1.000 76.61879 61 VAL B C 1
ATOM 2361 O O . VAL B 1 72 ? -60.59410 11.62827 6.08586 1.000 78.84305 61 VAL B O 1
ATOM 2365 N N . ILE B 1 73 ? -61.84617 9.82960 5.55521 1.000 72.51402 62 ILE B N 1
ATOM 2366 C CA . ILE B 1 73 ? -60.77020 9.18231 4.79665 1.000 74.62995 62 ILE B CA 1
ATOM 2367 C C . ILE B 1 73 ? -60.36116 10.03573 3.60243 1.000 78.13005 62 ILE B C 1
ATOM 2368 O O . ILE B 1 73 ? -59.17115 10.18934 3.30489 1.000 70.99966 62 ILE B O 1
ATOM 2373 N N . LYS B 1 74 ? -61.34502 10.55272 2.86580 1.000 74.83088 63 LYS B N 1
ATOM 2374 C CA . LYS B 1 74 ? -61.03976 11.39460 1.71566 1.000 75.05674 63 LYS B CA 1
ATOM 2375 C C . LYS B 1 74 ? -60.28651 12.65735 2.13303 1.000 78.17003 63 LYS B C 1
ATOM 2376 O O . LYS B 1 74 ? -59.35094 13.09352 1.45044 1.000 73.38947 63 LYS B O 1
ATOM 2382 N N . LYS B 1 75 ? -60.69096 13.26403 3.24551 1.000 77.06196 64 LYS B N 1
ATOM 2383 C CA . LYS B 1 75 ? -60.02127 14.46675 3.70585 1.000 76.68317 64 LYS B CA 1
ATOM 2384 C C . LYS B 1 75 ? -58.59172 14.15440 4.10801 1.000 80.59124 64 LYS B C 1
ATOM 2385 O O . LYS B 1 75 ? -57.67681 14.93556 3.82267 1.000 73.96727 64 LYS B O 1
ATOM 2391 N N . ALA B 1 76 ? -58.36764 12.99214 4.72578 1.000 75.24576 65 ALA B N 1
ATOM 2392 C CA . ALA B 1 76 ? -57.00557 12.63751 5.09663 1.000 74.53671 65 ALA B CA 1
ATOM 2393 C C . ALA B 1 76 ? -56.14585 12.43442 3.85245 1.000 72.73405 65 ALA B C 1
ATOM 2394 O O . ALA B 1 76 ? -55.01696 12.92814 3.78661 1.000 70.01270 65 ALA B O 1
ATOM 2396 N N . GLU B 1 77 ? -56.69305 11.77097 2.83245 1.000 74.12262 66 GLU B N 1
ATOM 2397 C CA . GLU B 1 77 ? -55.95255 11.54475 1.59354 1.000 76.90820 66 GLU B CA 1
ATOM 2398 C C . GLU B 1 77 ? -55.61375 12.86022 0.90211 1.000 74.49664 66 GLU B C 1
ATOM 2399 O O . GLU B 1 77 ? -54.47141 13.06916 0.47109 1.000 71.98954 66 GLU B O 1
ATOM 2405 N N . ASN B 1 78 ? -56.60349 13.76010 0.78130 1.000 74.68695 67 ASN B N 1
ATOM 2406 C CA . ASN B 1 78 ? -56.37824 15.03857 0.11722 1.000 72.33746 67 ASN B CA 1
ATOM 2407 C C . ASN B 1 78 ? -55.37618 15.89171 0.88971 1.000 72.88597 67 ASN B C 1
ATOM 2408 O O . ASN B 1 78 ? -54.56833 16.61168 0.29190 1.000 66.75203 67 ASN B O 1
ATOM 2413 N N . ARG B 1 79 ? -55.38713 15.77977 2.21155 1.000 69.07024 68 ARG B N 1
ATOM 2414 C CA . ARG B 1 79 ? -54.47565 16.53653 3.04688 1.000 65.26543 68 ARG B CA 1
ATOM 2415 C C . ARG B 1 79 ? -53.03986 16.03242 2.87758 1.000 73.43860 68 ARG B C 1
ATOM 2416 O O . ARG B 1 79 ? -52.10233 16.83253 2.80258 1.000 70.26167 68 ARG B O 1
ATOM 2424 N N . ALA B 1 80 ? -52.85053 14.71497 2.74448 1.000 69.61288 69 ALA B N 1
ATOM 2425 C CA . ALA B 1 80 ? -51.51831 14.18856 2.43265 1.000 71.47393 69 ALA B CA 1
ATOM 2426 C C . ALA B 1 80 ? -51.04172 14.64121 1.04861 1.000 69.90612 69 ALA B C 1
ATOM 2427 O O . ALA B 1 80 ? -49.88742 15.06045 0.88536 1.000 68.32107 69 ALA B O 1
ATOM 2429 N N . LYS B 1 81 ? -51.90990 14.57712 0.04391 1.000 67.23331 70 LYS B N 1
ATOM 2430 C CA . LYS B 1 81 ? -51.51659 15.05052 -1.28034 1.000 74.01501 70 LYS B CA 1
ATOM 2431 C C . LYS B 1 81 ? -51.12147 16.52160 -1.23568 1.000 74.73212 70 LYS B C 1
ATOM 2432 O O . LYS B 1 81 ? -50.13579 16.92685 -1.85945 1.000 73.17545 70 LYS B O 1
ATOM 2438 N N . LYS B 1 82 ? -51.85937 17.32616 -0.46964 1.000 68.08555 71 LYS B N 1
ATOM 2439 C CA . LYS B 1 82 ? -51.56739 18.75093 -0.37868 1.000 72.25945 71 LYS B CA 1
ATOM 2440 C C . LYS B 1 82 ? -50.16636 19.00819 0.16444 1.000 75.77716 71 LYS B C 1
ATOM 2441 O O . LYS B 1 82 ? -49.51477 19.98195 -0.23004 1.000 72.82552 71 LYS B O 1
ATOM 2447 N N . TYR B 1 83 ? -49.69069 18.17413 1.09128 1.000 72.57387 72 TYR B N 1
ATOM 2448 C CA . TYR B 1 83 ? -48.37263 18.37987 1.67548 1.000 71.43200 72 TYR B CA 1
ATOM 2449 C C . TYR B 1 83 ? -47.30690 17.45274 1.08344 1.000 73.51383 72 TYR B C 1
ATOM 2450 O O . TYR B 1 83 ? -46.24200 17.29586 1.68884 1.000 72.63546 72 TYR B O 1
ATOM 2459 N N . ASN B 1 84 ? -47.57241 16.84727 -0.08371 1.000 68.11307 73 ASN B N 1
ATOM 2460 C CA . ASN B 1 84 ? -46.63816 15.92609 -0.74519 1.000 69.91430 73 ASN B CA 1
ATOM 2461 C C . ASN B 1 84 ? -46.18884 14.79021 0.16762 1.000 72.94767 73 ASN B C 1
ATOM 2462 O O . ASN B 1 84 ? -45.03487 14.35667 0.12124 1.000 71.09532 73 ASN B O 1
ATOM 2467 N N . ILE B 1 85 ? -47.10275 14.28901 0.99324 1.000 66.81440 74 ILE B N 1
ATOM 2468 C CA . ILE B 1 85 ? -46.83461 13.13572 1.84545 1.000 66.53703 74 ILE B CA 1
ATOM 2469 C C . ILE B 1 85 ? -47.32862 11.88434 1.12060 1.000 66.11158 74 ILE B C 1
ATOM 2470 O O . ILE B 1 85 ? -48.54241 11.75806 0.89235 1.000 70.07818 74 ILE B O 1
ATOM 2475 N N . PRO B 1 86 ? -46.45556 10.93769 0.77572 1.000 69.69400 75 PRO B N 1
ATOM 2476 C CA . PRO B 1 86 ? -46.94647 9.68372 0.19160 1.000 64.62295 75 PRO B CA 1
ATOM 2477 C C . PRO B 1 86 ? -47.88841 9.00007 1.17219 1.000 69.19429 75 PRO B C 1
ATOM 2478 O O . PRO B 1 86 ? -47.59291 8.89016 2.36760 1.000 64.32397 75 PRO B O 1
ATOM 2482 N N . GLN B 1 87 ? -49.04059 8.54515 0.66500 1.000 62.14076 76 GLN B N 1
ATOM 2483 C CA . GLN B 1 87 ? -50.06373 8.01067 1.54451 1.000 64.15599 76 GLN B CA 1
ATOM 2484 C C . GLN B 1 87 ? -50.81635 6.88631 0.84724 1.000 67.85356 76 GLN B C 1
ATOM 2485 O O . GLN B 1 87 ? -51.15122 6.99529 -0.33721 1.000 68.54734 76 GLN B O 1
ATOM 2491 N N . LYS B 1 88 ? -51.10197 5.81844 1.59980 1.000 66.07612 77 LYS B N 1
ATOM 2492 C CA . LYS B 1 88 ? -52.00588 4.76197 1.16066 1.000 71.08571 77 LYS B CA 1
ATOM 2493 C C . LYS B 1 88 ? -52.99408 4.43273 2.26547 1.000 63.44449 77 LYS B C 1
ATOM 2494 O O . LYS B 1 88 ? -52.63847 4.39737 3.45216 1.000 63.87912 77 LYS B O 1
ATOM 2500 N N . THR B 1 89 ? -54.23799 4.20703 1.84142 1.000 64.97278 78 THR B N 1
ATOM 2501 C CA . THR B 1 89 ? -55.34396 3.76457 2.68088 1.000 62.80570 78 THR B CA 1
ATOM 2502 C C . THR B 1 89 ? -55.48829 2.26537 2.47232 1.000 66.34333 78 THR B C 1
ATOM 2503 O O . THR B 1 89 ? -55.69421 1.81817 1.34282 1.000 65.27220 78 THR B O 1
ATOM 2507 N N . ILE B 1 90 ? -55.32920 1.48698 3.53946 1.000 65.85408 79 ILE B N 1
ATOM 2508 C CA . ILE B 1 90 ? -55.44119 0.02964 3.49808 1.000 64.04249 79 ILE B CA 1
ATOM 2509 C C . ILE B 1 90 ? -56.67731 -0.38279 4.27818 1.000 65.02029 79 ILE B C 1
ATOM 2510 O O . ILE B 1 90 ? -56.83503 0.00659 5.43925 1.000 68.78795 79 ILE B O 1
ATOM 2515 N N . LYS B 1 91 ? -57.53362 -1.18519 3.66774 1.000 69.69041 80 LYS B N 1
ATOM 2516 C CA . LYS B 1 91 ? -58.79317 -1.58238 4.28330 1.000 75.38219 80 LYS B CA 1
ATOM 2517 C C . LYS B 1 91 ? -58.67347 -2.94942 4.93847 1.000 73.92081 80 LYS B C 1
ATOM 2518 O O . LYS B 1 91 ? -58.08843 -3.86893 4.37193 1.000 79.85965 80 LYS B O 1
ATOM 2524 N N . ILE B 1 92 ? -59.20604 -3.06214 6.14962 1.000 82.76212 81 ILE B N 1
ATOM 2525 C CA . ILE B 1 92 ? -59.39625 -4.33211 6.84068 1.000 86.39580 81 ILE B CA 1
ATOM 2526 C C . ILE B 1 92 ? -60.86770 -4.39853 7.20076 1.000 83.06249 81 ILE B C 1
ATOM 2527 O O . ILE B 1 92 ? -61.49714 -3.36201 7.43160 1.000 89.02188 81 ILE B O 1
ATOM 2532 N N . ASP B 1 93 ? -61.45102 -5.58788 7.16246 1.000 89.14369 82 ASP B N 1
ATOM 2533 C CA . ASP B 1 93 ? -62.82808 -5.71012 7.63825 1.000 99.18763 82 ASP B CA 1
ATOM 2534 C C . ASP B 1 93 ? -62.77988 -6.13347 9.09845 1.000 100.77761 82 ASP B C 1
ATOM 2535 O O . ASP B 1 93 ? -62.92654 -7.30295 9.45587 1.000 113.33872 82 ASP B O 1
ATOM 2540 N N . TYR B 1 94 ? -62.50000 -5.16186 9.95666 1.000 101.73204 83 TYR B N 1
ATOM 2541 C CA . TYR B 1 94 ? -62.42663 -5.48232 11.37387 1.000 112.85588 83 TYR B CA 1
ATOM 2542 C C . TYR B 1 94 ? -63.80553 -5.84060 11.92845 1.000 120.37712 83 TYR B C 1
ATOM 2543 O O . TYR B 1 94 ? -63.92442 -6.73108 12.77418 1.000 115.39344 83 TYR B O 1
ATOM 2552 N N . LEU B 1 95 ? -64.85917 -5.16901 11.45623 1.000 120.47370 84 LEU B N 1
ATOM 2553 C CA . LEU B 1 95 ? -66.18472 -5.38960 12.02551 1.000 120.56661 84 LEU B CA 1
ATOM 2554 C C . LEU B 1 95 ? -66.57725 -6.85601 11.97895 1.000 125.70114 84 LEU B C 1
ATOM 2555 O O . LEU B 1 95 ? -67.21379 -7.35962 12.91146 1.000 133.34649 84 LEU B O 1
ATOM 2560 N N . ASN B 1 96 ? -66.19085 -7.56791 10.91323 1.000 136.29877 85 ASN B N 1
ATOM 2561 C CA . ASN B 1 96 ? -66.56680 -8.97523 10.82823 1.000 145.37390 85 ASN B CA 1
ATOM 2562 C C . ASN B 1 96 ? -65.73664 -9.84780 11.75830 1.000 142.94607 85 ASN B C 1
ATOM 2563 O O . ASN B 1 96 ? -66.18307 -10.94203 12.11696 1.000 139.51674 85 ASN B O 1
ATOM 2565 N N . GLU B 1 97 ? -64.55049 -9.38437 12.16639 1.000 138.60264 86 GLU B N 1
ATOM 2566 C CA . GLU B 1 97 ? -63.75091 -10.06581 13.18279 1.000 141.15173 86 GLU B CA 1
ATOM 2567 C C . GLU B 1 97 ? -63.89494 -9.22613 14.44878 1.000 145.60688 86 GLU B C 1
ATOM 2568 O O . GLU B 1 97 ? -63.11115 -8.30658 14.70515 1.000 151.40246 86 GLU B O 1
ATOM 2570 N N . ILE B 1 98 ? -64.84391 -9.61022 15.29511 1.000 144.27369 87 ILE B N 1
ATOM 2571 C CA . ILE B 1 98 ? -65.11733 -8.89165 16.53618 1.000 145.43968 87 ILE B CA 1
ATOM 2572 C C . ILE B 1 98 ? -64.29186 -9.50097 17.66529 1.000 153.43148 87 ILE B C 1
ATOM 2573 O O . ILE B 1 98 ? -64.59914 -10.59664 18.14758 1.000 150.94850 87 ILE B O 1
ATOM 2575 N N . THR B 1 99 ? -63.25423 -8.77766 18.08143 1.000 149.38500 88 THR B N 1
ATOM 2576 C CA . THR B 1 99 ? -62.31315 -9.19732 19.12330 1.000 145.31863 88 THR B CA 1
ATOM 2577 C C . THR B 1 99 ? -61.52651 -10.41832 18.65858 1.000 153.28527 88 THR B C 1
ATOM 2578 O O . THR B 1 99 ? -60.96213 -10.41310 17.55770 1.000 156.32963 88 THR B O 1
ATOM 2580 N N . ASP B 1 102 ? -65.49061 -7.36398 23.99636 1.000 151.32562 91 ASP B N 1
ATOM 2581 C CA . ASP B 1 102 ? -65.43794 -7.18681 25.44854 1.000 156.10314 91 ASP B CA 1
ATOM 2582 C C . ASP B 1 102 ? -65.76913 -5.74878 25.84098 1.000 158.22961 91 ASP B C 1
ATOM 2583 O O . ASP B 1 102 ? -65.79881 -4.86295 24.99089 1.000 157.26170 91 ASP B O 1
ATOM 2585 N N . LEU B 1 103 ? -66.05413 -5.53751 27.12319 1.000 157.28609 92 LEU B N 1
ATOM 2586 C CA . LEU B 1 103 ? -66.43597 -4.21985 27.63089 1.000 158.52302 92 LEU B CA 1
ATOM 2587 C C . LEU B 1 103 ? -65.29125 -3.22206 27.45105 1.000 159.75046 92 LEU B C 1
ATOM 2588 O O . LEU B 1 103 ? -64.36982 -3.16406 28.27277 1.000 156.59212 92 LEU B O 1
ATOM 2593 N N . GLU B 1 104 ? -65.32570 -2.45573 26.34999 1.000 153.76625 93 GLU B N 1
ATOM 2594 C CA . GLU B 1 104 ? -64.35532 -1.40536 26.03037 1.000 153.95433 93 GLU B CA 1
ATOM 2595 C C . GLU B 1 104 ? -62.96820 -1.99689 25.78172 1.000 152.56068 93 GLU B C 1
ATOM 2596 O O . GLU B 1 104 ? -62.06992 -1.29220 25.30853 1.000 147.00041 93 GLU B O 1
ATOM 2602 N N . ASN B 1 105 ? -62.77072 -3.28008 26.09550 1.000 159.85240 94 ASN B N 1
ATOM 2603 C CA . ASN B 1 105 ? -61.58502 -3.96267 25.61353 1.000 155.25408 94 ASN B CA 1
ATOM 2604 C C . ASN B 1 105 ? -61.59061 -3.94499 24.09946 1.000 139.69765 94 ASN B C 1
ATOM 2605 O O . ASN B 1 105 ? -60.57939 -4.28245 23.47744 1.000 135.09748 94 ASN B O 1
ATOM 2610 N N . ARG B 1 106 ? -62.72789 -3.55860 23.50792 1.000 144.66470 95 ARG B N 1
ATOM 2611 C CA . ARG B 1 106 ? -62.78753 -3.28495 22.08775 1.000 143.35039 95 ARG B CA 1
ATOM 2612 C C . ARG B 1 106 ? -61.78882 -2.21338 21.71480 1.000 137.89522 95 ARG B C 1
ATOM 2613 O O . ARG B 1 106 ? -61.13061 -2.32904 20.68431 1.000 143.80792 95 ARG B O 1
ATOM 2615 N N . CYS B 1 107 ? -61.65435 -1.16905 22.54047 1.000 127.99381 96 CYS B N 1
ATOM 2616 C CA . CYS B 1 107 ? -60.67014 -0.13114 22.25848 1.000 128.93117 96 CYS B CA 1
ATOM 2617 C C . CYS B 1 107 ? -59.29519 -0.74068 22.05611 1.000 113.34163 96 CYS B C 1
ATOM 2618 O O . CYS B 1 107 ? -58.67867 -0.58201 21.00024 1.000 105.35642 96 CYS B O 1
ATOM 2621 N N . TYR B 1 108 ? -58.82644 -1.49753 23.04554 1.000 116.59184 97 TYR B N 1
ATOM 2622 C CA . TYR B 1 108 ? -57.51358 -2.11308 22.92775 1.000 108.19099 97 TYR B CA 1
ATOM 2623 C C . TYR B 1 108 ? -57.46777 -3.03888 21.71957 1.000 105.58254 97 TYR B C 1
ATOM 2624 O O . TYR B 1 108 ? -56.51357 -3.00821 20.93484 1.000 97.08541 97 TYR B O 1
ATOM 2633 N N . ASN B 1 109 ? -58.49386 -3.87748 21.56461 1.000 109.09373 98 ASN B N 1
ATOM 2634 C CA . ASN B 1 109 ? -58.50001 -4.86050 20.49011 1.000 106.77149 98 ASN B CA 1
ATOM 2635 C C . ASN B 1 109 ? -58.67041 -4.19876 19.13110 1.000 100.70599 98 ASN B C 1
ATOM 2636 O O . ASN B 1 109 ? -58.09126 -4.64969 18.13714 1.000 97.06278 98 ASN B O 1
ATOM 2641 N N . CYS B 1 110 ? -59.48555 -3.14955 19.06262 1.000 102.38418 99 CYS B N 1
ATOM 2642 C CA . CYS B 1 110 ? -59.64899 -2.40866 17.81697 1.000 96.96947 99 CYS B CA 1
ATOM 2643 C C . CYS B 1 110 ? -58.33581 -1.75221 17.41589 1.000 90.21465 99 CYS B C 1
ATOM 2644 O O . CYS B 1 110 ? -57.90638 -1.82651 16.25609 1.000 82.02222 99 CYS B O 1
ATOM 2647 N N . LYS B 1 111 ? -57.69813 -1.07332 18.36408 1.000 87.75662 100 LYS B N 1
ATOM 2648 C CA . LYS B 1 111 ? -56.41988 -0.43800 18.07746 1.000 88.08524 100 LYS B CA 1
ATOM 2649 C C . LYS B 1 111 ? -55.32984 -1.47310 17.80953 1.000 80.62643 100 LYS B C 1
ATOM 2650 O O . LYS B 1 111 ? -54.45599 -1.25538 16.95922 1.000 74.02932 100 LYS B O 1
ATOM 2656 N N . LYS B 1 112 ? -55.36893 -2.60597 18.51396 1.000 81.64371 101 LYS B N 1
ATOM 2657 C CA . LYS B 1 112 ? -54.39279 -3.65941 18.26424 1.000 80.93697 101 LYS B CA 1
ATOM 2658 C C . LYS B 1 112 ? -54.49190 -4.17756 16.83819 1.000 82.86399 101 LYS B C 1
ATOM 2659 O O . LYS B 1 112 ? -53.47096 -4.44273 16.19498 1.000 79.39702 101 LYS B O 1
ATOM 2665 N N . ARG B 1 113 ? -55.70461 -4.28051 16.30478 1.000 75.54627 102 ARG B N 1
ATOM 2666 C CA . ARG B 1 113 ? -55.84442 -4.76674 14.94198 1.000 81.15631 102 ARG B CA 1
ATOM 2667 C C . ARG B 1 113 ? -55.26182 -3.76086 13.95227 1.000 80.52110 102 ARG B C 1
ATOM 2668 O O . ARG B 1 113 ? -54.65147 -4.14875 12.95085 1.000 78.87631 102 ARG B O 1
ATOM 2676 N N . ILE B 1 114 ? -55.40880 -2.46525 14.23848 1.000 76.66122 103 ILE B N 1
ATOM 2677 C CA . ILE B 1 114 ? -54.76856 -1.43617 13.42134 1.000 76.11409 103 ILE B CA 1
ATOM 2678 C C . ILE B 1 114 ? -53.25674 -1.52867 13.55846 1.000 75.44039 103 ILE B C 1
ATOM 2679 O O . ILE B 1 114 ? -52.51601 -1.42591 12.57343 1.000 72.11772 103 ILE B O 1
ATOM 2684 N N . ALA B 1 115 ? -52.77259 -1.67565 14.79130 1.000 75.00608 104 ALA B N 1
ATOM 2685 C CA . ALA B 1 115 ? -51.33256 -1.80701 15.00224 1.000 78.65026 104 ALA B CA 1
ATOM 2686 C C . ALA B 1 115 ? -50.76710 -3.02562 14.27570 1.000 77.64326 104 ALA B C 1
ATOM 2687 O O . ALA B 1 115 ? -49.65775 -2.96863 13.72796 1.000 72.20594 104 ALA B O 1
ATOM 2689 N N . GLU B 1 116 ? -51.51550 -4.13931 14.26891 1.000 76.13280 105 GLU B N 1
ATOM 2690 C CA . GLU B 1 116 ? -51.03293 -5.37393 13.65260 1.000 78.55500 105 GLU B CA 1
ATOM 2691 C C . GLU B 1 116 ? -50.90110 -5.25256 12.13712 1.000 77.73397 105 GLU B C 1
ATOM 2692 O O . GLU B 1 116 ? -49.88646 -5.68078 11.57660 1.000 81.12258 105 GLU B O 1
ATOM 2698 N N . GLU B 1 117 ? -51.88642 -4.67620 11.44405 1.000 70.10265 106 GLU B N 1
ATOM 2699 C CA . GLU B 1 117 ? -51.52763 -4.22350 10.11388 1.000 71.98988 106 GLU B CA 1
ATOM 2700 C C . GLU B 1 117 ? -50.55395 -3.08930 10.33813 1.000 77.02906 106 GLU B C 1
ATOM 2701 O O . GLU B 1 117 ? -50.43305 -2.60529 11.45333 1.000 90.93482 106 GLU B O 1
ATOM 2707 N N . LEU B 1 118 ? -49.87134 -2.64426 9.31129 1.000 76.21211 107 LEU B N 1
ATOM 2708 C CA . LEU B 1 118 ? -48.84995 -1.60169 9.49899 1.000 82.18350 107 LEU B CA 1
ATOM 2709 C C . LEU B 1 118 ? -47.58077 -2.31660 9.91846 1.000 66.69410 107 LEU B C 1
ATOM 2710 O O . LEU B 1 118 ? -46.56276 -2.16958 9.25657 1.000 75.11719 107 LEU B O 1
ATOM 2715 N N . LYS B 1 119 ? -47.63790 -3.13370 10.97546 1.000 68.84340 108 LYS B N 1
ATOM 2716 C CA . LYS B 1 119 ? -46.48755 -3.98256 11.27295 1.000 75.28044 108 LYS B CA 1
ATOM 2717 C C . LYS B 1 119 ? -46.31276 -5.00352 10.16815 1.000 75.66374 108 LYS B C 1
ATOM 2718 O O . LYS B 1 119 ? -45.19411 -5.22645 9.68750 1.000 79.49842 108 LYS B O 1
ATOM 2724 N N . ARG B 1 120 ? -47.41900 -5.58918 9.71116 1.000 70.82137 109 ARG B N 1
ATOM 2725 C CA . ARG B 1 120 ? -47.36483 -6.38839 8.49504 1.000 71.57297 109 ARG B CA 1
ATOM 2726 C C . ARG B 1 120 ? -46.87594 -5.53896 7.32063 1.000 80.55837 109 ARG B C 1
ATOM 2727 O O . ARG B 1 120 ? -46.01601 -5.97199 6.54012 1.000 78.27116 109 ARG B O 1
ATOM 2735 N N . ILE B 1 121 ? -47.37976 -4.30458 7.20316 1.000 70.88497 110 ILE B N 1
ATOM 2736 C CA . ILE B 1 121 ? -47.01111 -3.47393 6.06351 1.000 72.63247 110 ILE B CA 1
ATOM 2737 C C . ILE B 1 121 ? -45.54189 -3.08494 6.15108 1.000 72.58683 110 ILE B C 1
ATOM 2738 O O . ILE B 1 121 ? -44.82678 -3.05057 5.14118 1.000 72.54936 110 ILE B O 1
ATOM 2743 N N . LYS B 1 122 ? -45.06310 -2.78713 7.35259 1.000 73.11208 111 LYS B N 1
ATOM 2744 C CA . LYS B 1 122 ? -43.66043 -2.43950 7.50384 1.000 72.21252 111 LYS B CA 1
ATOM 2745 C C . LYS B 1 122 ? -42.75234 -3.60581 7.11701 1.000 77.22281 111 LYS B C 1
ATOM 2746 O O . LYS B 1 122 ? -41.72616 -3.40642 6.46119 1.000 74.72341 111 LYS B O 1
ATOM 2752 N N . ASN B 1 123 ? -43.10513 -4.82987 7.52492 1.000 77.51735 112 ASN B N 1
ATOM 2753 C CA . ASN B 1 123 ? -42.28862 -5.98746 7.16234 1.000 80.41988 112 ASN B CA 1
ATOM 2754 C C . ASN B 1 123 ? -42.36220 -6.28677 5.66548 1.000 79.54639 112 ASN B C 1
ATOM 2755 O O . ASN B 1 123 ? -41.34162 -6.60305 5.04926 1.000 80.56620 112 ASN B O 1
ATOM 2760 N N . GLU B 1 124 ? -43.56260 -6.23872 5.07311 1.000 75.35970 113 GLU B N 1
ATOM 2761 C CA . GLU B 1 124 ? -43.70240 -6.48453 3.63474 1.000 76.00029 113 GLU B CA 1
ATOM 2762 C C . GLU B 1 124 ? -42.85858 -5.51773 2.79411 1.000 79.24032 113 GLU B C 1
ATOM 2763 O O . GLU B 1 124 ? -42.25892 -5.91272 1.78308 1.000 73.66679 113 GLU B O 1
ATOM 2769 N N . LEU B 1 125 ? -42.80915 -4.25176 3.18832 1.000 71.32963 114 LEU B N 1
ATOM 2770 C CA . LEU B 1 125 ? -42.10615 -3.21539 2.45293 1.000 78.12299 114 LEU B CA 1
ATOM 2771 C C . LEU B 1 125 ? -40.66733 -3.05940 2.89271 1.000 80.79570 114 LEU B C 1
ATOM 2772 O O . LEU B 1 125 ? -39.95266 -2.22235 2.33556 1.000 78.90908 114 LEU B O 1
ATOM 2777 N N . ASN B 1 126 ? -40.24413 -3.82132 3.89715 1.000 79.72063 115 ASN B N 1
ATOM 2778 C CA . ASN B 1 126 ? -38.88479 -3.75509 4.41396 1.000 76.97877 115 ASN B CA 1
ATOM 2779 C C . ASN B 1 126 ? -38.52508 -2.34263 4.88250 1.000 80.96584 115 ASN B C 1
ATOM 2780 O O . ASN B 1 126 ? -37.39120 -1.88408 4.71906 1.000 84.70381 115 ASN B O 1
ATOM 2785 N N . TYR B 1 127 ? -39.48111 -1.66399 5.51951 1.000 77.83827 116 TYR B N 1
ATOM 2786 C CA . TYR B 1 127 ? -39.22415 -0.35486 6.10693 1.000 74.14280 116 TYR B CA 1
ATOM 2787 C C . TYR B 1 127 ? -38.58859 -0.51463 7.48746 1.000 72.13858 116 TYR B C 1
ATOM 2788 O O . TYR B 1 127 ? -38.47245 -1.61506 8.02590 1.000 74.83497 116 TYR B O 1
ATOM 2797 N N . ASP B 1 128 ? -38.14138 0.59677 8.06432 1.000 72.89002 117 ASP B N 1
ATOM 2798 C CA . ASP B 1 128 ? -37.34546 0.46053 9.27789 1.000 76.47273 117 ASP B CA 1
ATOM 2799 C C . ASP B 1 128 ? -38.15110 0.61551 10.55633 1.000 75.07816 117 ASP B C 1
ATOM 2800 O O . ASP B 1 128 ? -37.89846 -0.10930 11.51756 1.000 76.67690 117 ASP B O 1
ATOM 2805 N N . ILE B 1 129 ? -39.06054 1.59023 10.61884 1.000 67.64532 118 ILE B N 1
ATOM 2806 C CA . ILE B 1 129 ? -39.77033 1.90879 11.84844 1.000 72.19840 118 ILE B CA 1
ATOM 2807 C C . ILE B 1 129 ? -41.20826 2.26432 11.50442 1.000 70.38792 118 ILE B C 1
ATOM 2808 O O . ILE B 1 129 ? -41.54019 2.60743 10.36469 1.000 68.64078 118 ILE B O 1
ATOM 2813 N N . ILE B 1 130 ? -42.06302 2.14958 12.51683 1.000 71.29384 119 ILE B N 1
ATOM 2814 C CA . ILE B 1 130 ? -43.41493 2.69257 12.51074 1.000 71.51623 119 ILE B CA 1
ATOM 2815 C C . ILE B 1 130 ? -43.48107 3.76045 13.58646 1.000 73.15928 119 ILE B C 1
ATOM 2816 O O . ILE B 1 130 ? -42.99041 3.54988 14.70034 1.000 71.17508 119 ILE B O 1
ATOM 2821 N N . VAL B 1 131 ? -44.03900 4.92394 13.24119 1.000 73.91439 120 VAL B N 1
ATOM 2822 C CA . VAL B 1 131 ? -44.25877 5.98929 14.21192 1.000 70.02050 120 VAL B CA 1
ATOM 2823 C C . VAL B 1 131 ? -45.73406 6.36233 14.17780 1.000 69.31318 120 VAL B C 1
ATOM 2824 O O . VAL B 1 131 ? -46.42722 6.15596 13.17696 1.000 65.56490 120 VAL B O 1
ATOM 2828 N N . ASP B 1 132 ? -46.21022 6.95249 15.27646 1.000 63.98372 121 ASP B N 1
ATOM 2829 C CA . ASP B 1 132 ? -47.58195 7.41835 15.27161 1.000 65.31924 121 ASP B CA 1
ATOM 2830 C C . ASP B 1 132 ? -47.62021 8.86687 15.71931 1.000 69.84187 121 ASP B C 1
ATOM 2831 O O . ASP B 1 132 ? -46.57156 9.49580 15.86513 1.000 67.06144 121 ASP B O 1
ATOM 2836 N N . GLY B 1 133 ? -48.81781 9.40292 15.91809 1.000 65.13490 122 GLY B N 1
ATOM 2837 C CA . GLY B 1 133 ? -48.98221 10.79934 16.23966 1.000 70.00582 122 GLY B CA 1
ATOM 2838 C C . GLY B 1 133 ? -49.41301 11.02154 17.66987 1.000 72.02826 122 GLY B C 1
ATOM 2839 O O . GLY B 1 133 ? -49.92004 12.09954 17.99386 1.000 72.72503 122 GLY B O 1
ATOM 2840 N N . THR B 1 134 ? -49.26816 10.00934 18.51933 1.000 7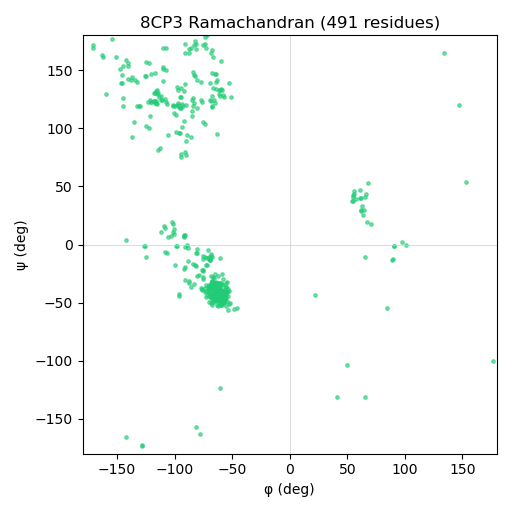1.60472 123 THR B N 1
ATOM 2841 C CA . THR B 1 134 ? -49.54810 10.17768 19.94191 1.000 71.58850 123 THR B CA 1
ATOM 2842 C C . THR B 1 134 ? -48.62192 11.23834 20.51825 1.000 76.41427 123 THR B C 1
ATOM 2843 O O . THR B 1 134 ? -47.40915 11.21262 20.27783 1.000 77.59629 123 THR B O 1
ATOM 2847 N N . ILE B 1 135 ? -49.19051 12.17015 21.27942 1.000 74.81382 124 ILE B N 1
ATOM 2848 C CA . ILE B 1 135 ? -48.41942 13.24178 21.89167 1.000 77.40379 124 ILE B CA 1
ATOM 2849 C C . ILE B 1 135 ? -48.35314 13.03968 23.39912 1.000 80.40200 124 ILE B C 1
ATOM 2850 O O . ILE B 1 135 ? -49.06709 12.21816 23.98072 1.000 81.92815 124 ILE B O 1
ATOM 2855 N N . TYR B 1 136 ? -47.48255 13.83112 24.03243 1.000 77.31046 125 TYR B N 1
ATOM 2856 C CA . TYR B 1 136 ? -47.23953 13.71172 25.46391 1.000 79.51377 125 TYR B CA 1
ATOM 2857 C C . TYR B 1 136 ? -48.52159 13.90475 26.27221 1.000 86.23398 125 TYR B C 1
ATOM 2858 O O . TYR B 1 136 ? -48.76728 13.16818 27.23707 1.000 88.22292 125 TYR B O 1
ATOM 2867 N N . ASP B 1 137 ? -49.34305 14.90163 25.90849 1.000 81.86176 126 ASP B N 1
ATOM 2868 C CA . ASP B 1 137 ? -50.61507 15.11628 26.60105 1.000 86.26964 126 ASP B CA 1
ATOM 2869 C C . ASP B 1 137 ? -51.47038 13.85656 26.60124 1.000 93.09216 126 ASP B C 1
ATOM 2870 O O . ASP B 1 137 ? -52.23179 13.62339 27.54536 1.000 97.42466 126 ASP B O 1
ATOM 2875 N N . ASP B 1 138 ? -51.38423 13.05095 25.53298 1.000 90.63002 127 ASP B N 1
ATOM 2876 C CA . ASP B 1 138 ? -52.27540 11.90575 25.38506 1.000 87.16058 127 ASP B CA 1
ATOM 2877 C C . ASP B 1 138 ? -52.04840 10.85734 26.46916 1.000 92.97806 127 ASP B C 1
ATOM 2878 O O . ASP B 1 138 ? -53.00955 10.24243 26.94015 1.000 96.77883 127 ASP B O 1
ATOM 2883 N N . ILE B 1 139 ? -50.80228 10.65897 26.90889 1.000 90.10032 128 ILE B N 1
ATOM 2884 C CA . ILE B 1 139 ? -50.51838 9.51232 27.76867 1.000 93.99874 128 ILE B CA 1
ATOM 2885 C C . ILE B 1 139 ? -51.00505 9.72150 29.19213 1.000 94.52397 128 ILE B C 1
ATOM 2886 O O . ILE B 1 139 ? -51.02043 8.75642 29.96305 1.000 99.64376 128 ILE B O 1
ATOM 2891 N N . PHE B 1 140 ? -51.42374 10.94698 29.55623 1.000 97.34598 129 PHE B N 1
ATOM 2892 C CA . PHE B 1 140 ? -52.05521 11.20206 30.85324 1.000 99.53673 129 PHE B CA 1
ATOM 2893 C C . PHE B 1 140 ? -53.54398 10.89446 30.85322 1.000 96.17997 129 PHE B C 1
ATOM 2894 O O . PHE B 1 140 ? -54.14193 10.79926 31.92799 1.000 103.17769 129 PHE B O 1
ATOM 2902 N N . GLU B 1 141 ? -54.14978 10.78267 29.68190 1.000 94.00476 130 GLU B N 1
ATOM 2903 C CA . GLU B 1 141 ? -55.56112 10.49379 29.50035 1.000 98.25829 130 GLU B CA 1
ATOM 2904 C C . GLU B 1 141 ? -55.78960 8.99398 29.38543 1.000 99.14313 130 GLU B C 1
ATOM 2905 O O . GLU B 1 141 ? -54.84740 8.20006 29.33297 1.000 97.13135 130 GLU B O 1
ATOM 2911 N N . ASP B 1 142 ? -57.06358 8.60324 29.37828 1.000 101.49617 131 ASP B N 1
ATOM 2912 C CA . ASP B 1 142 ? -57.41366 7.18934 29.29534 1.000 103.65498 131 ASP B CA 1
ATOM 2913 C C . ASP B 1 142 ? -57.55744 6.83250 27.82403 1.000 101.13161 131 ASP B C 1
ATOM 2914 O O . ASP B 1 142 ? -58.63929 6.90398 27.23846 1.000 103.07993 131 ASP B O 1
ATOM 2919 N N . ARG B 1 143 ? -56.44745 6.43117 27.21494 1.000 101.61559 132 ARG B N 1
ATOM 2920 C CA . ARG B 1 143 ? -56.48644 5.92369 25.84656 1.000 103.41160 132 ARG B CA 1
ATOM 2921 C C . ARG B 1 143 ? -55.92888 4.51004 25.79105 1.000 104.87814 132 ARG B C 1
ATOM 2922 O O . ARG B 1 143 ? -54.70030 4.32605 25.69682 1.000 95.05548 132 ARG B O 1
ATOM 2930 N N . PRO B 1 144 ? -56.79868 3.49333 25.74537 1.000 99.14865 133 PRO B N 1
ATOM 2931 C CA . PRO B 1 144 ? -56.32651 2.10163 25.82628 1.000 97.05175 133 PRO B CA 1
ATOM 2932 C C . PRO B 1 144 ? -55.45296 1.71716 24.65945 1.000 97.57840 133 PRO B C 1
ATOM 2933 O O . PRO B 1 144 ? -54.52497 0.92061 24.82108 1.000 99.73805 133 PRO B O 1
ATOM 2937 N N . GLY B 1 145 ? -55.71952 2.26175 23.48141 1.000 95.47028 134 GLY B N 1
ATOM 2938 C CA . GLY B 1 145 ? -54.99038 1.85282 22.31044 1.000 90.60463 134 GLY B CA 1
ATOM 2939 C C . GLY B 1 145 ? -53.53939 2.24464 22.30686 1.000 84.64373 134 GLY B C 1
ATOM 2940 O O . GLY B 1 145 ? -52.82042 1.81538 21.39625 1.000 79.59302 134 GLY B O 1
ATOM 2941 N N . ILE B 1 146 ? -53.10937 3.10603 23.23798 1.000 86.61589 135 ILE B N 1
ATOM 2942 C CA . ILE B 1 146 ? -51.68595 3.42281 23.32879 1.000 85.37351 135 ILE B CA 1
ATOM 2943 C C . ILE B 1 146 ? -50.90442 2.18511 23.73102 1.000 88.93220 135 ILE B C 1
ATOM 2944 O O . ILE B 1 146 ? -49.80472 1.93562 23.21850 1.000 90.15028 135 ILE B O 1
ATOM 2949 N N . LYS B 1 147 ? -51.44851 1.39771 24.66461 1.000 83.49825 136 LYS B N 1
ATOM 2950 C CA . LYS B 1 147 ? -50.83426 0.11264 24.98623 1.000 86.49892 136 LYS B CA 1
ATOM 2951 C C . LYS B 1 147 ? -50.71491 -0.74195 23.73383 1.000 88.58450 136 LYS B C 1
ATOM 2952 O O . LYS B 1 147 ? -49.63638 -1.25849 23.41516 1.000 89.29150 136 LYS B O 1
ATOM 2958 N N . ALA B 1 148 ? -51.79705 -0.81229 22.95644 1.000 83.35258 137 ALA B N 1
ATOM 2959 C CA . ALA B 1 148 ? -51.85248 -1.73325 21.82825 1.000 84.69809 137 ALA B CA 1
ATOM 2960 C C . ALA B 1 148 ? -50.78371 -1.40116 20.79433 1.000 85.48136 137 ALA B C 1
ATOM 2961 O O . ALA B 1 148 ? -50.14425 -2.30292 20.23737 1.000 88.40895 137 ALA B O 1
ATOM 2963 N N . PHE B 1 149 ? -50.56606 -0.11254 20.53628 1.000 81.76327 138 PHE B N 1
ATOM 2964 C CA . PHE B 1 149 ? -49.54691 0.28754 19.57586 1.000 82.32336 138 PHE B CA 1
ATOM 2965 C C . PHE B 1 149 ? -48.13992 -0.01825 20.09655 1.000 88.38980 138 PHE B C 1
ATOM 2966 O O . PHE B 1 149 ? -47.29611 -0.53527 19.34980 1.000 85.30099 138 PHE B O 1
ATOM 2974 N N . ASN B 1 150 ? -47.86745 0.29076 21.37366 1.000 80.48165 139 ASN B N 1
ATOM 2975 C CA . ASN B 1 150 ? -46.58388 -0.07604 21.96520 1.000 81.21117 139 ASN B CA 1
ATOM 2976 C C . ASN B 1 150 ? -46.31050 -1.56056 21.79143 1.000 85.74547 139 ASN B C 1
ATOM 2977 O O . ASN B 1 150 ? -45.17116 -1.96607 21.54425 1.000 91.49768 139 ASN B O 1
ATOM 2982 N N . GLU B 1 151 ? -47.34382 -2.39153 21.91353 1.000 83.70673 140 GLU B N 1
ATOM 2983 C CA . GLU B 1 151 ? -47.10171 -3.82019 21.82706 1.000 86.09943 140 GLU B CA 1
ATOM 2984 C C . GLU B 1 151 ? -46.71390 -4.25752 20.42414 1.000 85.84866 140 GLU B C 1
ATOM 2985 O O . GLU B 1 151 ? -46.24290 -5.38857 20.26371 1.000 98.26140 140 GLU B O 1
ATOM 2991 N N . SER B 1 152 ? -46.90335 -3.40406 19.41937 1.000 80.69323 141 SER B N 1
ATOM 2992 C CA . SER B 1 152 ? -46.41882 -3.64461 18.06731 1.000 87.89957 141 SER B CA 1
ATOM 2993 C C . SER B 1 152 ? -45.13821 -2.87519 17.74793 1.000 84.43043 141 SER B C 1
ATOM 2994 O O . SER B 1 152 ? -44.73700 -2.83435 16.57894 1.000 79.94443 141 SER B O 1
ATOM 2997 N N . ASN B 1 153 ? -44.49803 -2.27045 18.76179 1.000 82.71449 142 ASN B N 1
ATOM 2998 C CA . ASN B 1 153 ? -43.25832 -1.48956 18.62223 1.000 85.69382 142 ASN B CA 1
ATOM 2999 C C . ASN B 1 153 ? -43.43868 -0.25163 17.73748 1.000 77.17795 142 ASN B C 1
ATOM 3000 O O . ASN B 1 153 ? -42.51298 0.18952 17.04666 1.000 74.84290 142 ASN B O 1
ATOM 3005 N N . ILE B 1 154 ? -44.62806 0.33889 17.78549 1.000 76.58004 143 ILE B N 1
ATOM 3006 C CA . ILE B 1 154 ? -44.90646 1.60900 17.11345 1.000 76.97842 143 ILE B CA 1
ATOM 3007 C C . ILE B 1 154 ? -44.45448 2.73261 18.04311 1.000 75.12187 143 ILE B C 1
ATOM 3008 O O . ILE B 1 154 ? -44.88451 2.80226 19.20230 1.000 75.11433 143 ILE B O 1
ATOM 3013 N N . ILE B 1 155 ? -43.50746 3.54053 17.56950 1.000 71.61078 144 ILE B N 1
ATOM 3014 C CA . ILE B 1 155 ? -42.91187 4.61344 18.36010 1.000 75.56679 144 ILE B CA 1
ATOM 3015 C C . ILE B 1 155 ? -43.78399 5.86556 18.32288 1.000 76.08290 144 ILE B C 1
ATOM 3016 O O . ILE B 1 155 ? -44.37587 6.20616 17.29270 1.000 72.69034 144 ILE B O 1
ATOM 3021 N N . SER B 1 156 ? -43.80854 6.60561 19.44137 1.000 75.16797 145 SER B N 1
ATOM 3022 C CA . SER B 1 156 ? -44.48427 7.90295 19.55181 1.000 71.23247 145 SER B CA 1
ATOM 3023 C C . SER B 1 156 ? -43.46902 9.01371 19.79372 1.000 73.28912 145 SER B C 1
ATOM 3024 O O . SER B 1 156 ? -43.29735 9.46601 20.93514 1.000 72.57490 145 SER B O 1
ATOM 3027 N N . PRO B 1 157 ? -42.81135 9.50584 18.74201 1.000 71.02446 146 PRO B N 1
ATOM 3028 C CA . PRO B 1 157 ? -41.73792 10.48994 18.95404 1.000 70.52182 146 PRO B CA 1
ATOM 3029 C C . PRO B 1 157 ? -42.22783 11.79069 19.55015 1.000 69.99202 146 PRO B C 1
ATOM 3030 O O . PRO B 1 157 ? -41.50495 12.39796 20.35037 1.000 72.07426 146 PRO B O 1
ATOM 3034 N N . LEU B 1 158 ? -43.42188 12.25218 19.17706 1.000 66.37396 147 LEU B N 1
ATOM 3035 C CA . LEU B 1 158 ? -43.92962 13.47980 19.76612 1.000 72.44038 147 LEU B CA 1
ATOM 3036 C C . LEU B 1 158 ? -44.11672 13.31274 21.26281 1.000 74.97847 147 LEU B C 1
ATOM 3037 O O . LEU B 1 158 ? -43.84564 14.23835 22.03989 1.000 73.81064 147 LEU B O 1
ATOM 3042 N N . SER B 1 159 ? -44.51554 12.12455 21.69075 1.000 70.72218 148 SER B N 1
ATOM 3043 C CA . SER B 1 159 ? -44.64636 11.86720 23.11912 1.000 73.60401 148 SER B CA 1
ATOM 3044 C C . SER B 1 159 ? -43.27765 11.77285 23.78710 1.000 78.37089 148 SER B C 1
ATOM 3045 O O . SER B 1 159 ? -43.08169 12.29853 24.89192 1.000 76.39892 148 SER B O 1
ATOM 3048 N N . ASN B 1 160 ? -42.32912 11.07698 23.14563 1.000 74.29747 149 ASN B N 1
ATOM 3049 C CA . ASN B 1 160 ? -40.96483 10.96968 23.66440 1.000 76.86812 149 ASN B CA 1
ATOM 3050 C C . ASN B 1 160 ? -40.30108 12.33113 23.81676 1.000 76.82425 149 ASN B C 1
ATOM 3051 O O . ASN B 1 160 ? -39.50008 12.53034 24.73322 1.000 76.85915 149 ASN B O 1
ATOM 3056 N N . LEU B 1 161 ? -40.60242 13.27438 22.93652 1.000 75.45918 150 LEU B N 1
ATOM 3057 C CA . LEU B 1 161 ? -40.00266 14.59352 23.03910 1.000 77.83353 150 LEU B CA 1
ATOM 3058 C C . LEU B 1 161 ? -40.85322 15.56712 23.85163 1.000 79.36635 150 LEU B C 1
ATOM 3059 O O . LEU B 1 161 ? -40.49692 16.74627 23.95760 1.000 77.02761 150 LEU B O 1
ATOM 3064 N N . LYS B 1 162 ? -41.93030 15.07595 24.47666 1.000 76.69795 151 LYS B N 1
ATOM 3065 C CA . LYS B 1 162 ? -42.76526 15.85272 25.40086 1.000 76.96788 151 LYS B CA 1
ATOM 3066 C C . LYS B 1 162 ? -43.48659 16.99243 24.67680 1.000 78.05280 151 LYS B C 1
ATOM 3067 O O . LYS B 1 162 ? -43.63803 18.09175 25.20978 1.000 74.22674 151 LYS B O 1
ATOM 3073 N N . PHE B 1 163 ? -43.99062 16.70989 23.47846 1.000 76.92352 152 PHE B N 1
ATOM 3074 C CA . PHE B 1 163 ? -44.78698 17.69411 22.76741 1.000 75.22385 152 PHE B CA 1
ATOM 3075 C C . PHE B 1 163 ? -46.09427 17.88785 23.50964 1.000 79.88630 152 PHE B C 1
ATOM 3076 O O . PHE B 1 163 ? -46.83440 16.92438 23.74630 1.000 77.09531 152 PHE B O 1
ATOM 3084 N N . SER B 1 164 ? -46.37876 19.12897 23.87999 1.000 78.43539 153 SER B N 1
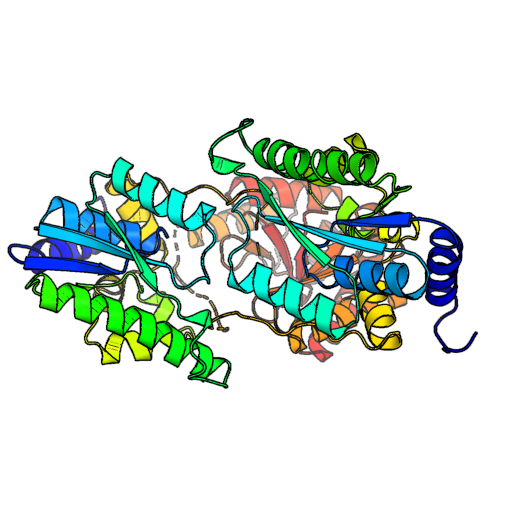ATOM 3085 C CA . SER B 1 164 ? -47.72783 19.45340 24.28450 1.000 75.33278 153 SER B CA 1
ATOM 3086 C C . SER B 1 164 ? -48.56200 19.68958 23.03145 1.000 77.29217 153 SER B C 1
ATOM 3087 O O . SER B 1 164 ? -48.04509 19.72279 21.91143 1.000 75.77009 153 SER B O 1
ATOM 3090 N N . LYS B 1 165 ? -49.86956 19.85727 23.22077 1.000 77.44103 154 LYS B N 1
ATOM 3091 C CA . LYS B 1 165 ? -50.71843 20.23614 22.09796 1.000 76.29148 154 LYS B CA 1
ATOM 3092 C C . LYS B 1 165 ? -50.34199 21.62278 21.58592 1.000 81.11599 154 LYS B C 1
ATOM 3093 O O . LYS B 1 165 ? -50.32010 21.85551 20.36917 1.000 74.86862 154 LYS B O 1
ATOM 3099 N N . ASN B 1 166 ? -49.98708 22.54013 22.49709 1.000 81.61775 155 ASN B N 1
ATOM 3100 C CA . ASN B 1 166 ? -49.50967 23.85691 22.07499 1.000 85.04572 155 ASN B CA 1
ATOM 3101 C C . ASN B 1 166 ? -48.24508 23.74037 21.22792 1.000 78.11106 155 ASN B C 1
ATOM 3102 O O . ASN B 1 166 ? -48.10427 24.43335 20.21601 1.000 76.22582 155 ASN B O 1
ATOM 3107 N N . ASP B 1 167 ? -47.33393 22.83688 21.59082 1.000 73.54443 156 ASP B N 1
ATOM 3108 C CA . ASP B 1 167 ? -46.13924 22.65552 20.77262 1.000 70.97767 156 ASP B CA 1
ATOM 3109 C C . ASP B 1 167 ? -46.49114 22.16039 19.37833 1.000 73.21988 156 ASP B C 1
ATOM 3110 O O . ASP B 1 167 ? -45.75293 22.44137 18.42296 1.000 69.96887 156 ASP B O 1
ATOM 3115 N N . VAL B 1 168 ? -47.54497 21.33283 19.26901 1.000 70.84192 157 VAL B N 1
ATOM 3116 C CA . VAL B 1 168 ? -47.99559 20.81297 17.97629 1.000 70.61511 157 VAL B CA 1
ATOM 3117 C C . VAL B 1 168 ? -48.55282 21.94047 17.11244 1.000 69.74142 157 VAL B C 1
ATOM 3118 O O . VAL B 1 168 ? -48.24110 22.04261 15.92122 1.000 64.17425 157 VAL B O 1
ATOM 3122 N N . PHE B 1 169 ? -49.40538 22.78745 17.69562 1.000 70.04410 158 PHE B N 1
ATOM 3123 C CA . PHE B 1 169 ? -49.96867 23.91329 16.95880 1.000 71.42946 158 PHE B CA 1
ATOM 3124 C C . PHE B 1 169 ? -48.88274 24.87393 16.48610 1.000 68.93926 158 PHE B C 1
ATOM 3125 O O . PHE B 1 169 ? -48.83716 25.23596 15.30963 1.000 67.57998 158 PHE B O 1
ATOM 3133 N N . GLU B 1 170 ? -47.96648 25.25725 17.37720 1.000 71.38748 159 GLU B N 1
ATOM 3134 C CA . GLU B 1 170 ? -46.89794 26.18030 16.99230 1.000 69.14131 159 GLU B CA 1
ATOM 3135 C C . GLU B 1 170 ? -45.97600 25.57405 15.93674 1.000 69.97584 159 GLU B C 1
ATOM 3136 O O . GLU B 1 170 ? -45.68739 26.21126 14.92069 1.000 64.99302 159 GLU B O 1
ATOM 3142 N N . LEU B 1 171 ? -45.51945 24.33404 16.14228 1.000 63.93836 160 LEU B N 1
ATOM 3143 C CA . LEU B 1 171 ? -44.65041 23.72554 15.13924 1.000 68.07549 160 LEU B CA 1
ATOM 3144 C C . LEU B 1 171 ? -45.37082 23.53835 13.80302 1.000 71.10179 160 LEU B C 1
ATOM 3145 O O . LEU B 1 171 ? -44.75610 23.72582 12.74397 1.000 74.31649 160 LEU B O 1
ATOM 3150 N N . SER B 1 172 ? -46.66653 23.15806 13.82316 1.000 62.56923 161 SER B N 1
ATOM 3151 C CA . SER B 1 172 ? -47.43438 23.07457 12.57331 1.000 70.22366 161 SER B CA 1
ATOM 3152 C C . SER B 1 172 ? -47.43267 24.41110 11.85703 1.000 68.38245 161 SER B C 1
ATOM 3153 O O . SER B 1 172 ? -47.22722 24.47905 10.64142 1.000 67.74328 161 SER B O 1
ATOM 3156 N N . ASN B 1 173 ? -47.66382 25.48626 12.60028 1.000 63.60677 162 ASN B N 1
ATOM 3157 C CA . ASN B 1 173 ? -47.71611 26.79675 11.97280 1.000 72.89108 162 ASN B CA 1
ATOM 3158 C C . ASN B 1 173 ? -46.36826 27.17686 11.38010 1.000 71.45012 162 ASN B C 1
ATOM 3159 O O . ASN B 1 173 ? -46.31098 27.73287 10.27981 1.000 72.72329 162 ASN B O 1
ATOM 3164 N N . TYR B 1 174 ? -45.27086 26.88246 12.08722 1.000 69.71574 163 TYR B N 1
ATOM 3165 C CA . TYR B 1 174 ? -43.95785 27.19611 11.54138 1.000 68.57962 163 TYR B CA 1
ATOM 3166 C C . TYR B 1 174 ? -43.69964 26.42391 10.26160 1.000 71.78259 163 TYR B C 1
ATOM 3167 O O . TYR B 1 174 ? -43.01720 26.92484 9.36035 1.000 76.66187 163 TYR B O 1
ATOM 3176 N N . LEU B 1 175 ? -44.21772 25.20601 10.16393 1.000 65.69446 164 LEU B N 1
ATOM 3177 C CA . LEU B 1 175 ? -44.03827 24.40849 8.96669 1.000 71.82135 164 LEU B CA 1
ATOM 3178 C C . LEU B 1 175 ? -45.16005 24.61536 7.96103 1.000 65.20823 164 LEU B C 1
ATOM 3179 O O . LEU B 1 175 ? -45.23262 23.88667 6.97798 1.000 70.27404 164 LEU B O 1
ATOM 3184 N N . LYS B 1 176 ? -46.03789 25.57261 8.20463 1.000 71.00335 165 LYS B N 1
ATOM 3185 C CA . LYS B 1 176 ? -47.08265 25.94872 7.25727 1.000 76.78592 165 LYS B CA 1
ATOM 3186 C C . LYS B 1 176 ? -48.03905 24.79031 6.97468 1.000 68.11685 165 LYS B C 1
ATOM 3187 O O . LYS B 1 176 ? -48.46807 24.56966 5.84624 1.000 71.53245 165 LYS B O 1
ATOM 3193 N N . ILE B 1 177 ? -48.37594 24.04422 8.01956 1.000 67.79294 166 ILE B N 1
ATOM 3194 C CA . ILE B 1 177 ? -49.44559 23.06140 7.96479 1.000 74.09524 166 ILE B CA 1
ATOM 3195 C C . ILE B 1 177 ? -50.69887 23.73471 8.50707 1.000 76.11285 166 ILE B C 1
ATOM 3196 O O . ILE B 1 177 ? -50.71914 24.19264 9.65761 1.000 73.03973 166 ILE B O 1
ATOM 3201 N N . ASP B 1 178 ? -51.72253 23.84520 7.65904 1.000 77.50027 167 ASP B N 1
ATOM 3202 C CA . ASP B 1 178 ? -52.99952 24.43048 8.06103 1.000 78.64768 167 ASP B CA 1
ATOM 3203 C C . ASP B 1 178 ? -53.72040 23.52989 9.04427 1.000 75.39165 167 ASP B C 1
ATOM 3204 O O . ASP B 1 178 ? -53.69374 22.30827 8.92237 1.000 78.57488 167 ASP B O 1
ATOM 3209 N N . ILE B 1 179 ? -54.32679 24.13712 10.05102 1.000 83.64078 168 ILE B N 1
ATOM 3210 C CA . ILE B 1 179 ? -55.21754 23.40211 10.94141 1.000 87.05781 168 ILE B CA 1
ATOM 3211 C C . ILE B 1 179 ? -56.52807 23.18638 10.18618 1.000 89.66838 168 ILE B C 1
ATOM 3212 O O . ILE B 1 179 ? -57.13326 24.16109 9.72692 1.000 94.06802 168 ILE B O 1
ATOM 3217 N N . PRO B 1 180 ? -56.98037 21.94713 10.00419 1.000 90.77162 169 PRO B N 1
ATOM 3218 C CA . PRO B 1 180 ? -58.17892 21.70213 9.18700 1.000 99.97633 169 PRO B CA 1
ATOM 3219 C C . PRO B 1 180 ? -59.44543 22.24623 9.83529 1.000 102.47607 169 PRO B C 1
ATOM 3220 O O . PRO B 1 180 ? -59.58089 22.28046 11.06082 1.000 100.61446 169 PRO B O 1
ATOM 3224 N N . LYS B 1 181 ? -60.37954 22.68651 8.99205 1.000 108.94598 170 LYS B N 1
ATOM 3225 C CA . LYS B 1 181 ? -61.64204 23.20484 9.50258 1.000 114.69235 170 LYS B CA 1
ATOM 3226 C C . LYS B 1 181 ? -62.55242 22.06715 9.96941 1.000 114.78802 170 LYS B C 1
ATOM 3227 O O . LYS B 1 181 ? -62.27522 20.87704 9.77532 1.000 109.76451 170 LYS B O 1
ATOM 3229 N N . LYS B 1 182 ? -63.65248 22.45629 10.60562 1.000 119.14520 171 LYS B N 1
ATOM 3230 C CA . LYS B 1 182 ? -64.60368 21.51085 11.17870 1.000 130.48487 171 LYS B CA 1
ATOM 3231 C C . LYS B 1 182 ? -65.69634 21.13538 10.18700 1.000 131.32236 171 LYS B C 1
ATOM 3232 O O . LYS B 1 182 ? -66.20825 21.99281 9.45886 1.000 136.19392 171 LYS B O 1
ATOM 3234 N N . ASP B 1 183 ? -66.04282 19.84382 10.15158 1.000 131.88884 172 ASP B N 1
ATOM 3235 C CA . ASP B 1 183 ? -67.22149 19.42127 9.39563 1.000 137.31381 172 ASP B CA 1
ATOM 3236 C C . ASP B 1 183 ? -68.49256 19.91489 10.08516 1.000 135.53031 172 ASP B C 1
ATOM 3237 O O . ASP B 1 183 ? -69.36934 20.51591 9.45256 1.000 139.25131 172 ASP B O 1
ATOM 3242 N N . THR B 1 184 ? -68.59582 19.66550 11.39456 1.000 137.99113 173 THR B N 1
ATOM 3243 C CA . THR B 1 184 ? -69.70382 20.04709 12.27483 1.000 137.36618 173 THR B CA 1
ATOM 3244 C C . THR B 1 184 ? -71.11015 19.68582 11.78575 1.000 136.67592 173 THR B C 1
ATOM 3245 O O . THR B 1 184 ? -71.52347 18.52266 11.86780 1.000 137.52060 173 THR B O 1
ATOM 3249 N N . CYS B 1 185 ? -71.84075 20.68149 11.28509 1.000 132.73361 174 CYS B N 1
ATOM 3250 C CA . CYS B 1 185 ? -73.25074 20.57772 10.94342 1.000 136.76924 174 CYS B CA 1
ATOM 3251 C C . CYS B 1 185 ? -74.02890 20.41309 12.25534 1.000 140.94898 174 CYS B C 1
ATOM 3252 O O . CYS B 1 185 ? -73.45421 20.59050 13.32951 1.000 136.74189 174 CYS B O 1
ATOM 3255 N N . THR B 1 188 ? -73.68097 24.36093 17.62068 1.000 124.12540 177 THR B N 1
ATOM 3256 C CA . THR B 1 188 ? -73.17620 25.64959 18.09561 1.000 124.06406 177 THR B CA 1
ATOM 3257 C C . THR B 1 188 ? -73.60002 25.90642 19.54626 1.000 127.74200 177 THR B C 1
ATOM 3258 O O . THR B 1 188 ? -72.97837 25.39979 20.48471 1.000 125.34672 177 THR B O 1
ATOM 3260 N N . ARG B 1 189 ? -74.64022 26.71590 19.73072 1.000 130.95798 178 ARG B N 1
ATOM 3261 C CA . ARG B 1 189 ? -75.30340 26.77537 21.02849 1.000 127.61268 178 ARG B CA 1
ATOM 3262 C C . ARG B 1 189 ? -75.92831 25.41975 21.33806 1.000 123.10997 178 ARG B C 1
ATOM 3263 O O . ARG B 1 189 ? -76.47012 24.75894 20.44721 1.000 126.05108 178 ARG B O 1
ATOM 3265 N N . ILE B 1 190 ? -75.83588 24.99316 22.59777 1.000 123.54584 179 ILE B N 1
ATOM 3266 C CA . ILE B 1 190 ? -76.40086 23.69992 23.00634 1.000 123.65393 179 ILE B CA 1
ATOM 3267 C C . ILE B 1 190 ? -77.14320 23.79241 24.35078 1.000 121.65523 179 ILE B C 1
ATOM 3268 O O . ILE B 1 190 ? -76.56746 23.56824 25.42423 1.000 124.56858 179 ILE B O 1
ATOM 3270 N N . PRO B 1 194 ? -83.67081 24.80270 30.60241 1.000 166.30377 183 PRO B N 1
ATOM 3271 C CA . PRO B 1 194 ? -83.14674 23.83610 31.57460 1.000 170.35237 183 PRO B CA 1
ATOM 3272 C C . PRO B 1 194 ? -84.26351 23.09110 32.29496 1.000 170.97094 183 PRO B C 1
ATOM 3273 O O . PRO B 1 194 ? -85.08209 23.72471 32.96957 1.000 171.75794 183 PRO B O 1
ATOM 3275 N N . ILE B 1 195 ? -84.30049 21.76251 32.15894 1.000 165.14571 184 ILE B N 1
ATOM 3276 C CA . ILE B 1 195 ? -85.29593 20.96154 32.86267 1.000 168.01593 184 ILE B CA 1
ATOM 3277 C C . ILE B 1 195 ? -84.85131 20.74033 34.30461 1.000 172.38753 184 ILE B C 1
ATOM 3278 O O . ILE B 1 195 ? -83.66090 20.53964 34.58510 1.000 170.19530 184 ILE B O 1
ATOM 3280 N N . SER B 1 196 ? -85.81997 20.78107 35.22433 1.000 165.53457 185 SER B N 1
ATOM 3281 C CA . SER B 1 196 ? -85.60170 20.56618 36.66501 1.000 167.42591 185 SER B CA 1
ATOM 3282 C C . SER B 1 196 ? -84.32333 21.23104 37.20850 1.000 167.46608 185 SER B C 1
ATOM 3283 O O . SER B 1 196 ? -83.26089 20.61089 37.30108 1.000 166.15753 185 SER B O 1
ATOM 3286 N N . GLU B 1 198 ? -85.09049 15.14766 38.79966 1.000 185.95231 187 GLU B N 1
ATOM 3287 C CA . GLU B 1 198 ? -83.91755 14.28551 38.83363 1.000 189.67108 187 GLU B CA 1
ATOM 3288 C C . GLU B 1 198 ? -82.66202 15.12309 38.99418 1.000 196.84258 187 GLU B C 1
ATOM 3289 O O . GLU B 1 198 ? -81.78505 14.79433 39.78970 1.000 197.65198 187 GLU B O 1
ATOM 3295 N N . ASN B 1 199 ? -82.60421 16.22405 38.24072 1.000 192.78739 188 ASN B N 1
ATOM 3296 C CA . ASN B 1 199 ? -81.45076 17.11504 38.23423 1.000 185.08339 188 ASN B CA 1
ATOM 3297 C C . ASN B 1 199 ? -81.53784 18.14944 39.34653 1.000 186.87903 188 ASN B C 1
ATOM 3298 O O . ASN B 1 199 ? -80.51281 18.52640 39.92452 1.000 188.11792 188 ASN B O 1
ATOM 3300 N N . MET B 1 200 ? -82.74791 18.62924 39.64566 1.000 189.68317 189 MET B N 1
ATOM 3301 C CA . MET B 1 200 ? -82.94820 19.39440 40.86874 1.000 184.95440 189 MET B CA 1
ATOM 3302 C C . MET B 1 200 ? -82.58292 18.55962 42.08943 1.000 195.68975 189 MET B C 1
ATOM 3303 O O . MET B 1 200 ? -81.96016 19.06514 43.03138 1.000 197.39012 189 MET B O 1
ATOM 3305 N N . ALA B 1 201 ? -82.95644 17.27284 42.08127 1.000 185.26441 190 ALA B N 1
ATOM 3306 C CA . ALA B 1 201 ? -82.64901 16.38303 43.19765 1.000 185.65349 190 ALA B CA 1
ATOM 3307 C C . ALA B 1 201 ? -81.14680 16.16824 43.33282 1.000 187.85259 190 ALA B C 1
ATOM 3308 O O . ALA B 1 201 ? -80.58946 16.27470 44.43347 1.000 189.04050 190 ALA B O 1
ATOM 3310 N N . LYS B 1 202 ? -80.48255 15.83589 42.22253 1.000 187.33247 191 LYS B N 1
ATOM 3311 C CA . LYS B 1 202 ? -79.03202 15.67349 42.22919 1.000 188.00715 191 LYS B CA 1
ATOM 3312 C C . LYS B 1 202 ? -78.34920 16.94360 42.73234 1.000 191.84266 191 LYS B C 1
ATOM 3313 O O . LYS B 1 202 ? -77.43891 16.88251 43.56887 1.000 192.87071 191 LYS B O 1
ATOM 3319 N N . SER B 1 203 ? -78.77774 18.10638 42.21786 1.000 206.09286 192 SER B N 1
ATOM 3320 C CA . SER B 1 203 ? -78.21903 19.39621 42.62724 1.000 202.40574 192 SER B CA 1
ATOM 3321 C C . SER B 1 203 ? -78.29711 19.59697 44.13770 1.000 203.93224 192 SER B C 1
ATOM 3322 O O . SER B 1 203 ? -77.29294 19.91721 44.78491 1.000 204.36855 192 SER B O 1
ATOM 3325 N N . ASN B 1 204 ? -79.49595 19.43441 44.70953 1.000 194.02612 193 ASN B N 1
ATOM 3326 C CA . ASN B 1 204 ? -79.69998 19.70324 46.13211 1.000 191.44249 193 ASN B CA 1
ATOM 3327 C C . ASN B 1 204 ? -78.88742 18.75783 47.00856 1.000 196.74227 193 ASN B C 1
ATOM 3328 O O . ASN B 1 204 ? -78.25095 19.18886 47.97895 1.000 197.32738 193 ASN B O 1
ATOM 3333 N N . LEU B 1 205 ? -78.91098 17.45742 46.69195 1.000 198.93206 194 LEU B N 1
ATOM 3334 C CA . LEU B 1 205 ? -78.16282 16.49074 47.48992 1.000 197.37899 194 LEU B CA 1
ATOM 3335 C C . LEU B 1 205 ? -76.66611 16.74561 47.40803 1.000 202.77058 194 LEU B C 1
ATOM 3336 O O . LEU B 1 205 ? -75.93498 16.48996 48.37407 1.000 199.85808 194 LEU B O 1
ATOM 3338 N N . ALA B 1 206 ? -76.19097 17.24453 46.26586 1.000 201.78121 195 ALA B N 1
ATOM 3339 C CA . ALA B 1 206 ? -74.78604 17.61333 46.16507 1.000 200.36942 195 ALA B CA 1
ATOM 3340 C C . ALA B 1 206 ? -74.47887 18.79529 47.07771 1.000 204.96504 195 ALA B C 1
ATOM 3341 O O . ALA B 1 206 ? -73.46406 18.79530 47.78583 1.000 204.23446 195 ALA B O 1
ATOM 3343 N N . GLU B 1 207 ? -75.35030 19.80882 47.07759 1.000 199.05518 196 GLU B N 1
ATOM 3344 C CA . GLU B 1 207 ? -75.20505 20.92275 48.01047 1.000 194.34274 196 GLU B CA 1
ATOM 3345 C C . GLU B 1 207 ? -75.24880 20.43518 49.45558 1.000 201.29818 196 GLU B C 1
ATOM 3346 O O . GLU B 1 207 ? -74.36383 20.75797 50.25787 1.000 200.42473 196 GLU B O 1
ATOM 3352 N N . GLU B 1 208 ? -76.28823 19.66349 49.80492 1.000 211.06499 197 GLU B N 1
ATOM 3353 C CA . GLU B 1 208 ? -76.43344 19.15159 51.16688 1.000 208.99781 197 GLU B CA 1
ATOM 3354 C C . GLU B 1 208 ? -75.22348 18.32314 51.59073 1.000 208.23536 197 GLU B C 1
ATOM 3355 O O . GLU B 1 208 ? -74.78615 18.39818 52.74744 1.000 204.66452 197 GLU B O 1
ATOM 3357 N N . PHE B 1 209 ? -74.67633 17.51728 50.67400 1.000 219.01025 198 PHE B N 1
ATOM 3358 C CA . PHE B 1 209 ? -73.51222 16.70308 51.00989 1.000 212.09033 198 PHE B CA 1
ATOM 3359 C C . PHE B 1 209 ? -72.32751 17.58552 51.38574 1.000 216.74488 198 PHE B C 1
ATOM 3360 O O . PHE B 1 209 ? -71.73650 17.43169 52.46244 1.000 211.60348 198 PHE B O 1
ATOM 3362 N N . ILE B 1 210 ? -71.98299 18.53553 50.51317 1.000 205.61166 199 ILE B N 1
ATOM 3363 C CA . ILE B 1 210 ? -70.80255 19.36582 50.73245 1.000 207.41486 199 ILE B CA 1
ATOM 3364 C C . ILE B 1 210 ? -71.03378 20.32201 51.89341 1.000 203.59350 199 ILE B C 1
ATOM 3365 O O . ILE B 1 210 ? -70.11964 20.60118 52.68186 1.000 201.59641 199 ILE B O 1
ATOM 3367 N N . LYS B 1 211 ? -72.25540 20.84495 52.01068 1.000 202.78489 200 LYS B N 1
ATOM 3368 C CA . LYS B 1 211 ? -72.56793 21.74053 53.11387 1.000 198.95749 200 LYS B CA 1
ATOM 3369 C C . LYS B 1 211 ? -72.33134 21.03916 54.44451 1.000 204.14546 200 LYS B C 1
ATOM 3370 O O . LYS B 1 211 ? -71.68038 21.58981 55.33952 1.000 202.94570 200 LYS B O 1
ATOM 3376 N N . LEU B 1 212 ? -72.83846 19.80747 54.58288 1.000 210.50007 201 LEU B N 1
ATOM 3377 C CA . LEU B 1 212 ? -72.74382 19.09905 55.85691 1.000 217.80562 201 LEU B CA 1
ATOM 3378 C C . LEU B 1 212 ? -71.31436 18.66623 56.17119 1.000 218.42658 201 LEU B C 1
ATOM 3379 O O . LEU B 1 212 ? -70.90139 18.67026 57.33764 1.000 217.25946 201 LEU B O 1
ATOM 3381 N N . ASN B 1 213 ? -70.54402 18.28422 55.15391 1.000 211.72967 202 ASN B N 1
ATOM 3382 C CA . ASN B 1 213 ? -69.22765 17.69266 55.38841 1.000 205.06717 202 ASN B CA 1
ATOM 3383 C C . ASN B 1 213 ? -68.11321 18.72443 55.50190 1.000 204.67039 202 ASN B C 1
ATOM 3384 O O . ASN B 1 213 ? -67.13930 18.49108 56.22696 1.000 197.95639 202 ASN B O 1
ATOM 3389 N N . PHE B 1 214 ? -68.21666 19.84834 54.79951 1.000 200.74667 203 PHE B N 1
ATOM 3390 C CA . PHE B 1 214 ? -67.16490 20.85102 54.82013 1.000 199.91048 203 PHE B CA 1
ATOM 3391 C C . PHE B 1 214 ? -67.56228 22.06968 55.64322 1.000 199.05600 203 PHE B C 1
ATOM 3392 O O . PHE B 1 214 ? -66.81802 23.05597 55.67325 1.000 198.67715 203 PHE B O 1
ATOM 3394 N N . HIS B 1 215 ? -68.71023 22.00641 56.32561 1.000 201.62497 204 HIS B N 1
ATOM 3395 C CA . HIS B 1 215 ? -69.22296 23.11014 57.13386 1.000 201.05576 204 HIS B CA 1
ATOM 3396 C C . HIS B 1 215 ? -69.34621 24.37037 56.27749 1.000 196.62237 204 HIS B C 1
ATOM 3397 O O . HIS B 1 215 ? -68.94285 25.46696 56.67329 1.000 195.60431 204 HIS B O 1
ATOM 3399 N N . ILE B 1 216 ? -69.91009 24.19854 55.08602 1.000 199.73726 205 ILE B N 1
ATOM 3400 C CA . ILE B 1 216 ? -69.97786 25.28606 54.10207 1.000 194.34888 205 ILE B CA 1
ATOM 3401 C C . ILE B 1 216 ? -71.28237 26.02725 54.36491 1.000 189.34065 205 ILE B C 1
ATOM 3402 O O . ILE B 1 216 ? -72.29325 25.86950 53.67162 1.000 185.44533 205 ILE B O 1
ATOM 3404 N N . GLU B 1 217 ? -71.25851 26.85162 55.41983 1.000 187.21357 206 GLU B N 1
ATOM 3405 C CA . GLU B 1 217 ? -72.42732 27.64227 55.78392 1.000 183.35601 206 GLU B CA 1
ATOM 3406 C C . GLU B 1 217 ? -72.76270 28.65394 54.69977 1.000 179.02642 206 GLU B C 1
ATOM 3407 O O . GLU B 1 217 ? -73.93942 28.86445 54.38477 1.000 181.10546 206 GLU B O 1
ATOM 3409 N N . SER B 1 218 ? -71.74583 29.27421 54.09922 1.000 181.19547 207 SER B N 1
ATOM 3410 C CA . SER B 1 218 ? -72.02666 30.37985 53.20226 1.000 178.06691 207 SER B CA 1
ATOM 3411 C C . SER B 1 218 ? -72.64346 29.86106 51.90348 1.000 180.02149 207 SER B C 1
ATOM 3412 O O . SER B 1 218 ? -72.83063 28.65842 51.70355 1.000 176.43580 207 SER B O 1
ATOM 3414 N N . TYR B 1 219 ? -72.94498 30.79479 51.00444 1.000 170.89834 208 TYR B N 1
ATOM 3415 C CA . TYR B 1 219 ? -73.73148 30.48475 49.81746 1.000 172.78757 208 TYR B CA 1
ATOM 3416 C C . TYR B 1 219 ? -72.96293 29.57845 48.86243 1.000 167.35434 208 TYR B C 1
ATOM 3417 O O . TYR B 1 219 ? -71.83083 29.88760 48.47698 1.000 169.10658 208 TYR B O 1
ATOM 3419 N N . LEU B 1 220 ? -73.58437 28.46766 48.46472 1.000 168.45299 209 LEU B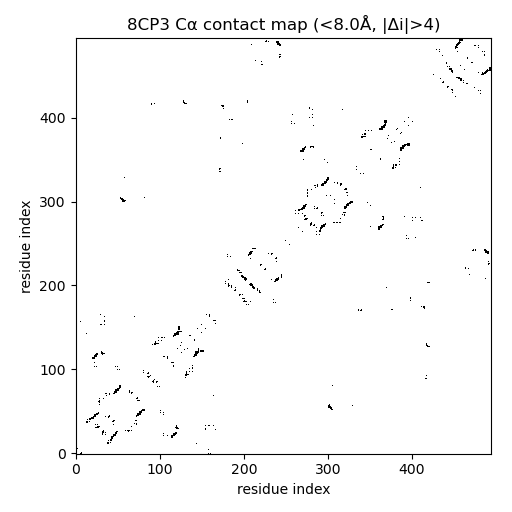 N 1
ATOM 3420 C CA . LEU B 1 220 ? -72.99606 27.58731 47.45446 1.000 162.97351 209 LEU B CA 1
ATOM 3421 C C . LEU B 1 220 ? -74.06436 27.02021 46.52138 1.000 157.70530 209 LEU B C 1
ATOM 3422 O O . LEU B 1 220 ? -74.51109 27.68882 45.59316 1.000 149.43823 209 LEU B O 1
ATOM 3427 N N . VAL B 1 222 ? -74.67658 24.00069 43.61728 1.000 153.24420 211 VAL B N 1
ATOM 3428 C CA . VAL B 1 222 ? -74.19946 23.07601 42.59383 1.000 153.61142 211 VAL B CA 1
ATOM 3429 C C . VAL B 1 222 ? -75.11410 23.11290 41.37016 1.000 152.20694 211 VAL B C 1
ATOM 3430 O O . VAL B 1 222 ? -76.22541 22.56685 41.39452 1.000 159.19554 211 VAL B O 1
ATOM 3434 N N . ARG B 1 223 ? -74.64289 23.74854 40.30150 1.000 150.51944 212 ARG B N 1
ATOM 3435 C CA . ARG B 1 223 ? -75.41160 23.83392 39.06223 1.000 149.41352 212 ARG B CA 1
ATOM 3436 C C . ARG B 1 223 ? -75.27490 22.56143 38.21551 1.000 148.68954 212 ARG B C 1
ATOM 3437 O O . ARG B 1 223 ? -74.32159 21.79233 38.36209 1.000 150.90596 212 ARG B O 1
ATOM 3439 N N . LEU B 1 225 ? -75.59456 21.17748 34.48854 1.000 136.57182 214 LEU B N 1
ATOM 3440 C CA . LEU B 1 225 ? -75.65645 21.14256 33.02753 1.000 139.37831 214 LEU B CA 1
ATOM 3441 C C . LEU B 1 225 ? -75.05099 19.85274 32.45204 1.000 142.15067 214 LEU B C 1
ATOM 3442 O O . LEU B 1 225 ? -73.86697 19.56251 32.66555 1.000 135.44060 214 LEU B O 1
ATOM 3444 N N . GLU B 1 226 ? -75.87861 19.09393 31.72352 1.000 138.32156 215 GLU B N 1
ATOM 3445 C CA . GLU B 1 226 ? -75.44999 17.87488 31.02985 1.000 137.16941 215 GLU B CA 1
ATOM 3446 C C . GLU B 1 226 ? -74.78083 16.89189 31.98641 1.000 137.56059 215 GLU B C 1
ATOM 3447 O O . GLU B 1 226 ? -73.76835 16.26606 31.66063 1.000 138.26432 215 GLU B O 1
ATOM 3449 N N . ASN B 1 227 ? -75.34790 16.77318 33.18900 1.000 145.02352 216 ASN B N 1
ATOM 3450 C CA . ASN B 1 227 ? -74.85244 15.86121 34.22283 1.000 145.81331 216 ASN B CA 1
ATOM 3451 C C . ASN B 1 227 ? -73.42268 16.20948 34.64806 1.000 146.21745 216 ASN B C 1
ATOM 3452 O O . ASN B 1 227 ? -72.63530 15.33178 35.02038 1.000 143.61637 216 ASN B O 1
ATOM 3457 N N . ILE B 1 228 ? -73.06267 17.49039 34.56704 1.000 141.65263 217 ILE B N 1
ATOM 3458 C CA . ILE B 1 228 ? -71.79424 17.99444 35.08675 1.000 145.73154 217 ILE B CA 1
ATOM 3459 C C . ILE B 1 228 ? -72.10444 18.93008 36.24615 1.000 145.88884 217 ILE B C 1
ATOM 3460 O O . ILE B 1 228 ? -72.88526 19.88024 36.09400 1.000 139.80261 217 ILE B O 1
ATOM 3462 N N . ALA B 1 229 ? -71.47647 18.67402 37.39500 1.000 152.31263 218 ALA B N 1
ATOM 3463 C CA . ALA B 1 229 ? -71.71494 19.45021 38.60749 1.000 151.38362 218 ALA B CA 1
ATOM 3464 C C . ALA B 1 229 ? -70.82833 20.69125 38.59254 1.000 148.84804 218 ALA B C 1
ATOM 3465 O O . ALA B 1 229 ? -69.60792 20.59256 38.75665 1.000 149.37355 218 ALA B O 1
ATOM 3467 N N . ILE B 1 230 ? -71.44929 21.85724 38.43501 1.000 143.84180 219 ILE B N 1
ATOM 3468 C CA . ILE B 1 230 ? -70.76831 23.14605 38.50638 1.000 141.79809 219 ILE B CA 1
ATOM 3469 C C . ILE B 1 230 ? -71.00387 23.71341 39.90184 1.000 147.95303 219 ILE B C 1
ATOM 3470 O O . ILE B 1 230 ? -72.13357 24.07120 40.26069 1.000 147.05826 219 ILE B O 1
ATOM 3475 N N . ILE B 1 231 ? -69.94814 23.78036 40.69995 1.000 146.95251 220 ILE B N 1
ATOM 3476 C CA . ILE B 1 231 ? -70.04183 24.28168 42.06285 1.000 145.97004 220 ILE B CA 1
ATOM 3477 C C . ILE B 1 231 ? -69.68966 25.76423 42.08149 1.000 146.82932 220 ILE B C 1
ATOM 3478 O O . ILE B 1 231 ? -68.70505 26.18514 41.46198 1.000 147.25752 220 ILE B O 1
ATOM 3483 N N . GLU B 1 232 ? -70.49882 26.55650 42.78812 1.000 148.24567 221 GLU B N 1
ATOM 3484 C CA . GLU B 1 232 ? -70.23878 27.96938 43.04699 1.000 149.48756 221 GLU B CA 1
ATOM 3485 C C . GLU B 1 232 ? -70.08306 28.16357 44.54829 1.000 151.78133 221 GLU B C 1
ATOM 3486 O O . GLU B 1 232 ? -70.71127 27.44996 45.33436 1.000 152.79457 221 GLU B O 1
ATOM 3492 N N . LEU B 1 233 ? -69.24098 29.12308 44.94775 1.000 162.36331 222 LEU B N 1
ATOM 3493 C CA . LEU B 1 233 ? -69.03243 29.41481 46.36751 1.000 166.82506 222 LEU B CA 1
ATOM 3494 C C . LEU B 1 233 ? -68.21125 30.69340 46.54245 1.000 175.21974 222 LEU B C 1
ATOM 3495 O O . LEU B 1 233 ? -67.65130 31.23896 45.58607 1.000 175.13124 222 LEU B O 1
ATOM 3500 N N . THR B 1 234 ? -68.15497 31.16151 47.79479 1.000 176.73646 223 THR B N 1
ATOM 3501 C CA . THR B 1 234 ? -67.42613 32.35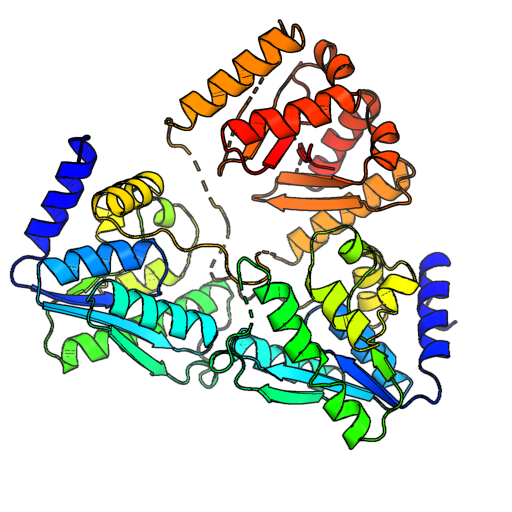453 48.21228 1.000 175.86146 223 THR B CA 1
ATOM 3502 C C . THR B 1 234 ? -65.99635 32.00418 48.63249 1.000 181.41461 223 THR B C 1
ATOM 3503 O O . THR B 1 234 ? -65.67353 30.85021 48.92608 1.000 183.88479 223 THR B O 1
ATOM 3505 N N . LYS B 1 235 ? -65.15636 33.04220 48.72325 1.000 187.02018 224 LYS B N 1
ATOM 3506 C CA . LYS B 1 235 ? -63.72872 32.85112 48.98681 1.000 180.38030 224 LYS B CA 1
ATOM 3507 C C . LYS B 1 235 ? -63.46477 32.20158 50.34430 1.000 177.91564 224 LYS B C 1
ATOM 3508 O O . LYS B 1 235 ? -62.56968 31.35549 50.46696 1.000 180.37582 224 LYS B O 1
ATOM 3510 N N . ASN B 1 236 ? -64.19906 32.61116 51.38407 1.000 167.18671 225 ASN B N 1
ATOM 3511 C CA . ASN B 1 236 ? -63.88610 32.13997 52.73312 1.000 170.21377 225 ASN B CA 1
ATOM 3512 C C . ASN B 1 236 ? -63.96952 30.62170 52.82376 1.000 175.55378 225 ASN B C 1
ATOM 3513 O O . ASN B 1 236 ? -63.11016 29.97966 53.44183 1.000 174.54290 225 ASN B O 1
ATOM 3515 N N . GLU B 1 237 ? -65.00520 30.03057 52.22411 1.000 174.42249 226 GLU B N 1
ATOM 3516 C CA . GLU B 1 237 ? -65.08182 28.57724 52.15595 1.000 173.86529 226 GLU B CA 1
ATOM 3517 C C . GLU B 1 237 ? -64.01177 28.00353 51.23326 1.000 177.91114 226 GLU B C 1
ATOM 3518 O O . GLU B 1 237 ? -63.58217 26.85835 51.42410 1.000 180.85428 226 GLU B O 1
ATOM 3520 N N . SER B 1 238 ? -63.57135 28.78460 50.23517 1.000 176.86059 227 SER B N 1
ATOM 3521 C CA . SER B 1 238 ? -62.71760 28.25469 49.16896 1.000 177.38423 227 SER B CA 1
ATOM 3522 C C . SER B 1 238 ? -61.40998 27.68025 49.69505 1.000 183.81189 227 SER B C 1
ATOM 3523 O O . SER B 1 238 ? -60.87553 26.72668 49.11501 1.000 182.91420 227 SER B O 1
ATOM 3525 N N . GLU B 1 239 ? -60.86315 28.25515 50.76762 1.000 195.69779 228 GLU B N 1
ATOM 3526 C CA . GLU B 1 239 ? -59.61132 27.73468 51.30910 1.000 198.71125 228 GLU B CA 1
ATOM 3527 C C . GLU B 1 239 ? -59.76410 26.29702 51.80129 1.000 204.83472 228 GLU B C 1
ATOM 3528 O O . GLU B 1 239 ? -58.78731 25.53764 51.80864 1.000 208.59747 228 GLU B O 1
ATOM 3530 N N . LYS B 1 240 ? -60.98210 25.90490 52.19929 1.000 195.11938 229 LYS B N 1
ATOM 3531 C CA . LYS B 1 240 ? -61.19725 24.59724 52.81422 1.000 189.09626 229 LYS B CA 1
ATOM 3532 C C . LYS B 1 240 ? -61.04072 23.45476 51.81180 1.000 185.15038 229 LYS B C 1
ATOM 3533 O O . LYS B 1 240 ? -60.49644 22.39368 52.15313 1.000 178.63040 229 LYS B O 1
ATOM 3535 N N . ILE B 1 241 ? -61.52283 23.64047 50.57669 1.000 179.34459 230 ILE B N 1
ATOM 3536 C CA . ILE B 1 241 ? -61.52130 22.54766 49.60620 1.000 174.46618 230 ILE B CA 1
ATOM 3537 C C . ILE B 1 241 ? -60.17152 22.38532 48.92362 1.000 175.59298 230 ILE B C 1
ATOM 3538 O O . ILE B 1 241 ? -59.94565 21.37892 48.23600 1.000 175.77003 230 ILE B O 1
ATOM 3543 N N . PHE B 1 242 ? -59.23345 23.30704 49.16213 1.000 186.12903 231 PHE B N 1
ATOM 3544 C CA . PHE B 1 242 ? -57.98843 23.31710 48.39916 1.000 183.93613 231 PHE B CA 1
ATOM 3545 C C . PHE B 1 242 ? -57.20411 22.02770 48.59660 1.000 183.31893 231 PHE B C 1
ATOM 3546 O O . PHE B 1 242 ? -56.51080 21.57900 47.67475 1.000 181.84813 231 PHE B O 1
ATOM 3548 N N . ASP B 1 243 ? -57.29100 21.42329 49.78395 1.000 183.35115 232 ASP B N 1
ATOM 3549 C CA . ASP B 1 243 ? -56.59628 20.16438 50.02491 1.000 178.12386 232 ASP B CA 1
ATOM 3550 C C . ASP B 1 243 ? -57.16259 19.08757 49.10789 1.000 176.83598 232 ASP B C 1
ATOM 3551 O O . ASP B 1 243 ? -58.38357 18.94574 48.97748 1.000 176.21453 232 ASP B O 1
ATOM 3553 N N . ASN B 1 244 ? -56.25857 18.32945 48.47451 1.000 182.68772 233 ASN B N 1
ATOM 3554 C CA . ASN B 1 244 ? -56.66091 17.31599 47.49991 1.000 179.75058 233 ASN B CA 1
ATOM 3555 C C . ASN B 1 244 ? -57.63874 16.31536 48.10266 1.000 184.84811 233 ASN B C 1
ATOM 3556 O O . ASN B 1 244 ? -58.56807 15.86242 47.42196 1.000 183.53759 233 ASN B O 1
ATOM 3558 N N . ASP B 1 245 ? -57.41899 15.93291 49.36722 1.000 184.32127 234 ASP B N 1
ATOM 3559 C CA . ASP B 1 245 ? -58.31335 15.01269 50.06362 1.000 180.71647 234 ASP B CA 1
ATOM 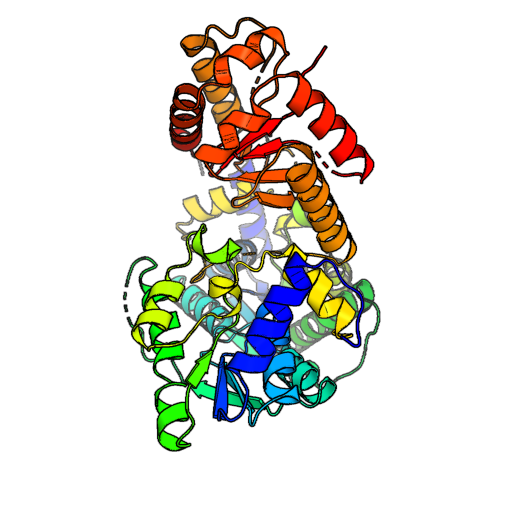3560 C C . ASP B 1 245 ? -59.77188 15.39067 49.85004 1.000 179.41513 234 ASP B C 1
ATOM 3561 O O . ASP B 1 245 ? -60.58450 14.56710 49.41082 1.000 179.00844 234 ASP B O 1
ATOM 3563 N N . SER B 1 246 ? -60.11459 16.64185 50.16686 1.000 186.36678 235 SER B N 1
ATOM 3564 C CA . SER B 1 246 ? -61.46423 17.13984 49.92338 1.000 184.01215 235 SER B CA 1
ATOM 3565 C C . SER B 1 246 ? -61.88738 16.90758 48.47311 1.000 188.69454 235 SER B C 1
ATOM 3566 O O . SER B 1 246 ? -62.96059 16.35130 48.20969 1.000 186.32399 235 SER B O 1
ATOM 3568 N N . ILE B 1 247 ? -61.04438 17.31702 47.51703 1.000 186.44461 236 ILE B N 1
ATOM 3569 C CA . ILE B 1 247 ? -61.40521 17.21254 46.10201 1.000 186.16667 236 ILE B CA 1
ATOM 3570 C C . ILE B 1 247 ? -61.59144 15.75526 45.69399 1.000 186.02952 236 ILE B C 1
ATOM 3571 O O . ILE B 1 247 ? -62.51169 15.41786 44.93671 1.000 184.44995 236 ILE B O 1
ATOM 3576 N N . GLU B 1 248 ? -60.71903 14.87066 46.18213 1.000 186.80011 237 GLU B N 1
ATOM 3577 C CA . GLU B 1 248 ? -60.85239 13.45093 45.87423 1.000 183.34722 237 GLU B CA 1
ATOM 3578 C C . GLU B 1 248 ? -62.17119 12.90182 46.40115 1.000 185.66736 237 GLU B C 1
ATOM 3579 O O . GLU B 1 248 ? -62.84869 12.12564 45.71607 1.000 182.30271 237 GLU B O 1
ATOM 3585 N N . ARG B 1 249 ? -62.54066 13.27913 47.62731 1.000 185.80815 238 ARG B N 1
ATOM 3586 C CA . ARG B 1 249 ? -63.83532 12.88010 48.16901 1.000 187.42003 238 ARG B CA 1
ATOM 3587 C C . ARG B 1 249 ? -64.97729 13.55521 47.41576 1.000 181.94713 238 ARG B C 1
ATOM 3588 O O . ARG B 1 249 ? -65.98721 12.91310 47.10272 1.000 181.67583 238 ARG B O 1
ATOM 3590 N N . ILE B 1 250 ? -64.84141 14.85310 47.12713 1.000 191.53539 239 ILE B N 1
ATOM 3591 C CA . ILE B 1 250 ? -65.92897 15.58961 46.48789 1.000 187.90457 239 ILE B CA 1
ATOM 3592 C C . ILE B 1 250 ? -66.16831 15.09750 45.06397 1.000 189.82938 239 ILE B C 1
ATOM 3593 O O . ILE B 1 250 ? -67.30490 15.13124 44.57020 1.000 184.59842 239 ILE B O 1
ATOM 3595 N N . ASN B 1 251 ? -65.11542 14.64324 44.37743 1.000 189.04372 240 ASN B N 1
ATOM 3596 C CA . ASN B 1 251 ? -65.27304 14.18598 43.00005 1.000 186.85044 240 ASN B CA 1
ATOM 3597 C C . ASN B 1 251 ? -65.92483 12.80967 42.93526 1.000 187.43546 240 ASN B C 1
ATOM 3598 O O . ASN B 1 251 ? -66.74447 12.55291 42.04574 1.000 180.58509 240 ASN B O 1
ATOM 3600 N N . THR B 1 252 ? -65.57826 11.91256 43.86636 1.000 179.40959 241 THR B N 1
ATOM 3601 C CA . THR B 1 252 ? -66.18458 10.58242 43.86514 1.000 171.03472 241 THR B CA 1
ATOM 3602 C C . THR B 1 252 ? -67.63547 10.64064 44.32826 1.000 167.83185 241 THR B C 1
ATOM 3603 O O . THR B 1 252 ? -68.49831 9.96501 43.75402 1.000 162.25528 241 THR B O 1
ATOM 3607 N N . GLU B 1 253 ? -67.92992 11.45584 45.35031 1.000 168.44727 242 GLU B N 1
ATOM 3608 C CA . GLU B 1 253 ? -69.26399 11.43589 45.93985 1.000 163.59970 242 GLU B CA 1
ATOM 3609 C C . GLU B 1 253 ? -70.27297 12.15792 45.05431 1.000 162.55621 242 GLU B C 1
ATOM 3610 O O . GLU B 1 253 ? -71.40158 11.68415 44.88989 1.000 163.19141 242 GLU B O 1
ATOM 3612 N N . LEU B 1 254 ? -69.87768 13.27772 44.43975 1.000 176.22441 243 LEU B N 1
ATOM 3613 C CA . LEU B 1 254 ? -70.76776 13.94442 43.49765 1.000 167.01923 243 LEU B CA 1
ATOM 3614 C C . LEU B 1 254 ? -70.90981 13.15626 42.20534 1.000 176.29385 243 LEU B C 1
ATOM 3615 O O . LEU B 1 254 ? -71.79574 13.46448 41.40022 1.000 173.80872 243 LEU B O 1
ATOM 3617 N N . LYS B 1 255 ? -70.07099 12.13989 42.00571 1.000 157.21033 244 LYS B N 1
ATOM 3618 C CA . LYS B 1 255 ? -70.23261 11.20149 40.91014 1.000 158.37695 244 LYS B CA 1
ATOM 3619 C C . LYS B 1 255 ? -71.05721 9.99143 41.31201 1.000 162.16285 244 LYS B C 1
ATOM 3620 O O . LYS B 1 255 ? -71.59582 9.30645 40.43381 1.000 161.97756 244 LYS B O 1
ATOM 3622 N N . LYS B 1 256 ? -71.15543 9.71185 42.61877 1.000 173.51298 245 LYS B N 1
ATOM 3623 C CA . LYS B 1 256 ? -72.08104 8.69084 43.10303 1.000 173.63988 245 LYS B CA 1
ATOM 3624 C C . LYS B 1 256 ? -73.52133 9.07653 42.80322 1.000 176.60887 245 LYS B C 1
ATOM 3625 O O . LYS B 1 256 ? -74.35332 8.20317 42.53010 1.000 179.86119 245 LYS B O 1
ATOM 3627 N N . ILE B 1 257 ? -73.83329 10.37722 42.85094 1.000 164.34940 246 ILE B N 1
ATOM 3628 C CA . ILE B 1 257 ? -75.15042 10.86021 42.44692 1.000 165.35948 246 ILE B CA 1
ATOM 3629 C C . ILE B 1 257 ? -75.34649 10.70804 40.94088 1.000 161.97087 246 ILE B C 1
ATOM 3630 O O . ILE B 1 257 ? -76.46222 10.87300 40.43423 1.000 164.18423 246 ILE B O 1
ATOM 3635 N N . GLY B 1 258 ? -74.28856 10.33454 40.22204 1.000 169.47745 247 GLY B N 1
ATOM 3636 C CA . GLY B 1 258 ? -74.32269 10.08270 38.79699 1.000 165.26328 247 GLY B CA 1
ATOM 3637 C C . GLY B 1 258 ? -73.79859 11.18900 37.91421 1.000 158.35645 247 GLY B C 1
ATOM 3638 O O . GLY B 1 258 ? -73.75481 11.00486 36.69238 1.000 153.32796 247 GLY B O 1
ATOM 3639 N N . PHE B 1 259 ? -73.35841 12.30662 38.48535 1.000 150.37684 248 PHE B N 1
ATOM 3640 C CA . PHE B 1 259 ? -72.66242 13.30697 37.69148 1.000 145.43566 248 PHE B CA 1
ATOM 3641 C C . PHE B 1 259 ? -71.38815 12.69286 37.12448 1.000 146.76895 248 PHE B C 1
ATOM 3642 O O . PHE B 1 259 ? -70.60929 12.07394 37.85488 1.000 148.80085 248 PHE B O 1
ATOM 3644 N N . GLU B 1 260 ? -71.18803 12.83994 35.81059 1.000 149.39723 249 GLU B N 1
ATOM 3645 C CA . GLU B 1 260 ? -70.02757 12.23103 35.16762 1.000 144.91002 249 GLU B CA 1
ATOM 3646 C C . GLU B 1 260 ? -68.75097 13.03320 35.39451 1.000 147.46235 249 GLU B C 1
ATOM 3647 O O . GLU B 1 260 ? -67.65584 12.45995 35.36332 1.000 152.84845 249 GLU B O 1
ATOM 3649 N N . LYS B 1 261 ? -68.86382 14.34272 35.62709 1.000 151.08934 250 LYS B N 1
ATOM 3650 C CA . LYS B 1 261 ? -67.70757 15.19904 35.86629 1.000 150.33064 250 LYS B CA 1
ATOM 3651 C C . LYS B 1 261 ? -68.02947 16.21182 36.95685 1.000 149.52557 250 LYS B C 1
ATOM 3652 O O . LYS B 1 261 ? -69.15082 16.72480 37.03241 1.000 151.49039 250 LYS B O 1
ATOM 3654 N N . VAL B 1 262 ? -67.04175 16.49611 37.80041 1.000 145.00998 251 VAL B N 1
ATOM 3655 C CA . VAL B 1 262 ? -67.18845 17.45590 38.88611 1.000 145.61246 251 VAL B CA 1
ATOM 3656 C C . VAL B 1 262 ? -66.22091 18.60537 38.62874 1.000 145.21636 251 VAL B C 1
ATOM 3657 O O . VAL B 1 262 ? -65.02696 18.37832 38.38636 1.000 141.17505 251 VAL B O 1
ATOM 3661 N N . VAL B 1 263 ? -66.73069 19.83746 38.69659 1.000 152.85416 252 VAL B N 1
ATOM 3662 C CA . VAL B 1 263 ? -65.99078 21.01174 38.24335 1.000 147.92235 252 VAL B CA 1
ATOM 3663 C C . VAL B 1 263 ? -66.34739 22.19572 39.14359 1.000 147.71537 252 VAL B C 1
ATOM 3664 O O . VAL B 1 263 ? -67.48207 22.31879 39.61186 1.000 154.12073 252 VAL B O 1
ATOM 3668 N N . LEU B 1 264 ? -65.37370 23.08106 39.37958 1.000 133.98439 253 LEU B N 1
ATOM 3669 C CA . LEU B 1 264 ? -65.51522 24.16519 40.35196 1.000 136.88201 253 LEU B CA 1
ATOM 3670 C C . LEU B 1 264 ? -65.35689 25.52769 39.68794 1.000 134.18211 253 LEU B C 1
ATOM 3671 O O . LEU B 1 264 ? -64.31162 25.81498 39.09755 1.000 133.48040 253 LEU B O 1
ATOM 3676 N N . ASP B 1 265 ? -66.37386 26.37555 39.82202 1.000 139.41073 254 ASP B N 1
ATOM 3677 C CA . ASP B 1 265 ? -66.32951 27.72936 39.27694 1.000 142.95394 254 ASP B CA 1
ATOM 3678 C C . ASP B 1 265 ? -65.26605 28.57018 39.97779 1.000 146.05336 254 ASP B C 1
ATOM 3679 O O . ASP B 1 265 ? -65.28357 28.71082 41.20447 1.000 153.53917 254 ASP B O 1
ATOM 3684 N N . LEU B 1 266 ? -64.34764 29.13995 39.20011 1.000 159.83403 255 LEU B N 1
ATOM 3685 C CA . LEU B 1 266 ? -63.29376 29.98576 39.74822 1.000 165.81763 255 LEU B CA 1
ATOM 3686 C C . LEU B 1 266 ? -63.77740 31.40531 40.03128 1.000 177.50894 255 LEU B C 1
ATOM 3687 O O . LEU B 1 266 ? -63.00439 32.22272 40.54673 1.000 173.28297 255 LEU B O 1
ATOM 3689 N N . ASN B 1 267 ? -65.02650 31.71252 39.68535 1.000 175.93698 256 ASN B N 1
ATOM 3690 C CA . ASN B 1 267 ? -65.67347 32.98520 39.99696 1.000 173.15398 256 ASN B CA 1
ATOM 3691 C C . ASN B 1 267 ? -66.26427 32.86043 41.39796 1.000 171.51372 256 ASN B C 1
ATOM 3692 O O . ASN B 1 267 ? -67.38976 32.39659 41.58672 1.000 172.84537 256 ASN B O 1
ATOM 3697 N N . PHE B 1 268 ? -65.49264 33.27179 42.40104 1.000 172.01191 257 PHE B N 1
ATOM 3698 C CA . PHE B 1 268 ? -65.96677 33.23458 43.77951 1.000 175.84697 257 PHE B CA 1
ATOM 3699 C C . PHE B 1 268 ? -66.86042 34.44272 44.03780 1.000 182.07993 257 PHE B C 1
ATOM 3700 O O . PHE B 1 268 ? -66.39803 35.58830 43.96753 1.000 182.75285 257 PHE B O 1
ATOM 3708 N N . LYS B 1 269 ? -68.13208 34.18723 44.35205 1.000 187.02040 258 LYS B N 1
ATOM 3709 C CA . LYS B 1 269 ? -69.09382 35.26149 44.56298 1.000 186.99492 258 LYS B CA 1
ATOM 3710 C C . LYS B 1 269 ? -68.63916 36.17580 45.69994 1.000 189.61737 258 LYS B C 1
ATOM 3711 O O . LYS B 1 269 ? -67.84648 35.79080 46.56453 1.000 189.74731 258 LYS B O 1
ATOM 3713 N N . GLY B 1 270 ? -69.15697 37.40370 45.68590 1.000 189.91148 259 GLY B N 1
ATOM 3714 C CA . GLY B 1 270 ? -68.71169 38.46952 46.57639 1.000 185.28537 259 GLY B CA 1
ATOM 3715 C C . GLY B 1 270 ? -68.59577 38.13998 48.05364 1.000 182.44511 259 GLY B C 1
ATOM 3716 O O . GLY B 1 270 ? -69.50788 37.57395 48.65836 1.000 184.10612 259 GLY B O 1
#